Protein AF-A0A373DZ08-F1 (afdb_monomer_lite)

Sequence (388 aa):
MTLSVLDLFSIGIGPSSSHTVGPMRAARRFTAELERLGPLEAVGRVEAGLFGSLGATGIGHGSDVAVLVGLSGFDPETVDPDAAPGIIAAIRRDGELRLSGTRPVRFDFDTDIRLQGRKTLPGHPNGMTLTAYDRAGGRLHSRDYYSVGGGFVVTAEELGKPSRPDGAHDTLPFDDAEEQSRAGVDAGGLLAMDWVNLYALAVNEENASGGRVVTAPTNGAAGIIPAVLHYYTRFIDDGRATDARVVEFLLTAGAIGSLMKRNASISGAELGCQAEVGSACSMAAAGLCAVLGGTPDQVENAAEIGLEHNLGLTCDPVGGLVQVPCIERNAIASVKAINAARLALAGDGSHRVTLDQAIATMRQTGLDMKTKYKETSRGGLAVNVIEC

Secondary structure (DSSP, 8-state):
-PPPHHHHS-EEESS-IIIIIHHHHHHHHHHHHHHHTS-GGGEEEEEEEEEHHHHHSTTTTTHHHHHHHHHTT--TTT--TTHHHHHHHHHHHHTEEEETTTEEEE--HHHHEEEETT---SS-SSEEEEEEEETTS-EEEEEEEEE-STT-EEETTTTTSPPPPP--------------------SSTTHHHHHHHHHHHHHHHHHHHT-EEE-SSSGGGTTHHHHHHHHIIIII-SS---HHHHHHHHHHHHHHHHHHHHHS---HHHH-GGGTHHHHHHHHHHHHHHHTT--HHHHHHHHHHHHHTTTT-----GGG-SSTTHHHHHHHHHHHHHHHHHHHHHS-S--SS-HHHHHHHHHHHHHHS-HHHHSTTSSHHHHHSPP-

Structure (mmCIF, N/CA/C/O backbone):
data_AF-A0A373DZ08-F1
#
_entry.id   AF-A0A373DZ08-F1
#
loop_
_atom_site.group_PDB
_atom_site.id
_atom_site.type_symbol
_atom_site.label_atom_id
_atom_site.label_alt_id
_atom_site.label_comp_id
_atom_site.label_asym_id
_atom_site.label_entity_id
_atom_site.label_seq_id
_atom_site.pdbx_PDB_ins_code
_atom_site.Cartn_x
_atom_site.Cartn_y
_atom_site.Cartn_z
_atom_site.occupancy
_atom_site.B_iso_or_equiv
_atom_site.auth_seq_id
_atom_site.auth_comp_id
_atom_site.auth_asym_id
_atom_site.auth_atom_id
_atom_site.pdbx_PDB_model_num
ATOM 1 N N . MET A 1 1 ? 17.870 -5.790 9.479 1.00 54.03 1 MET A N 1
ATOM 2 C CA . MET A 1 1 ? 16.589 -6.502 9.286 1.00 54.03 1 MET A CA 1
ATOM 3 C C . MET A 1 1 ? 16.615 -7.164 7.913 1.00 54.03 1 MET A C 1
ATOM 5 O O . MET A 1 1 ? 16.985 -6.516 6.933 1.00 54.03 1 MET A O 1
ATOM 9 N N . THR A 1 2 ? 16.339 -8.461 7.846 1.00 59.28 2 THR A N 1
ATOM 10 C CA . THR A 1 2 ? 16.113 -9.191 6.591 1.00 59.28 2 THR A CA 1
ATOM 11 C C . THR A 1 2 ? 14.680 -8.916 6.150 1.00 59.28 2 THR A C 1
ATOM 13 O O . THR A 1 2 ? 13.765 -9.182 6.918 1.00 59.28 2 THR A O 1
ATOM 16 N N . LEU A 1 3 ? 14.514 -8.287 4.985 1.00 73.44 3 LEU A N 1
ATOM 17 C CA . LEU A 1 3 ? 13.210 -8.016 4.380 1.00 73.44 3 LEU A CA 1
ATOM 18 C C . LEU A 1 3 ? 12.985 -9.107 3.330 1.00 73.44 3 LEU A C 1
ATOM 20 O O . LEU A 1 3 ? 13.875 -9.324 2.506 1.00 73.44 3 LEU A O 1
ATOM 24 N N . SER A 1 4 ? 11.858 -9.805 3.391 1.00 85.25 4 SER A N 1
ATOM 25 C CA . SER A 1 4 ? 11.451 -10.764 2.365 1.00 85.25 4 SER A CA 1
ATOM 26 C C . SER A 1 4 ? 10.775 -10.044 1.198 1.00 85.25 4 SER A C 1
ATOM 28 O O . SER A 1 4 ? 10.176 -8.984 1.365 1.00 85.25 4 SER A O 1
ATOM 30 N N . VAL A 1 5 ? 10.800 -10.652 0.011 1.00 85.06 5 VAL A N 1
ATOM 31 C CA . VAL A 1 5 ? 9.978 -10.211 -1.128 1.00 85.06 5 VAL A CA 1
ATOM 32 C C . VAL A 1 5 ? 8.483 -10.202 -0.765 1.00 85.06 5 VAL A C 1
ATOM 34 O O . VAL A 1 5 ? 7.751 -9.306 -1.173 1.00 85.06 5 VAL A O 1
ATOM 37 N N . LEU A 1 6 ? 8.051 -11.124 0.101 1.00 87.00 6 LEU A N 1
ATOM 38 C CA . LEU A 1 6 ? 6.666 -11.228 0.577 1.00 87.00 6 LEU A CA 1
ATOM 39 C C . LEU A 1 6 ? 6.274 -10.114 1.564 1.00 87.00 6 LEU A C 1
ATOM 41 O O . LEU A 1 6 ? 5.091 -9.848 1.748 1.00 87.00 6 LEU A O 1
ATOM 45 N N . ASP A 1 7 ? 7.251 -9.426 2.165 1.00 83.38 7 ASP A N 1
ATOM 46 C CA . ASP A 1 7 ? 6.986 -8.236 2.985 1.00 83.38 7 ASP A CA 1
ATOM 47 C C . ASP A 1 7 ? 6.657 -7.011 2.117 1.00 83.38 7 ASP A C 1
ATOM 49 O O . ASP A 1 7 ? 6.027 -6.064 2.587 1.00 83.38 7 ASP A O 1
ATOM 53 N N . LEU A 1 8 ? 7.112 -7.011 0.859 1.00 87.94 8 LEU A N 1
ATOM 54 C CA . LEU A 1 8 ? 6.829 -5.963 -0.124 1.00 87.94 8 LEU A CA 1
ATOM 55 C C . LEU A 1 8 ? 5.555 -6.273 -0.912 1.00 87.94 8 LEU A C 1
ATOM 57 O O . LEU A 1 8 ? 4.770 -5.360 -1.171 1.00 87.94 8 LEU A O 1
ATOM 61 N N . PHE A 1 9 ? 5.346 -7.549 -1.249 1.00 92.69 9 PHE A N 1
ATOM 62 C CA . PHE A 1 9 ? 4.188 -8.060 -1.980 1.00 92.69 9 PHE A CA 1
ATOM 63 C C . PHE A 1 9 ? 3.275 -8.872 -1.064 1.00 92.69 9 PHE A C 1
ATOM 65 O O . PHE A 1 9 ? 3.347 -10.099 -1.010 1.00 92.69 9 PHE A O 1
ATOM 72 N N . SER A 1 10 ? 2.407 -8.172 -0.341 1.00 89.19 10 SER A N 1
ATOM 73 C CA . SER A 1 10 ? 1.464 -8.765 0.603 1.00 89.19 10 SER A CA 1
ATOM 74 C C . SER A 1 10 ? 0.031 -8.608 0.110 1.00 89.19 10 SER A C 1
ATOM 76 O O . SER A 1 10 ? -0.352 -7.551 -0.394 1.00 89.19 10 SER A O 1
ATOM 78 N N . ILE A 1 11 ? -0.760 -9.670 0.246 1.00 91.50 11 ILE A N 1
ATOM 79 C CA . ILE A 1 11 ? -2.188 -9.656 -0.075 1.00 91.50 11 ILE A CA 1
ATOM 80 C C . ILE A 1 11 ? -2.917 -8.864 1.019 1.00 91.50 11 ILE A C 1
ATOM 82 O O . ILE A 1 11 ? -2.591 -8.952 2.200 1.00 91.50 11 ILE A O 1
ATOM 86 N N . GLY A 1 12 ? -3.908 -8.071 0.640 1.00 90.31 12 GLY A N 1
ATOM 87 C CA . GLY A 1 12 ? -4.705 -7.293 1.576 1.00 90.31 12 GLY A CA 1
ATOM 88 C C . GLY A 1 12 ? -5.950 -6.722 0.918 1.00 90.31 12 GLY A C 1
ATOM 89 O O . GLY A 1 12 ? -6.371 -7.168 -0.149 1.00 90.31 12 GLY A O 1
ATOM 90 N N . ILE A 1 13 ? -6.525 -5.708 1.552 1.00 90.69 13 ILE A N 1
ATOM 91 C CA . ILE A 1 13 ? -7.671 -4.958 1.033 1.00 90.69 13 ILE A CA 1
ATOM 92 C C . ILE A 1 13 ? -7.307 -3.489 0.847 1.00 90.69 13 ILE A C 1
ATOM 94 O O . ILE A 1 13 ? -6.438 -2.957 1.549 1.00 90.69 13 ILE A O 1
ATOM 98 N N . GLY A 1 14 ? -7.960 -2.844 -0.113 1.00 89.31 14 GLY A N 1
ATOM 99 C CA . GLY A 1 14 ? -7.898 -1.405 -0.319 1.00 89.31 14 GLY A CA 1
ATOM 100 C C . GLY A 1 14 ? -8.637 -0.610 0.763 1.00 89.31 14 GLY A C 1
ATOM 101 O O . GLY A 1 14 ? -9.373 -1.195 1.556 1.00 89.31 14 GLY A O 1
ATOM 102 N N . PRO A 1 15 ? -8.483 0.725 0.796 1.00 88.06 15 PRO A N 1
ATOM 103 C CA . PRO A 1 15 ? -7.641 1.527 -0.098 1.00 88.06 15 PRO A CA 1
ATOM 104 C C . PRO A 1 15 ? -6.211 1.782 0.399 1.00 88.06 15 PRO A C 1
ATOM 106 O O . PRO A 1 15 ? -5.389 2.298 -0.361 1.00 88.06 15 PRO A O 1
ATOM 109 N N . SER A 1 16 ? -5.876 1.469 1.656 1.00 86.19 16 SER A N 1
ATOM 110 C CA . SER A 1 16 ? -4.585 1.860 2.237 1.00 86.19 16 SER A CA 1
ATOM 111 C C . SER A 1 16 ? -3.939 0.794 3.111 1.00 86.19 16 SER A C 1
ATOM 113 O O . SER A 1 16 ? -4.531 0.264 4.050 1.00 86.19 16 SER A O 1
ATOM 115 N N . SER A 1 17 ? -2.644 0.555 2.895 1.00 85.06 17 SER A N 1
ATOM 116 C CA . SER A 1 17 ? -1.881 -0.355 3.752 1.00 85.06 17 SER A CA 1
ATOM 117 C C . SER A 1 17 ? -1.737 0.205 5.173 1.00 85.06 17 SER A C 1
ATOM 119 O O . SER A 1 17 ? -1.782 -0.543 6.145 1.00 85.06 17 SER A O 1
ATOM 121 N N . SER A 1 18 ? -1.562 1.522 5.320 1.00 83.50 18 SER A N 1
ATOM 122 C CA . SER A 1 18 ? -1.330 2.169 6.621 1.00 83.50 18 SER A CA 1
ATOM 123 C C . SER A 1 18 ? -2.616 2.531 7.366 1.00 83.50 18 SER A C 1
ATOM 125 O O . SER A 1 18 ? -2.614 2.585 8.593 1.00 83.50 18 SER A O 1
ATOM 127 N N . HIS A 1 19 ? -3.708 2.770 6.639 1.00 86.81 19 HIS A N 1
ATOM 128 C CA . HIS A 1 19 ? -4.973 3.236 7.210 1.00 86.81 19 HIS A CA 1
ATOM 129 C C . HIS A 1 19 ? -6.092 2.184 7.136 1.00 86.81 19 HIS A C 1
ATOM 131 O O . HIS A 1 19 ? -7.048 2.279 7.888 1.00 86.81 19 HIS A O 1
ATOM 137 N N . THR A 1 20 ? -5.948 1.117 6.347 1.00 90.19 20 THR A N 1
ATOM 138 C CA . THR A 1 20 ? -6.939 0.027 6.280 1.00 90.19 20 THR A CA 1
ATOM 139 C C . THR A 1 20 ? -6.352 -1.283 6.805 1.00 90.19 20 THR A C 1
ATOM 141 O O . THR A 1 20 ? -6.759 -1.778 7.857 1.00 90.19 20 THR A O 1
ATOM 144 N N . VAL A 1 21 ? -5.318 -1.815 6.143 1.00 90.31 21 VAL A N 1
ATOM 145 C CA . VAL A 1 21 ? -4.718 -3.118 6.500 1.00 90.31 21 VAL A CA 1
ATOM 146 C C . VAL A 1 21 ? -4.071 -3.081 7.887 1.00 90.31 21 VAL A C 1
ATOM 148 O O . VAL A 1 21 ? -4.287 -3.979 8.701 1.00 90.31 21 VAL A O 1
ATOM 151 N N . GLY A 1 22 ? -3.301 -2.030 8.184 1.00 90.50 22 GLY A N 1
ATOM 152 C CA . GLY A 1 22 ? -2.664 -1.837 9.486 1.00 90.50 22 GLY A CA 1
ATOM 153 C C . GLY A 1 22 ? -3.675 -1.842 10.642 1.00 90.50 22 GLY A C 1
ATOM 154 O O . GLY A 1 22 ? -3.574 -2.693 11.528 1.00 90.50 22 GLY A O 1
ATOM 155 N N . PRO A 1 23 ? -4.679 -0.950 10.652 1.00 94.00 23 PRO A N 1
ATOM 156 C CA . PRO A 1 23 ? -5.672 -0.924 11.722 1.00 94.00 23 PRO A CA 1
ATOM 157 C C . PRO A 1 23 ? -6.453 -2.231 11.885 1.00 94.00 23 PRO A C 1
ATOM 159 O O . PRO A 1 23 ? -6.669 -2.670 13.015 1.00 94.00 23 PRO A O 1
ATOM 162 N N . MET A 1 24 ? -6.784 -2.909 10.783 1.00 95.31 24 MET A N 1
ATOM 163 C CA . MET A 1 24 ? -7.435 -4.220 10.823 1.00 95.31 24 MET A CA 1
ATOM 164 C C . MET A 1 24 ? -6.553 -5.290 11.489 1.00 95.31 24 MET A C 1
ATOM 166 O O . MET A 1 24 ? -7.010 -6.010 12.380 1.00 95.31 24 MET A O 1
ATOM 170 N N . ARG A 1 25 ? -5.259 -5.356 11.136 1.00 94.00 25 ARG A N 1
ATOM 171 C CA . ARG A 1 25 ? -4.288 -6.269 11.776 1.00 94.00 25 ARG A CA 1
ATOM 172 C C . ARG A 1 25 ? -4.117 -5.973 13.263 1.00 94.00 25 ARG A C 1
ATOM 174 O O . ARG A 1 25 ? -4.032 -6.898 14.067 1.00 94.00 25 ARG A O 1
ATOM 181 N N . ALA A 1 26 ? -4.065 -4.700 13.642 1.00 94.50 26 ALA A N 1
ATOM 182 C CA . ALA A 1 26 ? -3.948 -4.294 15.039 1.00 94.50 26 ALA A CA 1
ATOM 183 C C . ALA A 1 26 ? -5.178 -4.710 15.864 1.00 94.50 26 ALA A C 1
ATOM 185 O O . ALA A 1 26 ? -5.027 -5.252 16.956 1.00 94.50 26 ALA A O 1
ATOM 186 N N . ALA A 1 27 ? -6.382 -4.528 15.313 1.00 96.31 27 ALA A N 1
ATOM 187 C CA . ALA A 1 27 ? -7.626 -4.980 15.924 1.00 96.31 27 ALA A CA 1
ATOM 188 C C . ALA A 1 27 ? -7.655 -6.502 16.127 1.00 96.31 27 ALA A C 1
ATOM 190 O O . ALA A 1 27 ? -7.971 -6.971 17.221 1.00 96.31 27 ALA A O 1
ATOM 191 N N . ARG A 1 28 ? -7.218 -7.271 15.123 1.00 94.06 28 ARG A N 1
ATOM 192 C CA . ARG A 1 28 ? -7.097 -8.731 15.228 1.00 94.06 28 ARG A CA 1
ATOM 193 C C . ARG A 1 28 ? -6.075 -9.156 16.293 1.00 94.06 28 ARG A C 1
ATOM 195 O O . ARG A 1 28 ? -6.339 -10.056 17.094 1.00 94.06 28 ARG A O 1
ATOM 202 N N . ARG A 1 29 ? -4.917 -8.485 16.360 1.00 93.75 29 ARG A N 1
ATOM 203 C CA . ARG A 1 29 ? -3.918 -8.717 17.423 1.00 93.75 29 ARG A CA 1
ATOM 204 C C . ARG A 1 29 ? -4.490 -8.435 18.810 1.00 93.75 29 ARG A C 1
ATOM 206 O O . ARG A 1 29 ? -4.269 -9.227 19.719 1.00 93.75 29 ARG A O 1
ATOM 213 N N . PHE A 1 30 ? -5.267 -7.366 18.960 1.00 95.56 30 PHE A N 1
ATOM 214 C CA . PHE A 1 30 ? -5.930 -7.041 20.220 1.00 95.56 30 PHE A CA 1
ATOM 215 C C . PHE A 1 30 ? -6.920 -8.129 20.651 1.00 95.56 30 PHE A C 1
ATOM 217 O O . PHE A 1 30 ? -6.905 -8.543 21.809 1.00 95.56 30 PHE A O 1
ATOM 224 N N . THR A 1 31 ? -7.731 -8.657 19.729 1.00 93.56 31 THR A N 1
ATOM 225 C CA . THR A 1 31 ? -8.631 -9.780 20.043 1.00 93.56 31 THR A CA 1
ATOM 226 C C . THR A 1 31 ? -7.871 -11.044 20.446 1.00 93.56 31 THR A C 1
ATOM 228 O O . THR A 1 31 ? -8.234 -11.672 21.437 1.00 93.56 31 THR A O 1
ATOM 231 N N . ALA A 1 32 ? -6.757 -11.359 19.778 1.00 91.50 32 ALA A N 1
ATOM 232 C CA . ALA A 1 32 ? -5.904 -12.490 20.149 1.00 91.50 32 ALA A CA 1
ATOM 233 C C . ALA A 1 32 ? -5.223 -12.292 21.522 1.00 91.50 32 ALA A C 1
ATOM 235 O O . ALA A 1 32 ? -5.069 -13.240 22.296 1.00 91.50 32 ALA A O 1
ATOM 236 N N . GLU A 1 33 ? -4.837 -11.057 21.871 1.00 91.19 33 GLU A N 1
ATOM 237 C CA . GLU A 1 33 ? -4.351 -10.723 23.217 1.00 91.19 33 GLU A CA 1
ATOM 238 C C . GLU A 1 33 ? -5.427 -10.984 24.281 1.00 91.19 33 GLU A C 1
ATOM 240 O O . GLU A 1 33 ? -5.124 -11.585 25.315 1.00 91.19 33 GLU A O 1
ATOM 245 N N . LEU A 1 34 ? -6.676 -10.576 24.028 1.00 91.69 34 LEU A N 1
ATOM 246 C CA . LEU A 1 34 ? -7.808 -10.816 24.931 1.00 91.69 34 LEU A CA 1
ATOM 247 C C . LEU A 1 34 ? -8.142 -12.303 25.081 1.00 91.69 34 LEU A C 1
ATOM 249 O O . LEU A 1 34 ? -8.507 -12.736 26.168 1.00 91.69 34 LEU A O 1
ATOM 253 N N . GLU A 1 35 ? -8.010 -13.102 24.027 1.00 89.25 35 GLU A N 1
ATOM 254 C CA . GLU A 1 35 ? -8.183 -14.556 24.120 1.00 89.25 35 GLU A CA 1
ATOM 255 C C . GLU A 1 35 ? -7.110 -15.183 25.010 1.00 89.25 35 GLU A C 1
ATOM 257 O O . GLU A 1 35 ? -7.418 -15.932 25.938 1.00 89.25 35 GLU A O 1
ATOM 262 N N . ARG A 1 36 ? -5.843 -14.815 24.792 1.00 87.62 36 ARG A N 1
ATOM 263 C CA . ARG A 1 36 ? -4.706 -15.352 25.552 1.00 87.62 36 ARG A CA 1
ATOM 264 C C . ARG A 1 36 ? -4.756 -14.992 27.036 1.00 87.62 36 ARG A C 1
ATOM 266 O O . ARG A 1 36 ? -4.318 -15.778 27.871 1.00 87.62 36 ARG A O 1
ATOM 273 N N . LEU A 1 37 ? -5.239 -13.797 27.369 1.00 82.88 37 LEU A N 1
ATOM 274 C CA . LEU A 1 37 ? -5.325 -13.328 28.754 1.00 82.88 37 LEU A CA 1
ATOM 275 C C . LEU A 1 37 ? -6.532 -13.923 29.511 1.00 82.88 37 LEU A C 1
ATOM 277 O O . LEU A 1 37 ? -6.628 -13.737 30.723 1.00 82.88 37 LEU A O 1
ATOM 281 N N . GLY A 1 38 ? -7.466 -14.591 28.818 1.00 78.19 38 GLY A N 1
ATOM 282 C CA . GLY A 1 38 ? -8.717 -15.109 29.381 1.00 78.19 38 GLY A CA 1
ATOM 283 C C . GLY A 1 38 ? -9.926 -14.155 29.539 1.00 78.19 38 GLY A C 1
ATOM 284 O O . GLY A 1 38 ? -10.986 -14.666 29.902 1.00 78.19 38 GLY A O 1
ATOM 285 N N . PRO A 1 39 ? -9.886 -12.822 29.292 1.00 76.88 39 PRO A N 1
ATOM 286 C CA . PRO A 1 39 ? -11.047 -11.957 29.506 1.00 76.88 39 PRO A CA 1
ATOM 287 C C . PRO A 1 39 ? -12.113 -11.985 28.408 1.00 76.88 39 PRO A C 1
ATOM 289 O O . PRO A 1 39 ? -13.100 -11.280 28.594 1.00 76.88 39 PRO A O 1
ATOM 292 N N . LEU A 1 40 ? -11.977 -12.724 27.295 1.00 86.56 40 LEU A N 1
ATOM 293 C CA . LEU A 1 40 ? -12.915 -12.594 26.161 1.00 86.56 40 LEU A CA 1
ATOM 294 C C . LEU A 1 40 ? -14.393 -12.719 26.589 1.00 86.56 40 LEU A C 1
ATOM 296 O O . LEU A 1 40 ? -15.218 -11.884 26.222 1.00 86.56 40 LEU A O 1
ATOM 300 N N . GLU A 1 41 ? -14.714 -13.686 27.452 1.00 88.19 41 GLU A N 1
ATOM 301 C CA . GLU A 1 41 ? -16.074 -13.861 27.984 1.00 88.19 41 GLU A CA 1
ATOM 302 C C . GLU A 1 41 ? -16.526 -12.728 28.917 1.00 88.19 41 GLU A C 1
ATOM 304 O O . GLU A 1 41 ? -17.706 -12.348 28.932 1.00 88.19 41 GLU A O 1
ATOM 309 N N . ALA A 1 42 ? -15.579 -12.154 29.663 1.00 90.81 42 ALA A N 1
ATOM 310 C CA . ALA A 1 42 ? -15.801 -11.045 30.583 1.00 90.81 42 ALA A CA 1
ATOM 311 C C . ALA A 1 42 ? -16.012 -9.704 29.861 1.00 90.81 42 ALA A C 1
ATOM 313 O O . ALA A 1 42 ? -16.577 -8.786 30.462 1.00 90.81 42 ALA A O 1
ATOM 314 N N . VAL A 1 43 ? -15.618 -9.582 28.586 1.00 95.88 43 VAL A N 1
ATOM 315 C CA . VAL A 1 43 ? -15.808 -8.348 27.815 1.00 95.88 43 VAL A CA 1
ATOM 316 C C . VAL A 1 43 ? -17.303 -8.058 27.625 1.00 95.88 43 VAL A C 1
ATOM 318 O O . VAL A 1 43 ? -18.095 -8.894 27.173 1.00 95.88 43 VAL A O 1
ATOM 321 N N . GLY A 1 44 ? -17.699 -6.848 28.011 1.00 95.44 44 GLY A N 1
ATOM 322 C CA . GLY A 1 44 ? -19.038 -6.292 27.828 1.00 95.44 44 GLY A CA 1
ATOM 323 C C . GLY A 1 44 ? -19.104 -5.197 26.763 1.00 95.44 44 GLY A C 1
ATOM 324 O O . GLY A 1 44 ? -20.151 -5.046 26.138 1.00 95.44 44 GLY A O 1
ATOM 325 N N . ARG A 1 45 ? -18.008 -4.458 26.547 1.00 96.62 45 ARG A N 1
ATOM 326 C CA . ARG A 1 45 ? -17.894 -3.351 25.581 1.00 96.62 45 ARG A CA 1
ATOM 327 C C . ARG A 1 45 ? -16.447 -3.210 25.114 1.00 96.62 45 ARG A C 1
ATOM 329 O O . ARG A 1 45 ? -15.522 -3.438 25.896 1.00 96.62 45 ARG A O 1
ATOM 336 N N . VAL A 1 46 ? -16.254 -2.788 23.870 1.00 97.12 46 VAL A N 1
ATOM 337 C CA . VAL A 1 46 ? -14.942 -2.401 23.329 1.00 97.12 46 VAL A CA 1
ATOM 338 C C . VAL A 1 46 ? -14.994 -0.979 22.794 1.00 97.12 46 VAL A C 1
ATOM 340 O O . VAL A 1 46 ? -16.054 -0.503 22.409 1.00 97.12 46 VAL A O 1
ATOM 343 N N . GLU A 1 47 ? -13.855 -0.302 22.794 1.00 97.44 47 GLU A N 1
ATOM 344 C CA . GLU A 1 47 ? -13.715 1.066 22.307 1.00 97.44 47 GLU A CA 1
ATOM 345 C C . GLU A 1 47 ? -12.426 1.205 21.490 1.00 97.44 47 GLU A C 1
ATOM 347 O O . GLU A 1 47 ? -11.383 0.659 21.866 1.00 97.44 47 GLU A O 1
ATOM 352 N N . ALA A 1 48 ? -12.496 1.962 20.397 1.00 97.50 48 ALA A N 1
ATOM 353 C CA . ALA A 1 48 ? -11.381 2.267 19.516 1.00 97.50 48 ALA A CA 1
ATOM 354 C C . ALA A 1 48 ? -11.178 3.783 19.379 1.00 97.50 48 ALA A C 1
ATOM 356 O O . ALA A 1 48 ? -12.057 4.513 18.926 1.00 97.50 48 ALA A O 1
ATOM 357 N N . GLY A 1 49 ? -9.993 4.269 19.744 1.00 96.62 49 GLY A N 1
ATOM 358 C CA . GLY A 1 49 ? -9.551 5.640 19.489 1.00 96.62 49 GLY A CA 1
ATOM 359 C C . GLY A 1 49 ? -8.523 5.674 18.363 1.00 96.62 49 GLY A C 1
ATOM 360 O O . GLY A 1 49 ? -7.499 5.005 18.461 1.00 96.62 49 GLY A O 1
ATOM 361 N N . LEU A 1 50 ? -8.772 6.460 17.316 1.00 95.19 50 LEU A N 1
ATOM 362 C CA . LEU A 1 50 ? -7.866 6.654 16.183 1.00 95.19 50 LEU A CA 1
ATOM 363 C C . LEU A 1 50 ? -7.297 8.077 16.243 1.00 95.19 50 LEU A C 1
ATOM 365 O O . LEU A 1 50 ? -8.047 9.048 16.313 1.00 95.19 50 LEU A O 1
ATOM 369 N N . PHE A 1 51 ? -5.976 8.216 16.215 1.00 90.50 51 PHE A N 1
ATOM 370 C CA . PHE A 1 51 ? -5.259 9.459 16.509 1.00 90.50 51 PHE A CA 1
ATOM 371 C C . PHE A 1 51 ? -4.454 9.955 15.304 1.00 90.50 51 PHE A C 1
ATOM 373 O O . PHE A 1 51 ? -4.175 9.206 14.372 1.00 90.50 51 PHE A O 1
ATOM 380 N N . GLY A 1 52 ? -4.074 11.232 15.332 1.00 86.00 52 GLY A N 1
ATOM 381 C CA . GLY A 1 52 ? -3.208 11.866 14.339 1.00 86.00 52 GLY A CA 1
ATOM 382 C C . GLY A 1 52 ? -3.753 11.757 12.917 1.00 86.00 52 GLY A C 1
ATOM 383 O O . GLY A 1 52 ? -4.945 11.959 12.688 1.00 86.00 52 GLY A O 1
ATOM 384 N N . SER A 1 53 ? -2.889 11.439 11.958 1.00 79.56 53 SER A N 1
ATOM 385 C CA . SER A 1 53 ? -3.258 11.226 10.550 1.00 79.56 53 SER A CA 1
ATOM 386 C C . SER A 1 53 ? -4.294 10.113 10.379 1.00 79.56 53 SER A C 1
ATOM 388 O O . SER A 1 53 ? -5.240 10.280 9.604 1.00 79.56 53 SER A O 1
ATOM 390 N N . LEU A 1 54 ? -4.189 9.040 11.174 1.00 83.50 54 LEU A N 1
ATOM 391 C CA . LEU A 1 54 ? -5.129 7.918 11.143 1.00 83.50 54 LEU A CA 1
ATOM 392 C C . LEU A 1 54 ? -6.547 8.346 11.547 1.00 83.50 54 LEU A C 1
ATOM 394 O O . LEU A 1 54 ? -7.523 7.912 10.940 1.00 83.50 54 LEU A O 1
ATOM 398 N N . GLY A 1 55 ? -6.663 9.227 12.544 1.00 84.12 55 GLY A N 1
ATOM 399 C CA . GLY A 1 55 ? -7.939 9.824 12.937 1.00 84.12 55 GLY A CA 1
ATOM 400 C C . GLY A 1 55 ? -8.430 10.910 11.973 1.00 84.12 55 GLY A C 1
ATOM 401 O O . GLY A 1 55 ? -9.632 11.063 11.796 1.00 84.12 55 GLY A O 1
ATOM 402 N N . ALA A 1 56 ? -7.525 11.674 11.354 1.00 80.25 56 ALA A N 1
ATOM 403 C CA . ALA A 1 56 ? -7.880 12.773 10.452 1.00 80.25 56 ALA A CA 1
ATOM 404 C C . ALA A 1 56 ? -8.442 12.288 9.109 1.00 80.25 56 ALA A C 1
ATOM 406 O O . ALA A 1 56 ? -9.368 12.895 8.582 1.00 80.25 56 ALA A O 1
ATOM 407 N N . THR A 1 57 ? -7.902 11.187 8.584 1.00 80.12 57 THR A N 1
ATOM 408 C CA . THR A 1 57 ? -8.275 10.625 7.274 1.00 80.12 57 THR A CA 1
ATOM 409 C C . THR A 1 57 ? -9.033 9.306 7.383 1.00 80.12 57 THR A C 1
ATOM 411 O O . THR A 1 57 ? -9.223 8.613 6.384 1.00 80.12 57 THR A O 1
ATOM 414 N N . GLY A 1 58 ? -9.459 8.950 8.600 1.00 79.56 58 GLY A N 1
ATOM 415 C CA . GLY A 1 58 ? -9.993 7.630 8.912 1.00 79.56 58 GLY A CA 1
ATOM 416 C C . GLY A 1 58 ? -11.200 7.240 8.067 1.00 79.56 58 GLY A C 1
ATOM 417 O O . GLY A 1 58 ? -11.236 6.129 7.562 1.00 79.56 58 GLY A O 1
ATOM 418 N N . ILE A 1 59 ? -12.132 8.169 7.839 1.00 82.94 59 ILE A N 1
ATOM 419 C CA . ILE A 1 59 ? -13.331 7.915 7.024 1.00 82.94 59 ILE A CA 1
ATOM 420 C C . ILE A 1 59 ? -12.949 7.667 5.560 1.00 82.94 59 ILE A C 1
ATOM 422 O O . ILE A 1 59 ? -13.372 6.679 4.970 1.00 82.94 59 ILE A O 1
ATOM 426 N N . GLY A 1 60 ? -12.101 8.525 4.983 1.00 79.00 60 GLY A N 1
ATOM 427 C CA . GLY A 1 60 ? -11.700 8.425 3.576 1.00 79.00 60 GLY A CA 1
ATOM 428 C C . GLY A 1 60 ? -10.888 7.168 3.240 1.00 79.00 60 GLY A C 1
ATOM 429 O O . GLY A 1 60 ? -10.890 6.715 2.100 1.00 79.00 60 GLY A O 1
ATOM 430 N N . HIS A 1 61 ? -10.224 6.576 4.233 1.00 83.56 61 HIS A N 1
ATOM 431 C CA . HIS A 1 61 ? -9.482 5.322 4.085 1.00 83.56 61 HIS A CA 1
ATOM 432 C C . HIS A 1 61 ? -10.207 4.093 4.651 1.00 83.56 61 HIS A C 1
ATOM 434 O O . HIS A 1 61 ? -9.643 2.995 4.640 1.00 83.56 61 HIS A O 1
ATOM 440 N N . GLY A 1 62 ? -11.417 4.266 5.189 1.00 89.19 62 GLY A N 1
ATOM 441 C CA . GLY A 1 62 ? -12.166 3.202 5.855 1.00 89.19 62 GLY A CA 1
ATOM 442 C C . GLY A 1 62 ? -11.479 2.639 7.103 1.00 89.19 62 GLY A C 1
ATOM 443 O O . GLY A 1 62 ? -11.679 1.471 7.425 1.00 89.19 62 GLY A O 1
ATOM 444 N N . SER A 1 63 ? -10.647 3.417 7.805 1.00 92.25 63 SER A N 1
ATOM 445 C CA . SER A 1 63 ? -9.958 2.983 9.030 1.00 92.25 63 SER A CA 1
ATOM 446 C C . SER A 1 63 ? -10.935 2.594 10.133 1.00 92.25 63 SER A C 1
ATOM 448 O O . SER A 1 63 ? -10.692 1.652 10.883 1.00 92.25 63 SER A O 1
ATOM 450 N N . ASP A 1 64 ? -12.034 3.337 10.249 1.00 92.81 64 ASP A N 1
ATOM 451 C CA . ASP A 1 64 ? -13.108 3.063 11.194 1.00 92.81 64 ASP A CA 1
ATOM 452 C C . ASP A 1 64 ? -13.749 1.700 10.905 1.00 92.81 64 ASP A C 1
ATOM 454 O O . ASP A 1 64 ? -13.806 0.838 11.780 1.00 92.81 64 ASP A O 1
ATOM 458 N N . VAL A 1 65 ? -14.118 1.458 9.647 1.00 93.19 65 VAL A N 1
ATOM 459 C CA . VAL A 1 65 ? -14.642 0.174 9.170 1.00 93.19 65 VAL A CA 1
ATOM 460 C C . VAL A 1 65 ? -13.628 -0.952 9.385 1.00 93.19 65 VAL A C 1
ATOM 462 O O . VAL A 1 65 ? -13.970 -1.987 9.957 1.00 93.19 65 VAL A O 1
ATOM 465 N N . ALA A 1 66 ? -12.372 -0.747 8.994 1.00 94.38 66 ALA A N 1
ATOM 466 C CA . ALA A 1 66 ? -11.309 -1.744 9.074 1.00 94.38 66 ALA A CA 1
ATOM 467 C C . ALA A 1 66 ? -11.044 -2.216 10.510 1.00 94.38 66 ALA A C 1
ATOM 469 O O . ALA A 1 66 ? -10.857 -3.412 10.746 1.00 94.38 66 ALA A O 1
ATOM 470 N N . VAL A 1 67 ? -11.077 -1.302 11.488 1.00 96.62 67 VAL A N 1
ATOM 471 C CA . VAL A 1 67 ? -10.954 -1.658 12.909 1.00 96.62 67 VAL A CA 1
ATOM 472 C C . VAL A 1 67 ? -12.116 -2.542 13.352 1.00 96.62 67 VAL A C 1
ATOM 474 O O . VAL A 1 67 ? -11.886 -3.549 14.017 1.00 96.62 67 VAL A O 1
ATOM 477 N N . LEU A 1 68 ? -13.353 -2.221 12.969 1.00 96.44 68 LEU A N 1
ATOM 478 C CA . LEU A 1 68 ? -14.531 -2.999 13.371 1.00 96.44 68 LEU A CA 1
ATOM 479 C C . LEU A 1 68 ? -14.570 -4.382 12.720 1.00 96.44 68 LEU A C 1
ATOM 481 O O . LEU A 1 68 ? -14.891 -5.371 13.384 1.00 96.44 68 LEU A O 1
ATOM 485 N N . VAL A 1 69 ? -14.192 -4.470 11.446 1.00 95.75 69 VAL A N 1
ATOM 486 C CA . VAL A 1 69 ? -14.064 -5.742 10.727 1.00 95.75 69 VAL A CA 1
ATOM 487 C C . VAL A 1 69 ? -12.944 -6.589 11.352 1.00 95.75 69 VAL A C 1
ATOM 489 O O . VAL A 1 69 ? -13.153 -7.769 11.628 1.00 95.75 69 VAL A O 1
ATOM 492 N N . GLY A 1 70 ? -11.801 -5.988 11.699 1.00 96.19 70 GLY A N 1
ATOM 493 C CA . GLY A 1 70 ? -10.711 -6.677 12.401 1.00 96.19 70 GLY A CA 1
ATOM 494 C C . GLY A 1 70 ? -11.079 -7.137 13.818 1.00 96.19 70 GLY A C 1
ATOM 495 O O . GLY A 1 70 ? -10.793 -8.274 14.186 1.00 96.19 70 GLY A O 1
ATOM 496 N N . LEU A 1 71 ? -11.778 -6.306 14.603 1.00 96.69 71 LEU A N 1
ATOM 497 C CA . LEU A 1 71 ? -12.314 -6.683 15.924 1.00 96.69 71 LEU A CA 1
ATOM 498 C C . LEU A 1 71 ? -13.342 -7.815 15.813 1.00 96.69 71 LEU A C 1
ATOM 500 O O . LEU A 1 71 ? -13.497 -8.608 16.742 1.00 96.69 71 LEU A O 1
ATOM 504 N N . SER A 1 72 ? -14.018 -7.918 14.668 1.00 95.62 72 SER A N 1
ATOM 505 C CA . SER A 1 72 ? -14.938 -9.013 14.366 1.00 95.62 72 SER A CA 1
ATOM 506 C C . SER A 1 72 ? -14.229 -10.316 13.963 1.00 95.62 72 SER A C 1
ATOM 508 O O . SER A 1 72 ? -14.895 -11.298 13.653 1.00 95.62 72 SER A O 1
ATOM 510 N N . GLY A 1 73 ? -12.891 -10.352 14.001 1.00 93.31 73 GLY A N 1
ATOM 511 C CA . GLY A 1 73 ? -12.069 -11.548 13.791 1.00 93.31 73 GLY A CA 1
ATOM 512 C C . GLY A 1 73 ? -11.621 -11.786 12.347 1.00 93.31 73 GLY A C 1
ATOM 513 O O . GLY A 1 73 ? -10.914 -12.759 12.084 1.00 93.31 73 GLY A O 1
ATOM 514 N N . PHE A 1 74 ? -11.998 -10.915 11.410 1.00 93.94 74 PHE A N 1
ATOM 515 C CA . PHE A 1 74 ? -11.614 -11.052 10.008 1.00 93.94 74 PHE A CA 1
ATOM 516 C C . PHE A 1 74 ? -10.146 -10.665 9.784 1.00 93.94 74 PHE A C 1
ATOM 518 O O . PHE A 1 74 ? -9.605 -9.781 10.453 1.00 93.94 74 PHE A O 1
ATOM 525 N N . ASP A 1 75 ? -9.509 -11.313 8.809 1.00 91.44 75 ASP A N 1
ATOM 526 C CA . ASP A 1 75 ? -8.129 -11.037 8.408 1.00 91.44 75 ASP A CA 1
ATOM 527 C C . ASP A 1 75 ? -8.082 -10.330 7.040 1.00 91.44 75 ASP A C 1
ATOM 529 O O . ASP A 1 75 ? -8.776 -10.774 6.126 1.00 91.44 75 ASP A O 1
ATOM 533 N N . PRO A 1 76 ? -7.298 -9.249 6.861 1.00 90.62 76 PRO A N 1
ATOM 534 C CA . PRO A 1 76 ? -7.269 -8.502 5.601 1.00 90.62 76 PRO A CA 1
ATOM 535 C C . PRO A 1 76 ? -6.803 -9.327 4.392 1.00 90.62 76 PRO A C 1
ATOM 537 O O . PRO A 1 76 ? -7.143 -8.979 3.264 1.00 90.62 76 PRO A O 1
ATOM 540 N N . GLU A 1 77 ? -6.056 -10.414 4.588 1.00 90.12 77 GLU A N 1
ATOM 541 C CA . GLU A 1 77 ? -5.605 -11.292 3.500 1.00 90.12 77 GLU A CA 1
ATOM 542 C C . GLU A 1 77 ? -6.726 -12.194 2.976 1.00 90.12 77 GLU A C 1
ATOM 544 O O . GLU A 1 77 ? -6.712 -12.572 1.806 1.00 90.12 77 GLU A O 1
ATOM 549 N N . THR A 1 78 ? -7.715 -12.524 3.815 1.00 91.44 78 THR A N 1
ATOM 550 C CA . THR A 1 78 ? -8.738 -13.537 3.496 1.00 91.44 78 THR A CA 1
ATOM 551 C C . THR A 1 78 ? -10.172 -13.023 3.541 1.00 91.44 78 THR A C 1
ATOM 553 O O . THR A 1 78 ? -11.053 -13.653 2.963 1.00 91.44 78 THR A O 1
ATOM 556 N N . VAL A 1 79 ? -10.425 -11.868 4.166 1.00 91.56 79 VAL A N 1
ATOM 557 C CA . VAL A 1 79 ? -11.764 -11.272 4.284 1.00 91.56 79 VAL A CA 1
ATOM 558 C C . VAL A 1 79 ? -12.368 -11.018 2.915 1.00 91.56 79 VAL A C 1
ATOM 560 O O . VAL A 1 79 ? -11.697 -10.447 2.064 1.00 91.56 79 VAL A O 1
ATOM 563 N N . ASP A 1 80 ? -13.613 -11.421 2.698 1.00 90.44 80 ASP A N 1
ATOM 564 C CA . ASP A 1 80 ? -14.373 -10.997 1.524 1.00 90.44 80 ASP A CA 1
ATOM 565 C C . ASP A 1 80 ? -14.659 -9.484 1.626 1.00 90.44 80 ASP A C 1
ATOM 567 O O . ASP A 1 80 ? -15.358 -9.079 2.564 1.00 90.44 80 ASP A O 1
ATOM 571 N N . PRO A 1 81 ? -14.115 -8.635 0.729 1.00 88.44 81 PRO A N 1
ATOM 572 C CA . PRO A 1 81 ? -14.345 -7.191 0.781 1.00 88.44 81 PRO A CA 1
ATOM 573 C C . PRO A 1 81 ? -15.835 -6.822 0.744 1.00 88.44 81 PRO A C 1
ATOM 575 O O . PRO A 1 81 ? -16.255 -5.896 1.444 1.00 88.44 81 PRO A O 1
ATOM 578 N N . ASP A 1 82 ? -16.652 -7.605 0.035 1.00 89.56 82 ASP A N 1
ATOM 579 C CA . ASP A 1 82 ? -18.092 -7.363 -0.113 1.00 89.56 82 ASP A CA 1
ATOM 580 C C . ASP A 1 82 ? -18.877 -7.654 1.176 1.00 89.56 82 ASP A C 1
ATOM 582 O O . ASP A 1 82 ? -20.005 -7.185 1.360 1.00 89.56 82 ASP A O 1
ATOM 586 N N . ALA A 1 83 ? -18.279 -8.383 2.124 1.00 87.88 83 ALA A N 1
ATOM 587 C CA . ALA A 1 83 ? -18.892 -8.656 3.418 1.00 87.88 83 ALA A CA 1
ATOM 588 C C . ALA A 1 83 ? -18.805 -7.459 4.383 1.00 87.88 83 ALA A C 1
ATOM 590 O O . ALA A 1 83 ? -19.641 -7.338 5.287 1.00 87.88 83 ALA A O 1
ATOM 591 N N . ALA A 1 84 ? -17.824 -6.562 4.213 1.00 90.38 84 ALA A N 1
ATOM 592 C CA . ALA A 1 84 ? -17.570 -5.467 5.153 1.00 90.38 84 ALA A CA 1
ATOM 593 C C . ALA A 1 84 ? -18.780 -4.524 5.339 1.00 90.38 84 ALA A C 1
ATOM 595 O O . ALA A 1 84 ? -19.160 -4.292 6.493 1.00 90.38 84 ALA A O 1
ATOM 596 N N . PRO A 1 85 ? -19.469 -4.043 4.281 1.00 91.25 85 PRO A N 1
ATOM 597 C CA . PRO A 1 85 ? -20.666 -3.214 4.442 1.00 91.25 85 PRO A CA 1
ATOM 598 C C . PRO A 1 85 ? -21.773 -3.901 5.253 1.00 91.25 85 PRO A C 1
ATOM 600 O O . PRO A 1 85 ? -22.416 -3.265 6.093 1.00 91.25 85 PRO A O 1
ATOM 603 N N . GLY A 1 86 ? -21.966 -5.209 5.054 1.00 92.88 86 GLY A N 1
ATOM 604 C CA . GLY A 1 86 ? -22.956 -6.003 5.785 1.00 92.88 86 GLY A CA 1
ATOM 605 C C . GLY A 1 86 ? -22.644 -6.117 7.279 1.00 92.88 86 GLY A C 1
ATOM 606 O O . GLY A 1 86 ? -23.546 -5.980 8.109 1.00 92.88 86 GLY A O 1
ATOM 607 N N . ILE A 1 87 ? -21.367 -6.298 7.631 1.00 92.44 87 ILE A N 1
ATOM 608 C CA . ILE A 1 87 ? -20.899 -6.342 9.027 1.00 92.44 87 ILE A CA 1
ATOM 609 C C . ILE A 1 87 ? -21.179 -5.008 9.726 1.00 92.44 87 ILE A C 1
ATOM 611 O O . ILE A 1 87 ? -21.764 -4.983 10.809 1.00 92.44 87 ILE A O 1
ATOM 615 N N . ILE A 1 88 ? -20.820 -3.889 9.093 1.00 94.50 88 ILE A N 1
ATOM 616 C CA . ILE A 1 88 ? -21.027 -2.553 9.669 1.00 94.50 88 ILE A CA 1
ATOM 617 C C . ILE A 1 88 ? -22.515 -2.226 9.811 1.00 94.50 88 ILE A C 1
ATOM 619 O O . ILE A 1 88 ? -22.932 -1.685 10.837 1.00 94.50 88 ILE A O 1
ATOM 623 N N . ALA A 1 89 ? -23.333 -2.584 8.817 1.00 94.19 89 ALA A N 1
ATOM 624 C CA . ALA A 1 89 ? -24.779 -2.402 8.886 1.00 94.19 89 ALA A CA 1
ATOM 625 C C . ALA A 1 89 ? -25.403 -3.190 10.049 1.00 94.19 89 ALA A C 1
ATOM 627 O O . ALA A 1 89 ? -26.277 -2.665 10.741 1.00 94.19 89 ALA A O 1
ATOM 628 N N . ALA A 1 90 ? -24.935 -4.418 10.302 1.00 93.88 90 ALA A N 1
ATOM 629 C CA . ALA A 1 90 ? -25.374 -5.210 11.447 1.00 93.88 90 ALA A CA 1
ATOM 630 C C . ALA A 1 90 ? -24.979 -4.555 12.780 1.00 93.88 90 ALA A C 1
ATOM 632 O O . ALA A 1 90 ? -25.844 -4.372 13.631 1.00 93.88 90 ALA A O 1
ATOM 633 N N . ILE A 1 91 ? -23.725 -4.105 12.922 1.00 95.50 91 ILE A N 1
ATOM 634 C CA . ILE A 1 91 ? -23.250 -3.423 14.139 1.00 95.50 91 ILE A CA 1
ATOM 635 C C . ILE A 1 91 ? -24.101 -2.187 14.449 1.00 95.50 91 ILE A C 1
ATOM 637 O O . ILE A 1 91 ? -24.548 -2.006 15.579 1.00 95.50 91 ILE A O 1
ATOM 641 N N . ARG A 1 92 ? -24.371 -1.350 13.440 1.00 95.25 92 ARG A N 1
ATOM 642 C CA . ARG A 1 92 ? -25.189 -0.137 13.605 1.00 95.25 92 ARG A CA 1
ATOM 643 C C . ARG A 1 92 ? -26.637 -0.441 13.976 1.00 95.25 92 ARG A C 1
ATOM 645 O O . ARG A 1 92 ? -27.221 0.284 14.773 1.00 95.25 92 ARG A O 1
ATOM 652 N N . ARG A 1 93 ? -27.225 -1.476 13.372 1.00 95.56 93 ARG A N 1
ATOM 653 C CA . ARG A 1 93 ? -28.616 -1.873 13.620 1.00 95.56 93 ARG A CA 1
ATOM 654 C C . ARG A 1 93 ? -28.789 -2.475 15.012 1.00 95.56 93 ARG A C 1
ATOM 656 O O . ARG A 1 93 ? -29.759 -2.150 15.689 1.00 95.56 93 ARG A O 1
ATOM 663 N N . ASP A 1 94 ? -27.874 -3.355 15.402 1.00 95.56 94 ASP A N 1
ATOM 664 C CA . ASP A 1 94 ? -28.030 -4.189 16.594 1.00 95.56 94 ASP A CA 1
ATOM 665 C C . ASP A 1 94 ? -27.424 -3.527 17.845 1.00 95.56 94 ASP A C 1
ATOM 667 O O . ASP A 1 94 ? -27.791 -3.877 18.964 1.00 95.56 94 ASP A O 1
ATOM 671 N N . GLY A 1 95 ? -26.521 -2.551 17.678 1.00 96.12 95 GLY A N 1
ATOM 672 C CA . GLY A 1 95 ? -25.780 -1.946 18.791 1.00 96.12 95 GLY A CA 1
ATOM 673 C C . GLY A 1 95 ? -24.799 -2.925 19.446 1.00 96.12 95 GLY A C 1
ATOM 674 O O . GLY A 1 95 ? -24.452 -2.783 20.625 1.00 96.12 95 GLY A O 1
ATOM 675 N N . GLU A 1 96 ? -24.383 -3.947 18.695 1.00 95.94 96 GLU A N 1
ATOM 676 C CA . GLU A 1 96 ? -23.510 -5.025 19.143 1.00 95.94 96 GLU A CA 1
ATOM 677 C C . GLU A 1 96 ? -22.438 -5.344 18.095 1.00 95.94 96 GLU A C 1
ATOM 679 O O . GLU A 1 96 ? -22.696 -5.374 16.894 1.00 95.94 96 GLU A O 1
ATOM 684 N N . LEU A 1 97 ? -21.227 -5.642 18.564 1.00 96.69 97 LEU A N 1
ATOM 685 C CA . LEU A 1 97 ? -20.114 -6.143 17.761 1.00 96.69 97 LEU A CA 1
ATOM 686 C C . LEU A 1 97 ? -19.839 -7.603 18.135 1.00 96.69 97 LEU A C 1
ATOM 688 O O . LEU A 1 97 ? -19.787 -7.949 19.314 1.00 96.69 97 LEU A O 1
ATOM 692 N N . ARG A 1 98 ? -19.635 -8.480 17.144 1.00 95.81 98 ARG A N 1
ATOM 693 C CA . ARG A 1 98 ? -19.242 -9.880 17.388 1.00 95.81 98 ARG A CA 1
ATOM 694 C C . ARG A 1 98 ? -17.729 -9.989 17.546 1.00 95.81 98 ARG A C 1
ATOM 696 O O . ARG A 1 98 ? -17.026 -10.269 16.584 1.00 95.81 98 ARG A O 1
ATOM 703 N N . LEU A 1 99 ? -17.232 -9.772 18.758 1.00 95.19 99 LEU A N 1
ATOM 704 C CA . LEU A 1 99 ? -15.807 -9.758 19.075 1.00 95.19 99 LEU A CA 1
ATOM 705 C C . LEU A 1 99 ? -15.171 -11.128 18.803 1.00 95.19 99 LEU A C 1
ATOM 707 O O . LEU A 1 99 ? -15.687 -12.155 19.252 1.00 95.19 99 LEU A O 1
ATOM 711 N N . SER A 1 100 ? -14.065 -11.133 18.053 1.00 93.31 100 SER A N 1
ATOM 712 C CA . SER A 1 100 ? -13.409 -12.351 17.548 1.00 93.31 100 SER A CA 1
ATOM 713 C C . SER A 1 100 ? -14.379 -13.304 16.817 1.00 93.31 100 SER A C 1
ATOM 715 O O . SER A 1 100 ? -14.263 -14.526 16.875 1.00 93.31 100 SER A O 1
ATOM 717 N N . GLY A 1 101 ? -15.436 -12.755 16.207 1.00 91.94 101 GLY A N 1
ATOM 718 C CA . GLY A 1 101 ? -16.476 -13.489 15.479 1.00 91.94 101 GLY A CA 1
ATOM 719 C C . GLY A 1 101 ? -17.456 -14.277 16.356 1.00 91.94 101 GLY A C 1
ATOM 720 O O . GLY A 1 101 ? -18.497 -14.732 15.878 1.00 91.94 101 GLY A O 1
ATOM 721 N N . THR A 1 102 ? -17.182 -14.418 17.652 1.00 90.00 102 THR A N 1
ATOM 722 C CA . THR A 1 102 ? -17.912 -15.330 18.541 1.00 90.00 102 THR A CA 1
ATOM 723 C C . THR A 1 102 ? -18.766 -14.578 19.553 1.00 90.00 102 THR A C 1
ATOM 725 O O . THR A 1 102 ? -19.978 -14.820 19.620 1.00 90.00 102 THR A O 1
ATOM 728 N N . ARG A 1 103 ? -18.172 -13.630 20.287 1.00 92.25 103 ARG A N 1
ATOM 729 C CA . ARG A 1 103 ? -18.760 -13.003 21.477 1.00 92.25 103 ARG A CA 1
ATOM 730 C C . ARG A 1 103 ? -19.487 -11.694 21.137 1.00 92.25 103 ARG A C 1
ATOM 732 O O . ARG A 1 103 ? -18.819 -10.721 20.804 1.00 92.25 103 ARG A O 1
ATOM 739 N N . PRO A 1 104 ? -20.822 -11.601 21.276 1.00 94.94 104 PRO A N 1
ATOM 740 C CA . PRO A 1 104 ? -21.512 -10.321 21.137 1.00 94.94 104 PRO A CA 1
ATOM 741 C C . PRO A 1 104 ? -21.143 -9.399 22.305 1.00 94.94 104 PRO A C 1
ATOM 743 O O . PRO A 1 104 ? -21.272 -9.783 23.470 1.00 94.94 104 PRO A O 1
ATOM 746 N N . VAL A 1 105 ? -20.663 -8.199 22.003 1.00 96.38 105 VAL A N 1
ATOM 747 C CA . VAL A 1 105 ? -20.362 -7.145 22.977 1.00 96.38 105 VAL A CA 1
ATOM 748 C C . VAL A 1 105 ? -21.115 -5.886 22.585 1.00 96.38 105 VAL A C 1
ATOM 750 O O . VAL A 1 105 ? -21.287 -5.621 21.398 1.00 96.38 105 VAL A O 1
ATOM 753 N N . ARG A 1 106 ? -21.549 -5.094 23.568 1.00 96.69 106 ARG A N 1
ATOM 754 C CA . ARG A 1 106 ? -22.198 -3.813 23.287 1.00 96.69 106 ARG A CA 1
ATOM 755 C C . ARG A 1 106 ? -21.227 -2.926 22.511 1.00 96.69 106 ARG A C 1
ATOM 757 O O . ARG A 1 106 ? -20.070 -2.791 22.918 1.00 96.69 106 ARG A O 1
ATOM 764 N N . PHE A 1 107 ? -21.716 -2.321 21.437 1.00 97.56 107 PHE A N 1
ATOM 765 C CA . PHE A 1 107 ? -20.950 -1.390 20.629 1.00 97.56 107 PHE A CA 1
ATOM 766 C C . PHE A 1 107 ? -21.858 -0.302 20.062 1.00 97.56 107 PHE A C 1
ATOM 768 O O . PHE A 1 107 ? -22.733 -0.567 19.240 1.00 97.56 107 PHE A O 1
ATOM 775 N N . ASP A 1 108 ? -21.647 0.928 20.503 1.00 95.75 108 ASP A N 1
ATOM 776 C CA . ASP A 1 108 ? -22.303 2.106 19.952 1.00 95.75 108 ASP A CA 1
ATOM 777 C C . ASP A 1 108 ? -21.381 2.751 18.917 1.00 95.75 108 ASP A C 1
ATOM 779 O O . ASP A 1 108 ? -20.334 3.297 19.261 1.00 95.75 108 ASP A O 1
ATOM 783 N N . PHE A 1 109 ? -21.775 2.697 17.643 1.00 92.12 109 PHE A N 1
ATOM 784 C CA . PHE A 1 109 ? -20.950 3.211 16.555 1.00 92.12 109 PHE A CA 1
ATOM 785 C C . PHE A 1 109 ? -20.565 4.679 16.760 1.00 92.12 109 PHE A C 1
ATOM 787 O O . PHE A 1 109 ? -19.440 5.050 16.460 1.00 92.12 109 PHE A O 1
ATOM 794 N N . ASP A 1 110 ? -21.444 5.524 17.289 1.00 89.31 110 ASP A N 1
ATOM 795 C CA . ASP A 1 110 ? -21.175 6.963 17.326 1.00 89.31 110 ASP A CA 1
ATOM 796 C C . ASP A 1 110 ? -20.286 7.366 18.512 1.00 89.31 110 ASP A C 1
ATOM 798 O O . ASP A 1 110 ? -19.695 8.451 18.513 1.00 89.31 110 ASP A O 1
ATOM 802 N N . THR A 1 111 ? -20.166 6.504 19.527 1.00 93.75 111 THR A N 1
ATOM 803 C CA . THR A 1 111 ? -19.422 6.814 20.758 1.00 93.75 111 THR A CA 1
ATOM 804 C C . THR A 1 111 ? -18.218 5.907 21.011 1.00 93.75 111 THR A C 1
ATOM 806 O O . THR A 1 111 ? -17.244 6.359 21.626 1.00 93.75 111 THR A O 1
ATOM 809 N N . ASP A 1 112 ? -18.233 4.676 20.495 1.00 96.56 112 ASP A N 1
ATOM 810 C CA . ASP A 1 112 ? -17.216 3.655 20.755 1.00 96.56 112 ASP A CA 1
ATOM 811 C C . ASP A 1 112 ? -16.111 3.606 19.690 1.00 96.56 112 ASP A C 1
ATOM 813 O O . ASP A 1 112 ? -15.053 3.032 19.951 1.00 96.56 112 ASP A O 1
ATOM 817 N N . ILE A 1 113 ? -16.286 4.264 18.534 1.00 96.00 113 ILE A N 1
ATOM 818 C CA . ILE A 1 113 ? -15.192 4.556 17.595 1.00 96.00 113 ILE A CA 1
ATOM 819 C C . ILE A 1 113 ? -14.959 6.061 17.489 1.00 96.00 113 ILE A C 1
ATOM 821 O O . ILE A 1 113 ? -15.833 6.839 17.117 1.00 96.00 113 ILE A O 1
ATOM 825 N N . ARG A 1 114 ? -13.760 6.505 17.871 1.00 94.81 114 ARG A N 1
ATOM 826 C CA . ARG A 1 114 ? -13.456 7.929 18.052 1.00 94.81 114 ARG A CA 1
ATOM 827 C C . ARG A 1 114 ? -12.320 8.361 17.143 1.00 94.81 114 ARG A C 1
ATOM 829 O O . ARG A 1 114 ? -11.163 8.021 17.377 1.00 94.81 114 ARG A O 1
ATOM 836 N N . LEU A 1 115 ? -12.648 9.183 16.150 1.00 90.94 115 LEU A N 1
ATOM 837 C CA . LEU A 1 115 ? -11.691 9.793 15.228 1.00 90.94 115 LEU A CA 1
ATOM 838 C C . LEU A 1 115 ? -11.140 11.101 15.817 1.00 90.94 115 LEU A C 1
ATOM 840 O O . LEU A 1 115 ? -11.807 12.133 15.852 1.00 90.94 115 LEU A O 1
ATOM 844 N N . GLN A 1 116 ? -9.907 11.067 16.318 1.00 88.38 116 GLN A N 1
ATOM 845 C CA . GLN A 1 116 ? -9.262 12.163 17.045 1.00 88.38 116 GLN A CA 1
ATOM 846 C C . GLN A 1 116 ? -8.101 12.778 16.256 1.00 88.38 116 GLN A C 1
ATOM 848 O O . GLN A 1 116 ? -6.989 12.901 16.765 1.00 88.38 116 GLN A O 1
ATOM 853 N N . GLY A 1 117 ? -8.362 13.255 15.035 1.00 81.94 117 GLY A N 1
ATOM 854 C CA . GLY A 1 117 ? -7.314 13.758 14.131 1.00 81.94 117 GLY A CA 1
ATOM 855 C C . GLY A 1 117 ? -6.483 14.955 14.628 1.00 81.94 117 GLY A C 1
ATOM 856 O O . GLY A 1 117 ? -5.421 15.251 14.089 1.00 81.94 117 GLY A O 1
ATOM 857 N N . ARG A 1 118 ? -6.934 15.654 15.681 1.00 80.06 118 ARG A N 1
ATOM 858 C CA . ARG A 1 118 ? -6.194 16.766 16.316 1.00 80.06 118 ARG A CA 1
ATOM 859 C C . ARG A 1 118 ? -5.315 16.338 17.493 1.00 80.06 118 ARG A C 1
ATOM 861 O O . ARG A 1 118 ? -4.568 17.162 18.011 1.00 80.06 118 ARG A O 1
ATOM 868 N N . LYS A 1 119 ? -5.430 15.089 17.947 1.00 85.44 119 LYS A N 1
ATOM 869 C CA . LYS A 1 119 ? -4.637 14.526 19.044 1.00 85.44 119 LYS A CA 1
ATOM 870 C C . LYS A 1 119 ? -3.688 13.494 18.463 1.00 85.44 119 LYS A C 1
ATOM 872 O O . LYS A 1 119 ? -4.121 12.655 17.688 1.00 85.44 119 LYS A O 1
ATOM 877 N N . THR A 1 120 ? -2.423 13.528 18.848 1.00 83.25 120 THR A N 1
ATOM 878 C CA . THR A 1 120 ? -1.420 12.552 18.405 1.00 83.25 120 THR A CA 1
ATOM 879 C C . THR A 1 120 ? -0.961 11.712 19.583 1.00 83.25 120 THR A C 1
ATOM 881 O O . THR A 1 120 ? -0.812 12.229 20.692 1.00 83.25 120 THR A O 1
ATOM 884 N N . LEU A 1 121 ? -0.699 10.431 19.337 1.00 85.06 121 LEU A N 1
ATOM 885 C CA . LEU A 1 121 ? 0.055 9.611 20.279 1.00 85.06 121 LEU A CA 1
ATOM 886 C C . LEU A 1 121 ? 1.562 9.903 20.120 1.00 85.06 121 LEU A C 1
ATOM 888 O O . LEU A 1 121 ? 1.987 10.268 19.022 1.00 85.06 121 LEU A O 1
ATOM 892 N N . PRO A 1 122 ? 2.386 9.763 21.176 1.00 80.00 122 PRO A N 1
ATOM 893 C CA . PRO A 1 122 ? 3.798 10.157 21.128 1.00 80.00 122 PRO A CA 1
ATOM 894 C C . PRO A 1 122 ? 4.671 9.342 20.160 1.00 80.00 122 PRO A C 1
ATOM 896 O O . PRO A 1 122 ? 5.722 9.828 19.757 1.00 80.00 122 PRO A O 1
ATOM 899 N N . GLY A 1 123 ? 4.275 8.107 19.821 1.00 76.75 123 GLY A N 1
ATOM 900 C CA . GLY A 1 123 ? 5.127 7.175 19.074 1.00 76.75 123 GLY A CA 1
ATOM 901 C C . GLY A 1 123 ? 5.163 7.391 17.559 1.00 76.75 123 GLY A C 1
ATOM 902 O O . GLY A 1 123 ? 6.235 7.434 16.965 1.00 76.75 123 GLY A O 1
ATOM 903 N N . HIS A 1 124 ? 4.001 7.505 16.921 1.00 79.19 124 HIS A N 1
ATOM 904 C CA . HIS A 1 124 ? 3.873 7.638 15.469 1.00 79.19 124 HIS A CA 1
ATOM 905 C C . HIS A 1 124 ? 2.535 8.326 15.136 1.00 79.19 124 HIS A C 1
ATOM 907 O O . HIS A 1 124 ? 1.557 8.116 15.863 1.00 79.19 124 HIS A O 1
ATOM 913 N N . PRO A 1 125 ? 2.453 9.130 14.057 1.00 75.44 125 PRO A N 1
ATOM 914 C CA . PRO A 1 125 ? 1.241 9.875 13.701 1.00 75.44 125 PRO A CA 1
ATOM 915 C C . PRO A 1 125 ? 0.026 8.983 13.406 1.00 75.44 125 PRO A C 1
ATOM 917 O O . PRO A 1 125 ? -1.090 9.344 13.774 1.00 75.44 125 PRO A O 1
ATOM 920 N N . ASN A 1 126 ? 0.233 7.787 12.843 1.00 82.56 126 ASN A N 1
ATOM 921 C CA . ASN A 1 126 ? -0.817 6.768 12.686 1.00 82.56 126 ASN A CA 1
ATOM 922 C C . ASN A 1 126 ? -1.008 5.951 13.979 1.00 82.56 126 ASN A C 1
ATOM 924 O O . ASN A 1 126 ? -0.638 4.774 14.030 1.00 82.56 126 ASN A O 1
ATOM 928 N N . GLY A 1 127 ? -1.515 6.588 15.033 1.00 88.75 127 GLY A N 1
ATOM 929 C CA . GLY A 1 127 ? -1.717 5.966 16.344 1.00 88.75 127 GLY A CA 1
ATOM 930 C C . GLY A 1 127 ? -3.146 5.471 16.567 1.00 88.75 127 GLY A C 1
ATOM 931 O O . GLY A 1 127 ? -4.104 6.112 16.142 1.00 88.75 127 GLY A O 1
ATOM 932 N N . MET A 1 128 ? -3.294 4.362 17.285 1.00 95.06 128 MET A N 1
ATOM 933 C CA . MET A 1 128 ? -4.580 3.799 17.695 1.00 95.06 128 MET A CA 1
ATOM 934 C C . MET A 1 128 ? -4.510 3.269 19.127 1.00 95.06 128 MET A C 1
ATOM 936 O O . MET A 1 128 ? -3.537 2.618 19.486 1.00 95.06 128 MET A O 1
ATOM 940 N N . THR A 1 129 ? -5.579 3.457 19.898 1.00 96.94 129 THR A N 1
ATOM 941 C CA . THR A 1 129 ? -5.777 2.814 21.203 1.00 96.94 129 THR A CA 1
ATOM 942 C C . THR A 1 129 ? -7.027 1.944 21.158 1.00 96.94 129 THR A C 1
ATOM 944 O O . THR A 1 129 ? -8.105 2.433 20.821 1.00 96.94 129 THR A O 1
ATOM 947 N N . LEU A 1 130 ? -6.899 0.674 21.538 1.00 97.56 130 LEU A N 1
ATOM 948 C CA . LEU A 1 130 ? -8.016 -0.258 21.703 1.00 97.56 130 LEU A CA 1
ATOM 949 C C . LEU A 1 130 ? -8.199 -0.580 23.183 1.00 97.56 130 LEU A C 1
ATOM 951 O O . LEU A 1 130 ? -7.229 -0.890 23.878 1.00 97.56 130 LEU A O 1
ATOM 955 N N . THR A 1 131 ? -9.437 -0.494 23.669 1.00 97.31 131 THR A N 1
ATOM 956 C CA . THR A 1 131 ? -9.770 -0.721 25.081 1.00 97.31 131 THR A CA 1
ATOM 957 C C . THR A 1 131 ? -10.945 -1.680 25.212 1.00 97.31 131 THR A C 1
ATOM 959 O O . THR A 1 131 ? -11.956 -1.528 24.532 1.00 97.31 131 THR A O 1
ATOM 962 N N . ALA A 1 132 ? -10.829 -2.652 26.113 1.00 97.12 132 ALA A N 1
ATOM 963 C CA . ALA A 1 132 ? -11.896 -3.579 26.466 1.00 97.12 132 ALA A CA 1
ATOM 964 C C . ALA A 1 132 ? -12.372 -3.314 27.896 1.00 97.12 132 ALA A C 1
ATOM 966 O O . ALA A 1 132 ? -11.564 -3.119 28.811 1.00 97.12 132 ALA A O 1
ATOM 967 N N . TYR A 1 133 ? -13.686 -3.347 28.084 1.00 96.81 133 TYR A N 1
ATOM 968 C CA . TYR A 1 133 ? -14.359 -3.138 29.360 1.00 96.81 133 TYR A CA 1
ATOM 969 C C . TYR A 1 133 ? -15.229 -4.341 29.712 1.00 96.81 133 TYR A C 1
ATOM 971 O O . TYR A 1 133 ? -15.760 -5.012 28.824 1.00 96.81 133 TYR A O 1
ATOM 979 N N . ASP A 1 134 ? -15.414 -4.592 31.003 1.00 94.94 134 ASP A N 1
ATOM 980 C CA . ASP A 1 134 ? -16.414 -5.532 31.499 1.00 94.94 134 ASP A CA 1
ATOM 981 C C . ASP A 1 134 ? -17.839 -4.949 31.404 1.00 94.94 134 ASP A C 1
ATOM 983 O O . ASP A 1 134 ? -18.057 -3.807 30.989 1.00 94.94 134 ASP A O 1
ATOM 987 N N . ARG A 1 135 ? -18.843 -5.742 31.793 1.00 91.75 135 ARG A N 1
ATOM 988 C CA . ARG A 1 135 ? -20.257 -5.320 31.781 1.00 91.75 135 ARG A CA 1
ATOM 989 C C . ARG A 1 135 ? -20.594 -4.235 32.812 1.00 91.75 135 ARG A C 1
ATOM 991 O O . ARG A 1 135 ? -21.616 -3.572 32.660 1.00 91.75 135 ARG A O 1
ATOM 998 N N . ALA A 1 136 ? -19.775 -4.067 33.848 1.00 93.19 136 ALA A N 1
ATOM 999 C CA . ALA A 1 136 ? -19.924 -3.025 34.860 1.00 93.19 136 ALA A CA 1
ATOM 1000 C C . ALA A 1 136 ? -19.212 -1.713 34.465 1.00 93.19 136 ALA A C 1
ATOM 1002 O O . ALA A 1 136 ? -19.349 -0.711 35.164 1.00 93.19 136 ALA A O 1
ATOM 1003 N N . GLY A 1 137 ? -18.476 -1.703 33.347 1.00 91.62 137 GLY A N 1
ATOM 1004 C CA . GLY A 1 137 ? -17.694 -0.561 32.871 1.00 91.62 137 GLY A CA 1
ATOM 1005 C C . GLY A 1 137 ? -16.259 -0.514 33.410 1.00 91.62 137 GLY A C 1
ATOM 1006 O O . GLY A 1 137 ? -15.549 0.461 33.159 1.00 91.62 137 GLY A O 1
ATOM 1007 N N . GLY A 1 138 ? -15.805 -1.546 34.125 1.00 94.44 138 GLY A N 1
ATOM 1008 C CA . GLY A 1 138 ? -14.418 -1.699 34.555 1.00 94.44 138 GLY A CA 1
ATOM 1009 C C . GLY A 1 138 ? -13.501 -1.990 33.368 1.00 94.44 138 GLY A C 1
ATOM 1010 O O . GLY A 1 138 ? -13.818 -2.805 32.505 1.00 94.44 138 GLY A O 1
ATOM 1011 N N . ARG A 1 139 ? -12.352 -1.311 33.286 1.00 96.00 139 ARG A N 1
ATOM 1012 C CA . ARG A 1 139 ? -11.386 -1.522 32.196 1.00 96.00 139 ARG A CA 1
ATOM 1013 C C . ARG A 1 139 ? -10.624 -2.830 32.410 1.00 96.00 139 ARG A C 1
ATOM 1015 O O . ARG A 1 139 ? -9.908 -2.957 33.399 1.00 96.00 139 ARG A O 1
ATOM 1022 N N . LEU A 1 140 ? -10.734 -3.748 31.453 1.00 94.62 140 LEU A N 1
ATOM 1023 C CA . LEU A 1 140 ? -10.071 -5.053 31.472 1.00 94.62 140 LEU A CA 1
ATOM 1024 C C . LEU A 1 140 ? -8.687 -5.000 30.824 1.00 94.62 140 LEU A C 1
ATOM 1026 O O . LEU A 1 140 ? -7.721 -5.514 31.378 1.00 94.62 140 LEU A O 1
ATOM 1030 N N . HIS A 1 141 ? -8.591 -4.370 29.652 1.00 95.19 141 HIS A N 1
ATOM 1031 C CA . HIS A 1 141 ? -7.350 -4.282 28.882 1.00 95.19 141 HIS A CA 1
ATOM 1032 C C . HIS A 1 141 ? -7.337 -3.019 28.028 1.00 95.19 141 HIS A C 1
ATOM 1034 O O . HIS A 1 141 ? -8.390 -2.524 27.630 1.00 95.19 141 HIS A O 1
ATOM 1040 N N . SER A 1 142 ? -6.148 -2.495 27.751 1.00 95.31 142 SER A N 1
ATOM 1041 C CA . SER A 1 142 ? -5.941 -1.310 26.916 1.00 95.31 142 SER A CA 1
ATOM 1042 C C . SER A 1 142 ? -4.595 -1.426 26.227 1.00 95.31 142 SER A C 1
ATOM 1044 O O . SER A 1 142 ? -3.597 -1.715 26.890 1.00 95.31 142 SER A O 1
ATOM 1046 N N . ARG A 1 143 ? -4.547 -1.172 24.920 1.00 95.00 143 ARG A N 1
ATOM 1047 C CA . ARG A 1 143 ? -3.303 -1.254 24.156 1.00 95.00 143 ARG A CA 1
ATOM 1048 C C . ARG A 1 143 ? -3.219 -0.177 23.084 1.00 95.00 143 ARG A C 1
ATOM 1050 O O . ARG A 1 143 ? -4.190 0.060 22.368 1.00 95.00 143 ARG A O 1
ATOM 1057 N N . ASP A 1 144 ? -2.029 0.405 22.965 1.00 95.06 144 ASP A N 1
ATOM 1058 C CA . ASP A 1 144 ? -1.674 1.339 21.901 1.00 95.06 144 ASP A CA 1
ATOM 1059 C C . ASP A 1 144 ? -0.923 0.617 20.776 1.00 95.06 144 ASP A C 1
ATOM 1061 O O . ASP A 1 144 ? 0.053 -0.103 21.023 1.00 95.06 144 ASP A O 1
ATOM 1065 N N . TYR A 1 145 ? -1.357 0.863 19.544 1.00 93.62 145 TYR A N 1
ATOM 1066 C CA . TYR A 1 145 ? -0.784 0.356 18.303 1.00 93.62 145 TYR A CA 1
ATOM 1067 C C . TYR A 1 145 ? -0.441 1.507 17.356 1.00 93.62 145 TYR A C 1
ATOM 1069 O O . TYR A 1 145 ? -1.088 2.555 17.352 1.00 93.62 145 TYR A O 1
ATOM 1077 N N . TYR A 1 146 ? 0.550 1.277 16.503 1.00 87.06 146 TYR A N 1
ATOM 1078 C CA . TYR A 1 146 ? 1.007 2.217 15.491 1.00 87.06 146 TYR A CA 1
ATOM 1079 C C . TYR A 1 146 ? 1.126 1.520 14.140 1.00 87.06 146 TYR A C 1
ATOM 1081 O O . TYR A 1 146 ? 1.785 0.481 14.040 1.00 87.06 146 TYR A O 1
ATOM 1089 N N . SER A 1 147 ? 0.520 2.095 13.096 1.00 84.75 147 SER A N 1
ATOM 1090 C CA . SER A 1 147 ? 0.711 1.610 11.724 1.00 84.75 147 SER A CA 1
ATOM 1091 C C . SER A 1 147 ? 1.838 2.367 11.022 1.00 84.75 147 SER A C 1
ATOM 1093 O O . SER A 1 147 ? 1.706 3.548 10.698 1.00 84.75 147 SER A O 1
ATOM 1095 N N . VAL A 1 148 ? 2.944 1.672 10.764 1.00 79.12 148 VAL A N 1
ATOM 1096 C CA . VAL A 1 148 ? 4.230 2.259 10.330 1.00 79.12 148 VAL A CA 1
ATOM 1097 C C . VAL A 1 148 ? 4.495 2.117 8.819 1.00 79.12 148 VAL A C 1
ATOM 1099 O O . VAL A 1 148 ? 5.631 2.210 8.361 1.00 79.12 148 VAL A O 1
ATOM 1102 N N . GLY A 1 149 ? 3.442 1.888 8.026 1.00 67.62 149 GLY A N 1
ATOM 1103 C CA . GLY A 1 149 ? 3.518 1.734 6.564 1.00 67.62 149 GLY A CA 1
ATOM 1104 C C . GLY A 1 149 ? 3.626 0.277 6.099 1.00 67.62 149 GLY A C 1
ATOM 1105 O O . GLY A 1 149 ? 4.018 -0.600 6.863 1.00 67.62 149 GLY A O 1
ATOM 1106 N N . GLY A 1 150 ? 3.215 0.000 4.854 1.00 63.25 150 GLY A N 1
ATOM 1107 C CA . GLY A 1 150 ? 3.236 -1.351 4.261 1.00 63.25 150 GLY A CA 1
ATOM 1108 C C . GLY A 1 150 ? 2.331 -2.387 4.949 1.00 63.25 150 GLY A C 1
ATOM 1109 O O . GLY A 1 150 ? 2.554 -3.580 4.814 1.00 63.25 150 GLY A O 1
ATOM 1110 N N . GLY A 1 151 ? 1.342 -1.962 5.747 1.00 64.62 151 GLY A N 1
ATOM 1111 C CA . GLY A 1 151 ? 0.478 -2.886 6.499 1.00 64.62 151 GLY A CA 1
ATOM 1112 C C . GLY A 1 151 ? 1.095 -3.422 7.793 1.00 64.62 151 GLY A C 1
ATOM 1113 O O . GLY A 1 151 ? 0.482 -4.260 8.457 1.00 64.62 151 GLY A O 1
ATOM 1114 N N . PHE A 1 152 ? 2.281 -2.945 8.182 1.00 76.81 152 PHE A N 1
ATOM 1115 C CA . PHE A 1 152 ? 2.926 -3.324 9.436 1.00 76.81 152 PHE A CA 1
ATOM 1116 C C . PHE A 1 152 ? 2.346 -2.554 10.626 1.00 76.81 152 PHE A C 1
ATOM 1118 O O . PHE A 1 152 ? 2.038 -1.359 10.545 1.00 76.81 152 PHE A O 1
ATOM 1125 N N . VAL A 1 153 ? 2.229 -3.259 11.752 1.00 82.88 153 VAL A N 1
ATOM 1126 C CA . VAL A 1 153 ? 1.732 -2.731 13.026 1.00 82.88 153 VAL A CA 1
ATOM 1127 C C . VAL A 1 153 ? 2.712 -3.085 14.128 1.00 82.88 153 VAL A C 1
ATOM 1129 O O . VAL A 1 153 ? 3.158 -4.233 14.219 1.00 82.88 153 VAL A O 1
ATOM 1132 N N . VAL A 1 154 ? 2.987 -2.115 14.990 1.00 83.69 154 VAL A N 1
ATOM 1133 C CA . VAL A 1 154 ? 3.795 -2.282 16.202 1.00 83.69 154 VAL A CA 1
ATOM 1134 C C . VAL A 1 154 ? 3.059 -1.710 17.410 1.00 83.69 154 VAL A C 1
ATOM 1136 O O . VAL A 1 154 ? 2.275 -0.771 17.282 1.00 83.69 154 VAL A O 1
ATOM 1139 N N . THR A 1 155 ? 3.295 -2.269 18.589 1.00 86.94 155 THR A N 1
ATOM 1140 C CA . THR A 1 155 ? 2.842 -1.697 19.865 1.00 86.94 155 THR A CA 1
ATOM 1141 C C . THR A 1 155 ? 3.781 -0.583 20.336 1.00 86.94 155 THR A C 1
ATOM 1143 O O . THR A 1 155 ? 4.914 -0.461 19.867 1.00 86.94 155 THR A O 1
ATOM 1146 N N . ALA A 1 156 ? 3.350 0.215 21.318 1.00 78.88 156 ALA A N 1
ATOM 1147 C CA . ALA A 1 156 ? 4.220 1.207 21.966 1.00 78.88 156 ALA A CA 1
ATOM 1148 C C . ALA A 1 156 ? 5.505 0.608 22.564 1.00 78.88 156 ALA A C 1
ATOM 1150 O O . ALA A 1 156 ? 6.542 1.262 22.575 1.00 78.88 156 ALA A O 1
ATOM 1151 N N . GLU A 1 157 ? 5.449 -0.639 23.037 1.00 74.62 157 GLU A N 1
ATOM 1152 C CA . GLU A 1 157 ? 6.590 -1.335 23.643 1.00 74.62 157 GLU A CA 1
ATOM 1153 C C . GLU A 1 157 ? 7.576 -1.899 22.607 1.00 74.62 157 GLU A C 1
ATOM 1155 O O . GLU A 1 157 ? 8.747 -2.130 22.933 1.00 74.62 157 GLU A O 1
ATOM 1160 N N . GLU A 1 158 ? 7.098 -2.137 21.382 1.00 77.12 158 GLU A N 1
ATOM 1161 C CA . GLU A 1 158 ? 7.875 -2.592 20.223 1.00 77.12 158 GLU A CA 1
ATOM 1162 C C . GLU A 1 158 ? 8.449 -1.422 19.418 1.00 77.12 158 GLU A C 1
ATOM 1164 O O . GLU A 1 158 ? 9.370 -1.609 18.625 1.00 77.12 158 GLU A O 1
ATOM 1169 N N . LEU A 1 159 ? 7.947 -0.204 19.634 1.00 67.25 159 LEU A N 1
ATOM 1170 C CA . LEU A 1 159 ? 8.450 0.997 18.985 1.00 67.25 159 LEU A CA 1
ATOM 1171 C C . LEU A 1 159 ? 9.944 1.186 19.319 1.00 67.25 159 LEU A C 1
ATOM 1173 O O . LEU A 1 159 ? 10.332 1.281 20.482 1.00 67.25 159 LEU A O 1
ATOM 1177 N N . GLY A 1 160 ? 10.800 1.202 18.294 1.00 56.41 160 GLY A N 1
ATOM 1178 C CA . GLY A 1 160 ? 12.258 1.289 18.464 1.00 56.41 160 GLY A CA 1
ATOM 1179 C C . GLY A 1 160 ? 12.957 -0.032 18.819 1.00 56.41 160 GLY A C 1
ATOM 1180 O O . GLY A 1 160 ? 14.179 -0.041 18.964 1.00 56.41 160 GLY A O 1
ATOM 1181 N N . LYS A 1 161 ? 12.227 -1.153 18.915 1.00 45.44 161 LYS A N 1
ATOM 1182 C CA . LYS A 1 161 ? 12.798 -2.505 18.990 1.00 45.44 161 LYS A CA 1
ATOM 1183 C C . LYS A 1 161 ? 12.635 -3.207 17.637 1.00 45.44 161 LYS A C 1
ATOM 1185 O O . LYS A 1 161 ? 11.589 -3.080 17.006 1.00 45.44 161 LYS A O 1
ATOM 1190 N N . PRO A 1 162 ? 13.644 -3.952 17.159 1.00 38.09 162 PRO A N 1
ATOM 1191 C CA . PRO A 1 162 ? 13.506 -4.700 15.917 1.00 38.09 162 PRO A CA 1
ATOM 1192 C C . PRO A 1 162 ? 12.414 -5.770 16.068 1.00 38.09 162 PRO A C 1
ATOM 1194 O O . PRO A 1 162 ? 12.478 -6.600 16.976 1.00 38.09 162 PRO A O 1
ATOM 1197 N N . SER A 1 163 ? 11.422 -5.759 15.176 1.00 40.03 163 SER A N 1
ATOM 1198 C CA . SER A 1 163 ? 10.457 -6.849 15.037 1.00 40.03 163 SER A CA 1
ATOM 1199 C C . SER A 1 163 ? 11.159 -8.107 14.514 1.00 40.03 163 SER A C 1
ATOM 1201 O O . SER A 1 163 ? 12.053 -8.038 13.666 1.00 40.03 163 SER A O 1
ATOM 1203 N N . ARG A 1 164 ? 10.780 -9.266 15.060 1.00 29.20 164 ARG A N 1
ATOM 1204 C CA . ARG A 1 164 ? 11.320 -10.585 14.705 1.00 29.20 164 ARG A CA 1
ATOM 1205 C C . ARG A 1 164 ? 10.424 -11.228 13.639 1.00 29.20 164 ARG A C 1
ATOM 1207 O O . ARG A 1 164 ? 9.231 -11.354 13.904 1.00 29.20 164 ARG A O 1
ATOM 1214 N N . PRO A 1 165 ? 10.959 -11.672 12.495 1.00 34.25 165 PRO A N 1
ATOM 1215 C CA . PRO A 1 165 ? 10.316 -12.698 11.688 1.00 34.25 165 PRO A CA 1
ATOM 1216 C C . PRO A 1 165 ? 10.748 -14.092 12.171 1.00 34.25 165 PRO A C 1
ATOM 1218 O O . PRO A 1 165 ? 11.914 -14.299 12.523 1.00 34.25 165 PRO A O 1
ATOM 1221 N N . ASP A 1 166 ? 9.798 -15.025 12.179 1.00 32.06 166 ASP A N 1
ATOM 1222 C CA . ASP A 1 166 ? 10.023 -16.470 12.263 1.00 32.06 166 ASP A CA 1
ATOM 1223 C C . ASP A 1 166 ? 10.366 -17.034 10.871 1.00 32.06 166 ASP A C 1
ATOM 1225 O O . ASP A 1 166 ? 9.786 -16.609 9.874 1.00 32.06 166 ASP A O 1
ATOM 1229 N N . GLY A 1 167 ? 11.246 -18.043 10.825 1.00 28.89 167 GLY A N 1
ATOM 1230 C CA . GLY A 1 167 ? 11.349 -18.994 9.705 1.00 28.89 167 GLY A CA 1
ATOM 1231 C C . GLY A 1 167 ? 12.573 -18.859 8.788 1.00 28.89 167 GLY A C 1
ATOM 1232 O O . GLY A 1 167 ? 12.838 -17.803 8.227 1.00 28.89 167 GLY A O 1
ATOM 1233 N N . ALA A 1 168 ? 13.309 -19.967 8.645 1.00 31.67 168 ALA A N 1
ATOM 1234 C CA . ALA A 1 168 ? 14.519 -20.155 7.838 1.00 31.67 168 ALA A CA 1
ATOM 1235 C C . ALA A 1 168 ? 14.229 -20.675 6.409 1.00 31.67 168 ALA A C 1
ATOM 1237 O O . ALA A 1 168 ? 13.120 -21.143 6.171 1.00 31.67 168 ALA A O 1
ATOM 1238 N N . HIS A 1 169 ? 15.251 -20.613 5.529 1.00 31.16 169 HIS A N 1
ATOM 1239 C CA . HIS A 1 169 ? 15.662 -21.535 4.427 1.00 31.16 169 HIS A CA 1
ATOM 1240 C C . HIS A 1 169 ? 16.269 -20.745 3.240 1.00 31.16 169 HIS A C 1
ATOM 1242 O O . HIS A 1 169 ? 15.713 -19.735 2.824 1.00 31.16 169 HIS A O 1
ATOM 1248 N N . ASP A 1 170 ? 17.563 -20.930 2.941 1.00 28.12 170 ASP A N 1
ATOM 1249 C CA . ASP A 1 170 ? 18.256 -21.883 2.031 1.00 28.12 170 ASP A CA 1
ATOM 1250 C C . ASP A 1 170 ? 18.407 -21.391 0.577 1.00 28.12 170 ASP A C 1
ATOM 1252 O O . ASP A 1 170 ? 17.463 -20.959 -0.075 1.00 28.12 170 ASP A O 1
ATOM 1256 N N . THR A 1 171 ? 19.652 -21.444 0.099 1.00 26.36 171 THR A N 1
ATOM 1257 C CA . THR A 1 171 ? 20.151 -20.962 -1.199 1.00 26.36 171 THR A CA 1
ATOM 1258 C C . THR A 1 171 ? 20.045 -22.023 -2.294 1.00 26.36 171 THR A C 1
ATOM 1260 O O . THR A 1 171 ? 20.396 -23.177 -2.049 1.00 26.36 171 THR A O 1
ATOM 1263 N N . LEU A 1 172 ? 19.684 -21.625 -3.520 1.00 26.34 172 LEU A N 1
ATOM 1264 C CA . LEU A 1 172 ? 19.776 -22.459 -4.727 1.00 26.34 172 LEU A CA 1
ATOM 1265 C C . LEU A 1 172 ? 20.578 -21.746 -5.839 1.00 26.34 172 LEU A C 1
ATOM 1267 O O . LEU A 1 172 ? 20.578 -20.514 -5.871 1.00 26.34 172 LEU A O 1
ATOM 1271 N N . PRO A 1 173 ? 21.276 -22.496 -6.718 1.00 27.67 173 PRO A N 1
ATOM 1272 C CA . PRO A 1 173 ? 22.143 -21.955 -7.766 1.00 27.67 173 PRO A CA 1
ATOM 1273 C C . PRO A 1 173 ? 21.415 -21.728 -9.107 1.00 27.67 173 PRO A C 1
ATOM 1275 O O . PRO A 1 173 ? 20.389 -22.349 -9.381 1.00 27.67 173 PRO A O 1
ATOM 1278 N N . PHE A 1 174 ? 21.986 -20.841 -9.927 1.00 26.91 174 PHE A N 1
ATOM 1279 C CA . PHE A 1 174 ? 21.535 -20.431 -11.265 1.00 26.91 174 PHE A CA 1
ATOM 1280 C C . PHE A 1 174 ? 22.268 -21.205 -12.378 1.00 26.91 174 PHE A C 1
ATOM 1282 O O . PHE A 1 174 ? 23.418 -21.585 -12.172 1.00 26.91 174 PHE A O 1
ATOM 1289 N N . ASP A 1 175 ? 21.633 -21.351 -13.548 1.00 25.33 175 ASP A N 1
ATOM 1290 C CA . ASP A 1 175 ? 22.270 -21.694 -14.834 1.00 25.33 175 ASP A CA 1
ATOM 1291 C C . ASP A 1 175 ? 21.648 -20.840 -15.964 1.00 25.33 175 ASP A C 1
ATOM 1293 O O . ASP A 1 175 ? 20.426 -20.671 -16.021 1.00 25.33 175 ASP A O 1
ATOM 1297 N N . ASP A 1 176 ? 22.506 -20.309 -16.845 1.00 29.58 176 ASP A N 1
ATOM 1298 C CA . ASP A 1 176 ? 22.200 -19.380 -17.946 1.00 29.58 176 ASP A CA 1
ATOM 1299 C C . ASP A 1 176 ? 21.926 -20.087 -19.288 1.00 29.58 176 ASP A C 1
ATOM 1301 O O . ASP A 1 176 ? 22.551 -21.100 -19.606 1.00 29.58 176 ASP A O 1
ATOM 1305 N N . ALA A 1 177 ? 21.090 -19.475 -20.142 1.00 26.02 177 ALA A N 1
ATOM 1306 C CA . ALA A 1 177 ? 21.189 -19.597 -21.604 1.00 26.02 177 ALA A CA 1
ATOM 1307 C C . ALA A 1 177 ? 20.498 -18.426 -22.343 1.00 26.02 177 ALA A C 1
ATOM 1309 O O . ALA A 1 177 ? 19.330 -18.113 -22.098 1.00 26.02 177 ALA A O 1
ATOM 1310 N N . GLU A 1 178 ? 21.239 -17.805 -23.268 1.00 30.67 178 GLU A N 1
ATOM 1311 C CA . GLU A 1 178 ? 20.797 -16.807 -24.257 1.00 30.67 178 GLU A CA 1
ATOM 1312 C C . GLU A 1 178 ? 19.983 -17.434 -25.410 1.00 30.67 178 GLU A C 1
ATOM 1314 O O . GLU A 1 178 ? 20.198 -18.591 -25.751 1.00 30.67 178 GLU A O 1
ATOM 1319 N N . GLU A 1 179 ? 19.114 -16.647 -26.069 1.00 27.83 179 GLU A N 1
ATOM 1320 C CA . GLU A 1 179 ? 19.321 -16.201 -27.470 1.00 27.83 179 GLU A CA 1
ATOM 1321 C C . GLU A 1 179 ? 18.208 -15.232 -27.938 1.00 27.83 179 GLU A C 1
ATOM 1323 O O . GLU A 1 179 ? 17.034 -15.333 -27.579 1.00 27.83 179 GLU A O 1
ATOM 1328 N N . GLN A 1 180 ? 18.607 -14.235 -28.727 1.00 34.66 180 GLN A N 1
ATOM 1329 C CA . GLN A 1 180 ? 17.844 -13.093 -29.245 1.00 34.66 180 GLN A CA 1
ATOM 1330 C C . GLN A 1 180 ? 16.839 -13.470 -30.349 1.00 34.66 180 GLN A C 1
ATOM 1332 O O . GLN A 1 180 ? 17.149 -14.306 -31.187 1.00 34.66 180 GLN A O 1
ATOM 1337 N N . SER A 1 181 ? 15.721 -12.738 -30.486 1.00 29.58 181 SER A N 1
ATOM 1338 C CA . SER A 1 181 ? 15.262 -12.303 -31.821 1.00 29.58 181 SER A CA 1
ATOM 1339 C C . SER A 1 181 ? 14.266 -11.130 -31.758 1.00 29.58 181 SER A C 1
ATOM 1341 O O . SER A 1 181 ? 13.531 -10.968 -30.791 1.00 29.58 181 SER A O 1
ATOM 1343 N N . ARG A 1 182 ? 14.299 -10.279 -32.793 1.00 46.41 182 ARG A N 1
ATOM 1344 C CA . ARG A 1 182 ? 13.521 -9.037 -32.973 1.00 46.41 182 ARG A CA 1
ATOM 1345 C C . ARG A 1 182 ? 12.302 -9.280 -33.872 1.00 46.41 182 ARG A C 1
ATOM 1347 O O . ARG A 1 182 ? 12.487 -9.812 -34.960 1.00 46.41 182 ARG A O 1
ATOM 1354 N N . ALA A 1 183 ? 11.144 -8.720 -33.517 1.00 35.56 183 ALA A N 1
ATOM 1355 C CA . ALA A 1 183 ? 10.100 -8.149 -34.399 1.00 35.56 183 ALA A CA 1
ATOM 1356 C C . ALA A 1 183 ? 8.990 -7.594 -33.475 1.00 35.56 183 ALA A C 1
ATOM 1358 O O . ALA A 1 183 ? 8.676 -8.234 -32.488 1.00 35.56 183 ALA A O 1
ATOM 1359 N N . GLY A 1 184 ? 8.393 -6.408 -33.607 1.00 39.69 184 GLY A N 1
ATOM 1360 C CA . GLY A 1 184 ? 8.051 -5.621 -34.785 1.00 39.69 184 GLY A CA 1
ATOM 1361 C C . GLY A 1 184 ? 6.567 -5.835 -35.112 1.00 39.69 184 GLY A C 1
ATOM 1362 O O . GLY A 1 184 ? 6.240 -6.914 -35.578 1.00 39.69 184 GLY A O 1
ATOM 1363 N N . VAL A 1 185 ? 5.700 -4.838 -34.866 1.00 43.41 185 VAL A N 1
ATOM 1364 C CA . VAL A 1 185 ? 4.734 -4.233 -35.822 1.00 43.41 185 VAL A CA 1
ATOM 1365 C C . VAL A 1 185 ? 3.793 -3.252 -35.095 1.00 43.41 185 VAL A C 1
ATOM 1367 O O . VAL A 1 185 ? 3.190 -3.558 -34.071 1.00 43.41 185 VAL A O 1
ATOM 1370 N N . ASP A 1 186 ? 3.698 -2.062 -35.688 1.00 54.97 186 ASP A N 1
ATOM 1371 C CA . ASP A 1 186 ? 2.823 -0.931 -35.382 1.00 54.97 186 ASP A CA 1
ATOM 1372 C C . ASP A 1 186 ? 1.467 -1.066 -36.097 1.00 54.97 186 ASP A C 1
ATOM 1374 O O . ASP A 1 186 ? 1.416 -1.329 -37.299 1.00 54.97 186 ASP A O 1
ATOM 1378 N N . ALA A 1 187 ? 0.390 -0.825 -35.347 1.00 39.50 187 ALA A N 1
ATOM 1379 C CA . ALA A 1 187 ? -0.859 -0.253 -35.844 1.00 39.50 187 ALA A CA 1
ATOM 1380 C C . ALA A 1 187 ? -1.542 0.509 -34.690 1.00 39.50 187 ALA A C 1
ATOM 1382 O O . ALA A 1 187 ? -2.537 0.065 -34.119 1.00 39.50 187 ALA A O 1
ATOM 1383 N N . GLY A 1 188 ? -0.934 1.634 -34.306 1.00 47.25 188 GLY A N 1
ATOM 1384 C CA . GLY A 1 188 ? -1.339 2.495 -33.196 1.00 47.25 188 GLY A CA 1
ATOM 1385 C C . GLY A 1 188 ? -0.172 2.651 -32.232 1.00 47.25 188 GLY A C 1
ATOM 1386 O O . GLY A 1 188 ? -0.132 1.970 -31.215 1.00 47.25 188 GLY A O 1
ATOM 1387 N N . GLY A 1 189 ? 0.800 3.509 -32.559 1.00 62.47 189 GLY A N 1
ATOM 1388 C CA . GLY A 1 189 ? 2.123 3.545 -31.911 1.00 62.47 189 GLY A CA 1
ATOM 1389 C C . GLY A 1 189 ? 2.157 3.696 -30.379 1.00 62.47 189 GLY A C 1
ATOM 1390 O O . GLY A 1 189 ? 3.215 3.508 -29.784 1.00 62.47 189 GLY A O 1
ATOM 1391 N N . LEU A 1 190 ? 1.025 3.998 -29.732 1.00 79.19 190 LEU A N 1
ATOM 1392 C CA . LEU A 1 190 ? 0.877 4.088 -28.275 1.00 79.19 190 LEU A CA 1
ATOM 1393 C C . LEU A 1 190 ? -0.074 3.043 -27.666 1.00 79.19 190 LEU A C 1
ATOM 1395 O O . LEU A 1 190 ? -0.265 3.059 -26.456 1.00 79.19 190 LEU A O 1
ATOM 1399 N N . LEU A 1 191 ? -0.608 2.090 -28.437 1.00 81.94 191 LEU A N 1
ATOM 1400 C CA . LEU A 1 191 ? -1.583 1.104 -27.952 1.00 81.94 191 LEU A CA 1
ATOM 1401 C C . LEU A 1 191 ? -1.067 0.325 -26.732 1.00 81.94 191 LEU A C 1
ATOM 1403 O O . LEU A 1 191 ? -1.799 0.118 -25.770 1.00 81.94 191 LEU A O 1
ATOM 1407 N N . ALA A 1 192 ? 0.208 -0.071 -26.735 1.00 85.12 192 ALA A N 1
ATOM 1408 C CA . ALA A 1 192 ? 0.814 -0.733 -25.580 1.00 85.12 192 ALA A CA 1
ATOM 1409 C C . ALA A 1 192 ? 0.827 0.169 -24.329 1.00 85.12 192 ALA A C 1
ATOM 1411 O O . ALA A 1 192 ? 0.638 -0.327 -23.222 1.00 85.12 192 ALA A O 1
ATOM 1412 N N . MET A 1 193 ? 1.007 1.485 -24.495 1.00 90.00 193 MET A N 1
ATOM 1413 C CA . MET A 1 193 ? 0.948 2.451 -23.391 1.00 90.00 193 MET A CA 1
ATOM 1414 C C . MET A 1 193 ? -0.486 2.645 -22.891 1.00 90.00 193 MET A C 1
ATOM 1416 O O . MET A 1 193 ? -0.691 2.738 -21.685 1.00 90.00 193 MET A O 1
ATOM 1420 N N . ASP A 1 194 ? -1.482 2.637 -23.779 1.00 88.06 194 ASP A N 1
ATOM 1421 C CA . ASP A 1 194 ? -2.894 2.703 -23.383 1.00 88.06 194 ASP A CA 1
ATOM 1422 C C . ASP A 1 194 ? -3.299 1.486 -22.543 1.00 88.06 194 ASP A C 1
ATOM 1424 O O . ASP A 1 194 ? -3.992 1.628 -21.537 1.00 88.06 194 ASP A O 1
ATOM 1428 N N . TRP A 1 195 ? -2.803 0.295 -22.893 1.00 92.75 195 TRP A N 1
ATOM 1429 C CA . TRP A 1 195 ? -2.999 -0.907 -22.080 1.00 92.75 195 TRP A CA 1
ATOM 1430 C C . TRP A 1 195 ? -2.285 -0.830 -20.731 1.00 92.75 195 TRP A C 1
ATOM 1432 O O . TRP A 1 195 ? -2.876 -1.191 -19.719 1.00 92.75 195 TRP A O 1
ATOM 1442 N N . VAL A 1 196 ? -1.049 -0.326 -20.691 1.00 94.31 196 VAL A N 1
ATOM 1443 C CA . VAL A 1 196 ? -0.327 -0.086 -19.429 1.00 94.31 196 VAL A CA 1
ATOM 1444 C C . VAL A 1 196 ? -1.111 0.862 -18.525 1.00 94.31 196 VAL A C 1
ATOM 1446 O O . VAL A 1 196 ? -1.276 0.577 -17.339 1.00 94.31 196 VAL A O 1
ATOM 1449 N N . ASN A 1 197 ? -1.643 1.950 -19.089 1.00 93.69 197 ASN A N 1
ATOM 1450 C CA . ASN A 1 197 ? -2.508 2.872 -18.364 1.00 93.69 197 ASN A CA 1
ATOM 1451 C C . ASN A 1 197 ? -3.749 2.139 -17.850 1.00 93.69 197 ASN A C 1
ATOM 1453 O O . ASN A 1 197 ? -4.024 2.204 -16.659 1.00 93.69 197 ASN A O 1
ATOM 1457 N N . LEU A 1 198 ? -4.450 1.386 -18.702 1.00 94.31 198 LEU A N 1
ATOM 1458 C CA . LEU A 1 198 ? -5.639 0.629 -18.308 1.00 94.31 198 LEU A CA 1
ATOM 1459 C C . LEU A 1 198 ? -5.365 -0.331 -17.142 1.00 94.31 198 LEU A C 1
ATOM 1461 O O . LEU A 1 198 ? -6.137 -0.347 -16.190 1.00 94.31 198 LEU A O 1
ATOM 1465 N N . TYR A 1 199 ? -4.277 -1.105 -17.183 1.00 96.50 199 TYR A N 1
ATOM 1466 C CA . TYR A 1 199 ? -3.938 -2.033 -16.099 1.00 96.50 199 TYR A CA 1
ATOM 1467 C C . TYR A 1 199 ? -3.658 -1.301 -14.784 1.00 96.50 199 TYR A C 1
ATOM 1469 O O . TYR A 1 199 ? -4.164 -1.702 -13.738 1.00 96.50 199 TYR A O 1
ATOM 1477 N N . ALA A 1 200 ? -2.882 -0.216 -14.837 1.00 97.00 200 ALA A N 1
ATOM 1478 C CA . ALA A 1 200 ? -2.558 0.572 -13.654 1.00 97.00 200 ALA A CA 1
ATOM 1479 C C . ALA A 1 200 ? -3.804 1.252 -13.061 1.00 97.00 200 ALA A C 1
ATOM 1481 O O . ALA A 1 200 ? -3.985 1.238 -11.845 1.00 97.00 200 ALA A O 1
ATOM 1482 N N . LEU A 1 201 ? -4.671 1.808 -13.916 1.00 94.88 201 LEU A N 1
ATOM 1483 C CA . LEU A 1 201 ? -5.943 2.412 -13.519 1.00 94.88 201 LEU A CA 1
ATOM 1484 C C . LEU A 1 201 ? -6.857 1.370 -12.873 1.00 94.88 201 LEU A C 1
ATOM 1486 O O . LEU A 1 201 ? -7.289 1.585 -11.749 1.00 94.88 201 LEU A O 1
ATOM 1490 N N . ALA A 1 202 ? -7.064 0.220 -13.522 1.00 95.69 202 ALA A N 1
ATOM 1491 C CA . ALA A 1 202 ? -7.940 -0.836 -13.021 1.00 95.69 202 ALA A CA 1
ATOM 1492 C C . ALA A 1 202 ? -7.533 -1.298 -11.614 1.00 95.69 202 ALA A C 1
ATOM 1494 O O . ALA A 1 202 ? -8.363 -1.350 -10.714 1.00 95.69 202 ALA A O 1
ATOM 1495 N N . VAL A 1 203 ? -6.241 -1.562 -11.385 1.00 97.62 203 VAL A N 1
ATOM 1496 C CA . VAL A 1 203 ? -5.755 -1.978 -10.058 1.00 97.62 203 VAL A CA 1
ATOM 1497 C C . VAL A 1 203 ? -5.946 -0.875 -9.013 1.00 97.62 203 VAL A C 1
ATOM 1499 O O . VAL A 1 203 ? -6.320 -1.156 -7.873 1.00 97.62 203 VAL A O 1
ATOM 1502 N N . ASN A 1 204 ? -5.696 0.385 -9.368 1.00 96.31 204 ASN A N 1
ATOM 1503 C CA . ASN A 1 204 ? -5.827 1.488 -8.422 1.00 96.31 204 ASN A CA 1
ATOM 1504 C C . ASN A 1 204 ? -7.282 1.914 -8.169 1.00 96.31 204 ASN A C 1
ATOM 1506 O O . ASN A 1 204 ? -7.566 2.399 -7.074 1.00 96.31 204 ASN A O 1
ATOM 1510 N N . GLU A 1 205 ? -8.191 1.703 -9.119 1.00 94.31 205 GLU A N 1
ATOM 1511 C CA . GLU A 1 205 ? -9.639 1.859 -8.947 1.00 94.31 205 GLU A CA 1
ATOM 1512 C C . GLU A 1 205 ? -10.208 0.742 -8.061 1.00 94.31 205 GLU A C 1
ATOM 1514 O O . GLU A 1 205 ? -10.925 1.037 -7.102 1.00 94.31 205 GLU A O 1
ATOM 1519 N N . GLU A 1 206 ? -9.797 -0.513 -8.278 1.00 95.12 206 GLU A N 1
ATOM 1520 C CA . GLU A 1 206 ? -10.097 -1.632 -7.371 1.00 95.12 206 GLU A CA 1
ATOM 1521 C C . GLU A 1 206 ? -9.611 -1.327 -5.948 1.00 95.12 206 GLU A C 1
ATOM 1523 O O . GLU A 1 206 ? -10.372 -1.436 -4.985 1.00 95.12 206 GLU A O 1
ATOM 1528 N N . ASN A 1 207 ? -8.381 -0.823 -5.800 1.00 93.44 207 ASN A N 1
ATOM 1529 C CA . ASN A 1 207 ? -7.879 -0.375 -4.505 1.00 93.44 207 ASN A CA 1
ATOM 1530 C C . ASN A 1 207 ? -8.742 0.739 -3.899 1.00 93.44 207 ASN A C 1
ATOM 1532 O O . ASN A 1 207 ? -9.137 0.641 -2.739 1.00 93.44 207 ASN A O 1
ATOM 1536 N N . ALA A 1 208 ? -9.045 1.790 -4.660 1.00 89.88 208 ALA A N 1
ATOM 1537 C CA . ALA A 1 208 ? -9.835 2.920 -4.178 1.00 89.88 208 ALA A CA 1
ATOM 1538 C C . ALA A 1 208 ? -11.252 2.514 -3.737 1.00 89.88 208 ALA A C 1
ATOM 1540 O O . ALA A 1 208 ? -11.802 3.138 -2.831 1.00 89.88 208 ALA A O 1
ATOM 1541 N N . SER A 1 209 ? -11.817 1.467 -4.344 1.00 89.81 209 SER A N 1
ATOM 1542 C CA . SER A 1 209 ? -13.132 0.917 -3.993 1.00 89.81 209 SER A CA 1
ATOM 1543 C C . SER A 1 209 ? -13.130 -0.001 -2.760 1.00 89.81 209 SER A C 1
ATOM 1545 O O . SER A 1 209 ? -14.197 -0.367 -2.273 1.00 89.81 209 SER A O 1
ATOM 1547 N N . GLY A 1 210 ? -11.953 -0.339 -2.217 1.00 87.81 210 GLY A N 1
ATOM 1548 C CA . GLY A 1 210 ? -11.816 -1.245 -1.071 1.00 87.81 210 GLY A CA 1
ATOM 1549 C C . GLY A 1 210 ? -11.677 -2.725 -1.441 1.00 87.81 210 GLY A C 1
ATOM 1550 O O . GLY A 1 210 ? -11.741 -3.574 -0.554 1.00 87.81 210 GLY A O 1
ATOM 1551 N N . GLY A 1 211 ? -11.465 -3.037 -2.723 1.00 91.44 211 GLY A N 1
ATOM 1552 C CA . GLY A 1 211 ? -11.312 -4.398 -3.233 1.00 91.44 211 GLY A CA 1
ATOM 1553 C C . GLY A 1 211 ? -10.045 -5.114 -2.749 1.00 91.44 211 GLY A C 1
ATOM 1554 O O . GLY A 1 211 ? -9.263 -4.608 -1.937 1.00 91.44 211 GLY A O 1
ATOM 1555 N N . ARG A 1 212 ? -9.822 -6.331 -3.258 1.00 94.81 212 ARG A N 1
ATOM 1556 C CA . ARG A 1 212 ? -8.611 -7.112 -2.964 1.00 94.81 212 ARG A CA 1
ATOM 1557 C C . ARG A 1 212 ? -7.409 -6.521 -3.701 1.00 94.81 212 ARG A C 1
ATOM 1559 O O . ARG A 1 212 ? -7.462 -6.320 -4.908 1.00 94.81 212 ARG A O 1
ATOM 1566 N N . VAL A 1 213 ? -6.303 -6.308 -2.991 1.00 92.62 213 VAL A N 1
ATOM 1567 C CA . VAL A 1 213 ? -5.096 -5.672 -3.543 1.00 92.62 213 VAL A CA 1
ATOM 1568 C C . VAL A 1 213 ? -3.844 -6.387 -3.048 1.00 92.62 213 VAL A C 1
ATOM 1570 O O . VAL A 1 213 ? -3.819 -6.903 -1.932 1.00 92.62 213 VAL A O 1
ATOM 1573 N N . VAL A 1 214 ? -2.789 -6.397 -3.864 1.00 95.25 214 VAL A N 1
ATOM 1574 C CA . VAL A 1 214 ? -1.437 -6.786 -3.443 1.00 95.25 214 VAL A CA 1
ATOM 1575 C C . VAL A 1 214 ? -0.588 -5.525 -3.310 1.00 95.25 214 VAL A C 1
ATOM 1577 O O . VAL A 1 214 ? -0.564 -4.695 -4.217 1.00 95.25 214 VAL A O 1
ATOM 1580 N N . THR A 1 215 ? 0.102 -5.352 -2.184 1.00 93.12 215 THR A N 1
ATOM 1581 C CA . THR A 1 215 ? 1.015 -4.216 -1.998 1.00 93.12 215 THR A CA 1
ATOM 1582 C C . THR A 1 215 ? 2.170 -4.280 -2.995 1.00 93.12 215 THR A C 1
ATOM 1584 O O . THR A 1 215 ? 2.678 -5.361 -3.269 1.00 93.12 215 THR A O 1
ATOM 1587 N N . ALA A 1 216 ? 2.612 -3.139 -3.535 1.00 94.12 216 ALA A N 1
ATOM 1588 C CA . ALA A 1 216 ? 3.746 -3.122 -4.464 1.00 94.12 216 ALA A CA 1
ATOM 1589 C C . ALA A 1 216 ? 4.514 -1.780 -4.499 1.00 94.12 216 ALA A C 1
ATOM 1591 O O . ALA A 1 216 ? 4.556 -1.137 -5.541 1.00 94.12 216 ALA A O 1
ATOM 1592 N N . PRO A 1 217 ? 5.135 -1.311 -3.398 1.00 92.50 217 PRO A N 1
ATOM 1593 C CA . PRO A 1 217 ? 5.225 -1.932 -2.074 1.00 92.50 217 PRO A CA 1
ATOM 1594 C C . PRO A 1 217 ? 4.143 -1.434 -1.094 1.00 92.50 217 PRO A C 1
ATOM 1596 O O . PRO A 1 217 ? 4.126 -1.814 0.075 1.00 92.50 217 PRO A O 1
ATOM 1599 N N . THR A 1 218 ? 3.237 -0.563 -1.550 1.00 92.94 218 THR A N 1
ATOM 1600 C CA . THR A 1 218 ? 2.053 -0.115 -0.803 1.00 92.94 218 THR A CA 1
ATOM 1601 C C . THR A 1 218 ? 0.809 -0.215 -1.681 1.00 92.94 218 THR A C 1
ATOM 1603 O O . THR A 1 218 ? 0.910 -0.338 -2.900 1.00 92.94 218 THR A O 1
ATOM 1606 N N . ASN A 1 219 ? -0.371 -0.150 -1.068 1.00 92.62 219 ASN A N 1
ATOM 1607 C CA . ASN A 1 219 ? -1.658 -0.142 -1.768 1.00 92.62 219 ASN A CA 1
ATOM 1608 C C . ASN A 1 219 ? -1.772 1.026 -2.761 1.00 92.62 219 ASN A C 1
ATOM 1610 O O . ASN A 1 219 ? -2.239 0.855 -3.881 1.00 92.62 219 ASN A O 1
ATOM 1614 N N . GLY A 1 220 ? -1.302 2.216 -2.370 1.00 92.00 220 GLY A N 1
ATOM 1615 C CA . GLY A 1 220 ? -1.367 3.409 -3.217 1.00 92.00 220 GLY A CA 1
ATOM 1616 C C . GLY A 1 220 ? -0.500 3.324 -4.476 1.00 92.00 220 GLY A C 1
ATOM 1617 O O . GLY A 1 220 ? -0.748 4.068 -5.421 1.00 92.00 220 GLY A O 1
ATOM 1618 N N . ALA A 1 221 ? 0.476 2.413 -4.512 1.00 96.44 221 ALA A N 1
ATOM 1619 C CA . ALA A 1 221 ? 1.367 2.157 -5.645 1.00 96.44 221 ALA A CA 1
ATOM 1620 C C . ALA A 1 221 ? 1.131 0.775 -6.302 1.00 96.44 221 ALA A C 1
ATOM 1622 O O . ALA A 1 221 ? 1.969 0.297 -7.067 1.00 96.44 221 ALA A O 1
ATOM 1623 N N . ALA A 1 222 ? 0.011 0.115 -5.981 1.00 96.88 222 ALA A N 1
ATOM 1624 C CA . ALA A 1 222 ? -0.237 -1.281 -6.334 1.00 96.88 222 ALA A CA 1
ATOM 1625 C C . ALA A 1 222 ? -0.351 -1.548 -7.842 1.00 96.88 222 ALA A C 1
ATOM 1627 O O . ALA A 1 222 ? -0.095 -2.670 -8.270 1.00 96.88 222 ALA A O 1
ATOM 1628 N N . GLY A 1 223 ? -0.715 -0.552 -8.654 1.00 97.88 223 GLY A N 1
ATOM 1629 C CA . GLY A 1 223 ? -0.939 -0.738 -10.088 1.00 97.88 223 GLY A CA 1
ATOM 1630 C C . GLY A 1 223 ? 0.333 -0.869 -10.923 1.00 97.88 223 GLY A C 1
ATOM 1631 O O . GLY A 1 223 ? 0.281 -1.437 -12.009 1.00 97.88 223 GLY A O 1
ATOM 1632 N N . ILE A 1 224 ? 1.482 -0.390 -10.435 1.00 98.75 224 ILE A N 1
ATOM 1633 C CA . ILE A 1 224 ? 2.690 -0.241 -11.267 1.00 98.75 224 ILE A CA 1
ATOM 1634 C C . ILE A 1 224 ? 3.315 -1.583 -11.645 1.00 98.75 224 ILE A C 1
ATOM 1636 O O . ILE A 1 224 ? 3.538 -1.868 -12.820 1.00 98.75 224 ILE A O 1
ATOM 1640 N N . ILE A 1 225 ? 3.581 -2.426 -10.649 1.00 98.44 225 ILE A N 1
ATOM 1641 C CA . ILE A 1 225 ? 4.175 -3.751 -10.853 1.00 98.44 225 ILE A CA 1
ATOM 1642 C C . ILE A 1 225 ? 3.321 -4.637 -11.781 1.00 98.44 225 ILE A C 1
ATOM 1644 O O . ILE A 1 225 ? 3.865 -5.106 -12.784 1.00 98.44 225 ILE A O 1
ATOM 1648 N N . PRO A 1 226 ? 2.009 -4.844 -11.538 1.00 97.50 226 PRO A N 1
ATOM 1649 C CA . PRO A 1 226 ? 1.186 -5.658 -12.429 1.00 97.50 226 PRO A CA 1
ATOM 1650 C C . PRO A 1 226 ? 1.022 -5.037 -13.821 1.00 97.50 226 PRO A C 1
ATOM 1652 O O . PRO A 1 226 ? 1.019 -5.780 -14.798 1.00 97.50 226 PRO A O 1
ATOM 1655 N N . ALA A 1 227 ? 0.950 -3.707 -13.959 1.00 97.94 227 ALA A N 1
ATOM 1656 C CA . ALA A 1 227 ? 0.856 -3.072 -15.275 1.00 97.94 227 ALA A CA 1
ATOM 1657 C C . ALA A 1 227 ? 2.107 -3.318 -16.134 1.00 97.94 227 ALA A C 1
ATOM 1659 O O . ALA A 1 227 ? 1.993 -3.666 -17.312 1.00 97.94 227 ALA A O 1
ATOM 1660 N N . VAL A 1 228 ? 3.300 -3.188 -15.546 1.00 97.94 228 VAL A N 1
ATOM 1661 C CA . VAL A 1 228 ? 4.570 -3.445 -16.244 1.00 97.94 228 VAL A CA 1
ATOM 1662 C C . VAL A 1 228 ? 4.755 -4.937 -16.536 1.00 97.94 228 VAL A C 1
ATOM 1664 O O . VAL A 1 228 ? 5.214 -5.300 -17.620 1.00 97.94 228 VAL A O 1
ATOM 1667 N N . LEU A 1 229 ? 4.334 -5.816 -15.627 1.00 94.62 229 LEU A N 1
ATOM 1668 C CA . LEU A 1 229 ? 4.370 -7.259 -15.859 1.00 94.62 229 LEU A CA 1
ATOM 1669 C C . LEU A 1 229 ? 3.389 -7.684 -16.969 1.00 94.62 229 LEU A C 1
ATOM 1671 O O . LEU A 1 229 ? 3.747 -8.470 -17.845 1.00 94.62 229 LEU A O 1
ATOM 1675 N N . HIS A 1 230 ? 2.179 -7.120 -17.014 1.00 92.31 230 HIS A N 1
ATOM 1676 C CA . HIS A 1 230 ? 1.248 -7.336 -18.126 1.00 92.31 230 HIS A CA 1
ATOM 1677 C C . HIS A 1 230 ? 1.779 -6.786 -19.451 1.00 92.31 230 HIS A C 1
ATOM 1679 O O . HIS A 1 230 ? 1.537 -7.376 -20.502 1.00 92.31 230 HIS A O 1
ATOM 1685 N N . TYR A 1 231 ? 2.530 -5.683 -19.423 1.00 92.25 231 TYR A N 1
ATOM 1686 C CA . TYR A 1 231 ? 3.221 -5.194 -20.610 1.00 92.25 231 TYR A CA 1
ATOM 1687 C C . TYR A 1 231 ? 4.242 -6.207 -21.136 1.00 92.25 231 TYR A C 1
ATOM 1689 O O . TYR A 1 231 ? 4.200 -6.554 -22.318 1.00 92.25 231 TYR A O 1
ATOM 1697 N N . TYR A 1 232 ? 5.106 -6.717 -20.254 1.00 90.50 232 TYR A N 1
ATOM 1698 C CA . TYR A 1 232 ? 6.097 -7.737 -20.594 1.00 90.50 232 TYR A CA 1
ATOM 1699 C C . TYR A 1 232 ? 5.436 -8.979 -21.204 1.00 90.50 232 TYR A C 1
ATOM 1701 O O . TYR A 1 232 ? 5.743 -9.356 -22.333 1.00 90.50 232 TYR A O 1
ATOM 1709 N N . THR A 1 233 ? 4.457 -9.545 -20.499 1.00 87.44 233 THR A N 1
ATOM 1710 C CA . THR A 1 233 ? 3.787 -10.796 -20.891 1.00 87.44 233 THR A CA 1
ATOM 1711 C C . THR A 1 233 ? 2.894 -10.679 -22.129 1.00 87.44 233 THR A C 1
ATOM 1713 O O . THR A 1 233 ? 2.601 -11.692 -22.749 1.00 87.44 233 THR A O 1
ATOM 1716 N N . ARG A 1 234 ? 2.432 -9.478 -22.507 1.00 85.06 234 ARG A N 1
ATOM 1717 C CA . ARG A 1 234 ? 1.473 -9.309 -23.617 1.00 85.06 234 ARG A CA 1
ATOM 1718 C C . ARG A 1 234 ? 2.045 -8.650 -24.867 1.00 85.06 234 ARG A C 1
ATOM 1720 O O . ARG A 1 234 ? 1.549 -8.916 -25.958 1.00 85.06 234 ARG A O 1
ATOM 1727 N N . PHE A 1 235 ? 3.011 -7.746 -24.719 1.00 84.69 235 PHE A N 1
ATOM 1728 C CA . PHE A 1 235 ? 3.509 -6.925 -25.834 1.00 84.69 235 PHE A CA 1
ATOM 1729 C C . PHE A 1 235 ? 4.965 -7.187 -26.191 1.00 84.69 235 PHE A C 1
ATOM 1731 O O . PHE A 1 235 ? 5.377 -6.828 -27.292 1.00 84.69 235 PHE A O 1
ATOM 1738 N N . ILE A 1 236 ? 5.738 -7.765 -25.273 1.00 80.94 236 ILE A N 1
ATOM 1739 C CA . ILE A 1 236 ? 7.123 -8.159 -25.540 1.00 80.94 236 ILE A CA 1
ATOM 1740 C C . ILE A 1 236 ? 7.242 -9.665 -25.762 1.00 80.94 236 ILE A C 1
ATOM 1742 O O . ILE A 1 236 ? 8.136 -10.091 -26.485 1.00 80.94 236 ILE A O 1
ATOM 1746 N N . ASP A 1 237 ? 6.342 -10.446 -25.164 1.00 65.88 237 ASP A N 1
ATOM 1747 C CA . ASP A 1 237 ? 6.399 -11.901 -25.170 1.00 65.88 237 ASP A CA 1
ATOM 1748 C C . ASP A 1 237 ? 6.435 -12.505 -26.586 1.00 65.88 237 ASP A C 1
ATOM 1750 O O . ASP A 1 237 ? 5.450 -12.503 -27.323 1.00 65.88 237 ASP A O 1
ATOM 1754 N N . ASP A 1 238 ? 7.592 -13.059 -26.940 1.00 65.69 238 ASP A N 1
ATOM 1755 C CA . ASP A 1 238 ? 7.850 -13.902 -28.106 1.00 65.69 238 ASP A CA 1
ATOM 1756 C C . ASP A 1 238 ? 7.828 -15.404 -27.739 1.00 65.69 238 ASP A C 1
ATOM 1758 O O . ASP A 1 238 ? 8.368 -16.236 -28.470 1.00 65.69 238 ASP A O 1
ATOM 1762 N N . GLY A 1 239 ? 7.198 -15.761 -26.609 1.00 63.72 239 GLY A N 1
ATOM 1763 C CA . GLY A 1 239 ? 7.146 -17.111 -26.034 1.00 63.72 239 GLY A CA 1
ATOM 1764 C C . GLY A 1 239 ? 8.061 -17.316 -24.816 1.00 63.72 239 GLY A C 1
ATOM 1765 O O . GLY A 1 239 ? 8.341 -18.457 -24.447 1.00 63.72 239 GLY A O 1
ATOM 1766 N N . ARG A 1 240 ? 8.547 -16.232 -24.196 1.00 64.06 240 ARG A N 1
ATOM 1767 C CA . ARG A 1 240 ? 9.503 -16.211 -23.073 1.00 64.06 240 ARG A CA 1
ATOM 1768 C C . ARG A 1 240 ? 8.887 -15.866 -21.718 1.00 64.06 240 ARG A C 1
ATOM 1770 O O . ARG A 1 240 ? 9.574 -16.039 -20.709 1.00 64.06 240 ARG A O 1
ATOM 1777 N N . ALA A 1 241 ? 7.634 -15.416 -21.657 1.00 75.88 241 ALA A N 1
ATOM 1778 C CA . ALA A 1 241 ? 6.926 -15.081 -20.419 1.00 75.88 241 ALA A CA 1
ATOM 1779 C C . ALA A 1 241 ? 6.547 -16.323 -19.584 1.00 75.88 241 ALA A C 1
ATOM 1781 O O . ALA A 1 241 ? 5.381 -16.609 -19.324 1.00 75.88 241 ALA A O 1
ATOM 1782 N N . THR A 1 242 ? 7.552 -17.087 -19.167 1.00 87.56 242 THR A N 1
ATOM 1783 C CA . THR A 1 242 ? 7.403 -18.255 -18.295 1.00 87.56 242 THR A CA 1
ATOM 1784 C C . THR A 1 242 ? 7.228 -17.835 -16.836 1.00 87.56 242 THR A C 1
ATOM 1786 O O . THR A 1 242 ? 7.683 -16.762 -16.432 1.00 87.56 242 THR A O 1
ATOM 1789 N N . ASP A 1 243 ? 6.666 -18.720 -16.010 1.00 89.88 243 ASP A N 1
ATOM 1790 C CA . ASP A 1 243 ? 6.576 -18.515 -14.557 1.00 89.88 243 ASP A CA 1
ATOM 1791 C C . ASP A 1 243 ? 7.944 -18.198 -13.932 1.00 89.88 243 ASP A C 1
ATOM 1793 O O . ASP A 1 243 ? 8.039 -17.364 -13.034 1.00 89.88 243 ASP A O 1
ATOM 1797 N N . ALA A 1 244 ? 9.026 -18.794 -14.447 1.00 91.06 244 ALA A N 1
ATOM 1798 C CA . ALA A 1 244 ? 10.386 -18.511 -13.993 1.00 91.06 244 ALA A CA 1
ATOM 1799 C C . ALA A 1 244 ? 10.792 -17.047 -14.238 1.00 91.06 244 ALA A C 1
ATOM 1801 O O . ALA A 1 244 ? 11.364 -16.417 -13.349 1.00 91.06 244 ALA A O 1
ATOM 1802 N N . ARG A 1 245 ? 10.443 -16.474 -15.399 1.00 92.12 245 ARG A N 1
ATOM 1803 C CA . ARG A 1 245 ? 10.691 -15.052 -15.699 1.00 92.12 245 ARG A CA 1
ATOM 1804 C C . ARG A 1 245 ? 9.807 -14.129 -14.866 1.00 92.12 245 ARG A C 1
ATOM 1806 O O . ARG A 1 245 ? 10.263 -13.078 -14.431 1.00 92.12 245 ARG A O 1
ATOM 1813 N N . VAL A 1 246 ? 8.567 -14.524 -14.578 1.00 93.19 246 VAL A N 1
ATOM 1814 C CA . VAL A 1 246 ? 7.706 -13.775 -13.647 1.00 93.19 246 VAL A CA 1
ATOM 1815 C C . VAL A 1 246 ? 8.319 -13.753 -12.242 1.00 93.19 246 VAL A C 1
ATOM 1817 O O . VAL A 1 246 ? 8.371 -12.701 -11.605 1.00 93.19 246 VAL A O 1
ATOM 1820 N N . VAL A 1 247 ? 8.835 -14.889 -11.768 1.00 95.38 247 VAL A N 1
ATOM 1821 C CA . VAL A 1 247 ? 9.540 -14.972 -10.483 1.00 95.38 247 VAL A CA 1
ATOM 1822 C C . VAL A 1 247 ? 10.804 -14.110 -10.493 1.00 95.38 247 VAL A C 1
ATOM 1824 O O . VAL A 1 247 ? 11.015 -13.352 -9.551 1.00 95.38 247 VAL A O 1
ATOM 1827 N N . GLU A 1 248 ? 11.609 -14.155 -11.554 1.00 95.56 248 GLU A N 1
ATOM 1828 C CA . GLU A 1 248 ? 12.798 -13.306 -11.711 1.00 95.56 248 GLU A CA 1
ATOM 1829 C C . GLU A 1 248 ? 12.459 -11.809 -11.668 1.00 95.56 248 GLU A C 1
ATOM 1831 O O . GLU A 1 248 ? 13.122 -11.048 -10.955 1.00 95.56 248 GLU A O 1
ATOM 1836 N N . PHE A 1 249 ? 11.392 -11.391 -12.359 1.00 97.25 249 PHE A N 1
ATOM 1837 C CA . PHE A 1 249 ? 10.885 -10.020 -12.308 1.00 97.25 249 PHE A CA 1
ATOM 1838 C C . PHE A 1 249 ? 10.572 -9.610 -10.864 1.00 97.25 249 PHE A C 1
ATOM 1840 O O . PHE A 1 249 ? 11.034 -8.569 -10.394 1.00 97.25 249 PHE A O 1
ATOM 1847 N N . LEU A 1 250 ? 9.802 -10.435 -10.144 1.00 97.44 250 LEU A N 1
ATOM 1848 C CA . LEU A 1 250 ? 9.355 -10.141 -8.780 1.00 97.44 250 LEU A CA 1
ATOM 1849 C C . LEU A 1 250 ? 10.506 -10.169 -7.768 1.00 97.44 250 LEU A C 1
ATOM 1851 O O . LEU A 1 250 ? 10.536 -9.336 -6.862 1.00 97.44 250 LEU A O 1
ATOM 1855 N N . LEU A 1 251 ? 11.470 -11.081 -7.920 1.00 97.62 251 LEU A N 1
ATOM 1856 C CA . LEU A 1 251 ? 12.657 -11.152 -7.066 1.00 97.62 251 LEU A CA 1
ATOM 1857 C C . LEU A 1 251 ? 13.579 -9.952 -7.287 1.00 97.62 251 LEU A C 1
ATOM 1859 O O . LEU A 1 251 ? 14.022 -9.345 -6.313 1.00 97.62 251 LEU A O 1
ATOM 1863 N N . THR A 1 252 ? 13.810 -9.561 -8.542 1.00 98.25 252 THR A N 1
ATOM 1864 C CA . THR A 1 252 ? 14.598 -8.367 -8.880 1.00 98.25 252 THR A CA 1
ATOM 1865 C C . THR A 1 252 ? 13.922 -7.101 -8.354 1.00 98.25 252 THR A C 1
ATOM 1867 O O . THR A 1 252 ? 14.547 -6.298 -7.657 1.00 98.25 252 THR A O 1
ATOM 1870 N N . ALA A 1 253 ? 12.617 -6.953 -8.593 1.00 98.25 253 ALA A N 1
ATOM 1871 C CA . ALA A 1 253 ? 11.819 -5.866 -8.037 1.00 98.25 253 ALA A CA 1
ATOM 1872 C C . ALA A 1 253 ? 11.889 -5.847 -6.498 1.00 98.25 253 ALA A C 1
ATOM 1874 O O . ALA A 1 253 ? 12.106 -4.799 -5.890 1.00 98.25 253 ALA A O 1
ATOM 1875 N N . GLY A 1 254 ? 11.766 -7.011 -5.856 1.00 96.56 254 GLY A N 1
ATOM 1876 C CA . GLY A 1 254 ? 11.884 -7.166 -4.409 1.00 96.56 254 GLY A CA 1
ATOM 1877 C C . GLY A 1 254 ? 13.259 -6.766 -3.869 1.00 96.56 254 GLY A C 1
ATOM 1878 O O . GLY A 1 254 ? 13.340 -6.102 -2.833 1.00 96.56 254 GLY A O 1
ATOM 1879 N N . ALA A 1 255 ? 14.338 -7.100 -4.580 1.00 96.19 255 ALA A N 1
ATOM 1880 C CA . ALA A 1 255 ? 15.696 -6.712 -4.213 1.00 96.19 255 ALA A CA 1
ATOM 1881 C C . ALA A 1 255 ? 15.845 -5.183 -4.184 1.00 96.19 255 ALA A C 1
ATOM 1883 O O . ALA A 1 255 ? 16.264 -4.638 -3.159 1.00 96.19 255 ALA A O 1
ATOM 1884 N N . ILE A 1 256 ? 15.397 -4.484 -5.232 1.00 97.44 256 ILE A N 1
ATOM 1885 C CA . ILE A 1 256 ? 15.404 -3.012 -5.283 1.00 97.44 256 ILE A CA 1
ATOM 1886 C C . ILE A 1 256 ? 14.534 -2.404 -4.178 1.00 97.44 256 ILE A C 1
ATOM 1888 O O . ILE A 1 256 ? 14.988 -1.522 -3.443 1.00 97.44 256 ILE A O 1
ATOM 1892 N N . GLY A 1 257 ? 13.319 -2.921 -3.978 1.00 94.81 257 GLY A N 1
ATOM 1893 C CA . GLY A 1 257 ? 12.439 -2.465 -2.899 1.00 94.81 257 GLY A CA 1
ATOM 1894 C C . GLY A 1 257 ? 13.070 -2.640 -1.512 1.00 94.81 257 GLY A C 1
ATOM 1895 O O . GLY A 1 257 ? 12.912 -1.789 -0.631 1.00 94.81 257 GLY A O 1
ATOM 1896 N N . SER A 1 258 ? 13.861 -3.700 -1.318 1.00 92.88 258 SER A N 1
ATOM 1897 C CA . SER A 1 258 ? 14.581 -3.943 -0.066 1.00 92.88 258 SER A CA 1
ATOM 1898 C C . SER A 1 258 ? 15.694 -2.919 0.187 1.00 92.88 258 SER A C 1
ATOM 1900 O O . SER A 1 258 ? 15.863 -2.483 1.331 1.00 92.88 258 SER A O 1
ATOM 1902 N N . LEU A 1 259 ? 16.409 -2.486 -0.860 1.00 92.50 259 LEU A N 1
ATOM 1903 C CA . LEU A 1 259 ? 17.425 -1.432 -0.773 1.00 92.50 259 LEU A CA 1
ATOM 1904 C C . LEU A 1 259 ? 16.780 -0.106 -0.368 1.00 92.50 259 LEU A C 1
ATOM 1906 O O . LEU A 1 259 ? 17.236 0.547 0.572 1.00 92.50 259 LEU A O 1
ATOM 1910 N N . MET A 1 260 ? 15.658 0.241 -0.999 1.00 90.44 260 MET A N 1
ATOM 1911 C CA . MET A 1 260 ? 14.900 1.454 -0.687 1.00 90.44 260 MET A CA 1
ATOM 1912 C C . MET A 1 260 ? 14.390 1.458 0.753 1.00 90.44 260 MET A C 1
ATOM 1914 O O . MET A 1 260 ? 14.595 2.430 1.484 1.00 90.44 260 MET A O 1
ATOM 1918 N N . LYS A 1 261 ? 13.795 0.347 1.206 1.00 87.19 261 LYS A N 1
ATOM 1919 C CA . LYS A 1 261 ? 13.313 0.214 2.585 1.00 87.19 261 LYS A CA 1
ATOM 1920 C C . LYS A 1 261 ? 14.443 0.290 3.611 1.00 87.19 261 LYS A C 1
ATOM 1922 O O . LYS A 1 261 ? 14.241 0.866 4.676 1.00 87.19 261 LYS A O 1
ATOM 1927 N N . ARG A 1 262 ? 15.607 -0.306 3.327 1.00 87.19 262 ARG A N 1
ATOM 1928 C CA . ARG A 1 262 ? 16.756 -0.323 4.249 1.00 87.19 262 ARG A CA 1
ATOM 1929 C C . ARG A 1 262 ? 17.450 1.028 4.357 1.00 87.19 262 ARG A C 1
ATOM 1931 O O . ARG A 1 262 ? 17.826 1.420 5.458 1.00 87.19 262 ARG A O 1
ATOM 1938 N N . ASN A 1 263 ? 17.635 1.707 3.232 1.00 85.12 263 ASN A N 1
ATOM 1939 C CA . ASN A 1 263 ? 18.478 2.899 3.160 1.00 85.12 263 ASN A CA 1
ATOM 1940 C C . ASN A 1 263 ? 17.679 4.208 3.285 1.00 85.12 263 ASN A C 1
ATOM 1942 O O . ASN A 1 263 ? 18.256 5.251 3.608 1.00 85.12 263 ASN A O 1
ATOM 1946 N N . ALA A 1 264 ? 16.357 4.154 3.095 1.00 86.19 264 ALA A N 1
ATOM 1947 C CA . ALA A 1 264 ? 15.437 5.278 3.219 1.00 86.19 264 ALA A CA 1
ATOM 1948 C C . ALA A 1 264 ? 14.120 4.843 3.900 1.00 86.19 264 ALA A C 1
ATOM 1950 O O . ALA A 1 264 ? 14.119 4.491 5.077 1.00 86.19 264 ALA A O 1
ATOM 1951 N N . SER A 1 265 ? 12.996 4.904 3.187 1.00 83.31 265 SER A N 1
ATOM 1952 C CA . SER A 1 265 ? 11.692 4.377 3.590 1.00 83.31 265 SER A CA 1
ATOM 1953 C C . SER A 1 265 ? 10.836 4.155 2.344 1.00 83.31 265 SER A C 1
ATOM 1955 O O . SER A 1 265 ? 11.093 4.759 1.308 1.00 83.31 265 SER A O 1
ATOM 1957 N N . ILE A 1 266 ? 9.807 3.317 2.477 1.00 83.94 266 ILE A N 1
ATOM 1958 C CA . ILE A 1 266 ? 8.742 3.106 1.479 1.00 83.94 266 ILE A CA 1
ATOM 1959 C C . ILE A 1 266 ? 7.408 3.739 1.914 1.00 83.94 266 ILE A C 1
ATOM 1961 O O . ILE A 1 266 ? 6.363 3.489 1.323 1.00 83.94 266 ILE A O 1
ATOM 1965 N N . SER A 1 267 ? 7.409 4.483 3.025 1.00 80.06 267 SER A N 1
ATOM 1966 C CA . SER A 1 267 ? 6.204 5.075 3.603 1.00 80.06 267 SER A CA 1
ATOM 1967 C C . SER A 1 267 ? 5.956 6.462 3.025 1.00 80.06 267 SER A C 1
ATOM 1969 O O . SER A 1 267 ? 6.774 7.372 3.210 1.00 80.06 267 SER A O 1
ATOM 1971 N N . GLY A 1 268 ? 4.782 6.647 2.415 1.00 67.31 268 GLY A N 1
ATOM 1972 C CA . GLY A 1 268 ? 4.325 7.956 1.953 1.00 67.31 268 GLY A CA 1
ATOM 1973 C C . GLY A 1 268 ? 4.319 8.993 3.071 1.00 67.31 268 GLY A C 1
ATOM 1974 O O . GLY A 1 268 ? 4.789 10.106 2.873 1.00 67.31 268 GLY A O 1
ATOM 1975 N N . ALA A 1 269 ? 3.904 8.589 4.275 1.00 63.72 269 ALA A N 1
ATOM 1976 C CA . ALA A 1 269 ? 3.842 9.460 5.449 1.00 63.72 269 ALA A CA 1
ATOM 1977 C C . ALA A 1 269 ? 5.221 9.952 5.930 1.00 63.72 269 ALA A C 1
ATOM 1979 O O . ALA A 1 269 ? 5.314 10.993 6.578 1.00 63.72 269 ALA A O 1
ATOM 1980 N N . GLU A 1 270 ? 6.300 9.225 5.624 1.00 75.50 270 GLU A N 1
ATOM 1981 C CA . GLU A 1 270 ? 7.649 9.582 6.077 1.00 75.50 270 GLU A CA 1
ATOM 1982 C C . GLU A 1 270 ? 8.408 10.409 5.040 1.00 75.50 270 GLU A C 1
ATOM 1984 O O . GLU A 1 270 ? 9.058 11.393 5.402 1.00 75.50 270 GLU A O 1
ATOM 1989 N N . LEU A 1 271 ? 8.333 10.021 3.762 1.00 86.38 271 LEU A N 1
ATOM 1990 C CA . LEU A 1 271 ? 9.171 10.591 2.701 1.00 86.38 271 LEU A CA 1
ATOM 1991 C C . LEU A 1 271 ? 8.385 11.074 1.472 1.00 86.38 271 LEU A C 1
ATOM 1993 O O . LEU A 1 271 ? 9.005 11.458 0.483 1.00 86.38 271 LEU A O 1
ATOM 1997 N N . GLY A 1 272 ? 7.053 11.102 1.526 1.00 87.62 272 GLY A N 1
ATOM 1998 C CA . GLY A 1 272 ? 6.189 11.489 0.412 1.00 87.62 272 GLY A CA 1
ATOM 1999 C C . GLY A 1 272 ? 5.968 10.366 -0.605 1.00 87.62 272 GLY A C 1
ATOM 2000 O O . GLY A 1 272 ? 6.480 9.256 -0.481 1.00 87.62 272 GLY A O 1
ATOM 2001 N N . CYS A 1 273 ? 5.205 10.665 -1.657 1.00 91.69 273 CYS A N 1
ATOM 2002 C CA . CYS A 1 273 ? 4.807 9.684 -2.669 1.00 91.69 273 CYS A CA 1
ATOM 2003 C C . CYS A 1 273 ? 5.994 9.144 -3.490 1.00 91.69 273 CYS A C 1
ATOM 2005 O O . CYS A 1 273 ? 5.908 8.056 -4.055 1.00 91.69 273 CYS A O 1
ATOM 2007 N N . GLN A 1 274 ? 7.133 9.842 -3.498 1.00 93.44 274 GLN A N 1
ATOM 2008 C CA . GLN A 1 274 ? 8.392 9.313 -4.037 1.00 93.44 274 GLN A CA 1
ATOM 2009 C C . GLN A 1 274 ? 8.813 7.981 -3.387 1.00 93.44 274 GLN A C 1
ATOM 2011 O O . GLN A 1 274 ? 9.351 7.112 -4.065 1.00 93.44 274 GLN A O 1
ATOM 2016 N N . ALA A 1 275 ? 8.503 7.774 -2.104 1.00 91.12 275 ALA A N 1
ATOM 2017 C CA . ALA A 1 275 ? 8.803 6.530 -1.401 1.00 91.12 275 ALA A CA 1
ATOM 2018 C C . ALA A 1 275 ? 7.809 5.402 -1.712 1.00 91.12 275 ALA A C 1
ATOM 2020 O O . ALA A 1 275 ? 8.115 4.242 -1.479 1.00 91.12 275 ALA A O 1
ATOM 2021 N N . GLU A 1 276 ? 6.639 5.709 -2.270 1.00 93.25 276 GLU A N 1
ATOM 2022 C CA . GLU A 1 276 ? 5.634 4.704 -2.632 1.00 93.25 276 GLU A CA 1
ATOM 2023 C C . GLU A 1 276 ? 5.672 4.448 -4.139 1.00 93.25 276 GLU A C 1
ATOM 2025 O O . GLU A 1 276 ? 6.185 3.430 -4.596 1.00 93.25 276 GLU A O 1
ATOM 2030 N N . VAL A 1 277 ? 5.202 5.424 -4.918 1.00 96.94 277 VAL A N 1
ATOM 2031 C CA . VAL A 1 277 ? 5.132 5.370 -6.383 1.00 96.94 277 VAL A CA 1
ATOM 2032 C C . VAL A 1 277 ? 6.524 5.390 -7.005 1.00 96.94 277 VAL A C 1
ATOM 2034 O O . VAL A 1 277 ? 6.777 4.647 -7.949 1.00 96.94 277 VAL A O 1
ATOM 2037 N N . GLY A 1 278 ? 7.446 6.204 -6.481 1.00 97.44 278 GLY A N 1
ATOM 2038 C CA . GLY A 1 278 ? 8.824 6.229 -6.984 1.00 97.44 278 GLY A CA 1
ATOM 2039 C C . GLY A 1 278 ? 9.563 4.920 -6.715 1.00 97.44 278 GLY A C 1
ATOM 2040 O O . GLY A 1 278 ? 10.258 4.420 -7.598 1.00 97.44 278 GLY A O 1
ATOM 2041 N N . SER A 1 279 ? 9.324 4.310 -5.550 1.00 97.19 279 SER A N 1
ATOM 2042 C CA . SER A 1 279 ? 9.867 2.987 -5.244 1.00 97.19 279 SER A CA 1
ATOM 2043 C C . SER A 1 279 ? 9.289 1.909 -6.155 1.00 97.19 279 SER A C 1
ATOM 2045 O O . SER A 1 279 ? 10.046 1.174 -6.777 1.00 97.19 279 SER A O 1
ATOM 2047 N N . ALA A 1 280 ? 7.968 1.868 -6.334 1.00 98.31 280 ALA A N 1
ATOM 204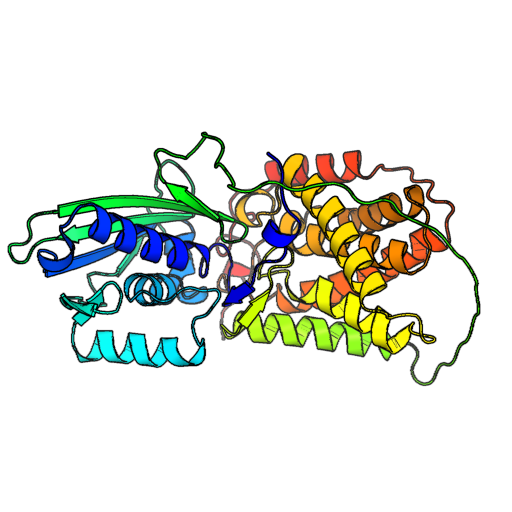8 C CA . ALA A 1 280 ? 7.316 0.934 -7.251 1.00 98.31 280 ALA A CA 1
ATOM 2049 C C . ALA A 1 280 ? 7.792 1.091 -8.709 1.00 98.31 280 ALA A C 1
ATOM 2051 O O . ALA A 1 280 ? 8.028 0.098 -9.395 1.00 98.31 280 ALA A O 1
ATOM 2052 N N . CYS A 1 281 ? 7.989 2.332 -9.171 1.00 98.69 281 CYS A N 1
ATOM 2053 C CA . CYS A 1 281 ? 8.538 2.642 -10.493 1.00 98.69 281 CYS A CA 1
ATOM 2054 C C . CYS A 1 281 ? 9.955 2.077 -10.665 1.00 98.69 281 CYS A C 1
ATOM 2056 O O . CYS A 1 281 ? 10.246 1.436 -11.670 1.00 98.69 281 CYS A O 1
ATOM 2058 N N . SER A 1 282 ? 10.822 2.295 -9.675 1.00 98.50 282 SER A N 1
ATOM 2059 C CA . SER A 1 282 ? 12.193 1.776 -9.644 1.00 98.50 282 SER A CA 1
ATOM 2060 C C . SER A 1 282 ? 12.226 0.243 -9.617 1.00 98.50 282 SER A C 1
ATOM 2062 O O . SER A 1 282 ? 12.915 -0.381 -10.423 1.00 98.50 282 SER A O 1
ATOM 2064 N N . MET A 1 283 ? 11.402 -0.369 -8.760 1.00 98.69 283 MET A N 1
ATOM 2065 C CA . MET A 1 283 ? 11.233 -1.821 -8.658 1.00 98.69 283 MET A CA 1
ATOM 2066 C C . MET A 1 283 ? 10.793 -2.438 -9.994 1.00 98.69 283 MET A C 1
ATOM 2068 O O . MET A 1 283 ? 11.381 -3.419 -10.446 1.00 98.69 283 MET A O 1
ATOM 2072 N N . ALA A 1 284 ? 9.784 -1.853 -10.646 1.00 98.75 284 ALA A N 1
ATOM 2073 C CA . ALA A 1 284 ? 9.266 -2.347 -11.918 1.00 98.75 284 ALA A CA 1
ATOM 2074 C C . ALA A 1 284 ? 10.255 -2.147 -13.077 1.00 98.75 284 ALA A C 1
ATOM 2076 O O . ALA A 1 284 ? 10.361 -3.017 -13.939 1.00 98.75 284 ALA A O 1
ATOM 2077 N N . ALA A 1 285 ? 10.995 -1.032 -13.092 1.00 98.69 285 ALA A N 1
ATOM 2078 C CA . ALA A 1 285 ? 12.019 -0.762 -14.100 1.00 98.69 285 ALA A CA 1
ATOM 2079 C C . ALA A 1 285 ? 13.148 -1.799 -14.045 1.00 98.69 285 ALA A C 1
ATOM 2081 O O . ALA A 1 285 ? 13.527 -2.356 -15.073 1.00 98.69 285 ALA A O 1
ATOM 2082 N N . ALA A 1 286 ? 13.639 -2.100 -12.842 1.00 98.62 286 ALA A N 1
ATOM 2083 C CA . ALA A 1 286 ? 14.654 -3.123 -12.619 1.00 98.62 286 ALA A CA 1
ATOM 2084 C C . ALA A 1 286 ? 14.165 -4.523 -12.988 1.00 98.62 286 ALA A C 1
ATOM 2086 O O . ALA A 1 286 ? 14.844 -5.231 -13.729 1.00 98.62 286 ALA A O 1
ATOM 2087 N N . GLY A 1 287 ? 12.967 -4.898 -12.520 1.00 98.12 287 GLY A N 1
AT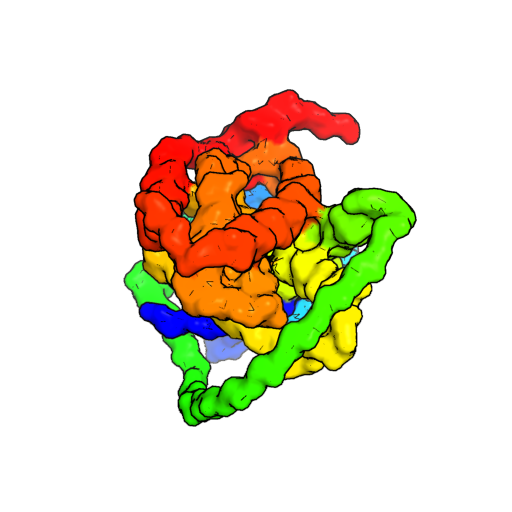OM 2088 C CA . GLY A 1 287 ? 12.354 -6.182 -12.853 1.00 98.12 287 GLY A CA 1
ATOM 2089 C C . GLY A 1 287 ? 12.219 -6.370 -14.361 1.00 98.12 287 GLY A C 1
ATOM 2090 O O . GLY A 1 287 ? 12.602 -7.414 -14.882 1.00 98.12 287 GLY A O 1
ATOM 2091 N N . LEU A 1 288 ? 11.741 -5.342 -15.074 1.00 97.56 288 LEU A N 1
ATOM 2092 C CA . LEU A 1 288 ? 11.611 -5.381 -16.529 1.00 97.56 288 LEU A CA 1
ATOM 2093 C C . LEU A 1 288 ? 12.978 -5.458 -17.217 1.00 97.56 288 LEU A C 1
ATOM 2095 O O . LEU A 1 288 ? 13.139 -6.230 -18.153 1.00 97.56 288 LEU A O 1
ATOM 2099 N N . CYS A 1 289 ? 13.962 -4.676 -16.770 1.00 96.94 289 CYS A N 1
ATOM 2100 C CA . CYS A 1 289 ? 15.306 -4.692 -17.343 1.00 96.94 289 CYS A CA 1
ATOM 2101 C C . CYS A 1 289 ? 15.948 -6.087 -17.245 1.00 96.94 289 CYS A C 1
ATOM 2103 O O . CYS A 1 289 ? 16.463 -6.583 -18.247 1.00 96.94 289 CYS A O 1
ATOM 2105 N N . ALA A 1 290 ? 15.831 -6.748 -16.088 1.00 96.94 290 ALA A N 1
ATOM 2106 C CA . ALA A 1 290 ? 16.368 -8.091 -15.870 1.00 96.94 290 ALA A CA 1
ATOM 2107 C C . ALA A 1 290 ? 15.745 -9.127 -16.819 1.00 96.94 290 ALA A C 1
ATOM 2109 O O . ALA A 1 290 ? 16.460 -9.794 -17.564 1.00 96.94 290 ALA A O 1
ATOM 2110 N N . VAL A 1 291 ? 14.410 -9.197 -16.896 1.00 94.88 291 VAL A N 1
ATOM 2111 C CA . VAL A 1 291 ? 13.731 -10.194 -17.752 1.00 94.88 291 VAL A CA 1
ATOM 2112 C C . VAL A 1 291 ? 13.874 -9.932 -19.255 1.00 94.88 291 VAL A C 1
ATOM 2114 O O . VAL A 1 291 ? 13.550 -10.801 -20.068 1.00 94.88 291 VAL A O 1
ATOM 2117 N N . LEU A 1 292 ? 14.362 -8.748 -19.635 1.00 92.44 292 LEU A N 1
ATOM 2118 C CA . LEU A 1 292 ? 14.753 -8.403 -21.004 1.00 92.44 292 LEU A CA 1
ATOM 2119 C C . LEU A 1 292 ? 16.235 -8.694 -21.302 1.00 92.44 292 LEU A C 1
ATOM 2121 O O . LEU A 1 292 ? 16.689 -8.419 -22.412 1.00 92.44 292 LEU A O 1
ATOM 2125 N N . GLY A 1 293 ? 16.973 -9.268 -20.348 1.00 92.31 293 GLY A N 1
ATOM 2126 C CA . GLY A 1 293 ? 18.375 -9.660 -20.504 1.00 92.31 293 GLY A CA 1
ATOM 2127 C C . GLY A 1 293 ? 19.384 -8.562 -20.164 1.00 92.31 293 GLY A C 1
ATOM 2128 O O . GLY A 1 293 ? 20.516 -8.623 -20.635 1.00 92.31 293 GLY A O 1
ATOM 2129 N N . GLY A 1 294 ? 18.986 -7.549 -19.391 1.00 95.25 294 GLY A N 1
ATOM 2130 C CA . GLY A 1 294 ? 19.904 -6.517 -18.916 1.00 95.25 294 GLY A CA 1
ATOM 2131 C C . GLY A 1 294 ? 20.938 -7.062 -17.929 1.00 95.25 294 GLY A C 1
ATOM 2132 O O . GLY A 1 294 ? 20.654 -7.963 -17.140 1.00 95.25 294 GLY A O 1
ATOM 2133 N N . THR A 1 295 ? 22.142 -6.493 -17.950 1.00 96.81 295 THR A N 1
ATOM 2134 C CA . THR A 1 295 ? 23.187 -6.795 -16.959 1.00 96.81 295 THR A CA 1
ATOM 2135 C C . THR A 1 295 ? 22.828 -6.215 -15.583 1.00 96.81 295 THR A C 1
ATOM 2137 O O . THR A 1 295 ? 21.999 -5.306 -15.506 1.00 96.81 295 THR A O 1
ATOM 2140 N N . PRO A 1 296 ? 23.467 -6.658 -14.482 1.00 95.81 296 PRO A N 1
ATOM 2141 C CA . PRO A 1 296 ? 23.262 -6.048 -13.165 1.00 95.81 296 PRO A CA 1
ATOM 2142 C C . PRO A 1 296 ? 23.441 -4.520 -13.153 1.00 95.81 296 PRO A C 1
ATOM 2144 O O . PRO A 1 296 ? 22.617 -3.818 -12.571 1.00 95.81 296 PRO A O 1
ATOM 2147 N N . ASP A 1 297 ? 24.436 -3.996 -13.875 1.00 95.69 297 ASP A N 1
ATOM 2148 C CA . ASP A 1 297 ? 24.673 -2.550 -13.988 1.00 95.69 297 ASP A CA 1
ATOM 2149 C C . ASP A 1 297 ? 23.509 -1.837 -14.701 1.00 95.69 297 ASP A C 1
ATOM 2151 O O . ASP A 1 297 ? 23.065 -0.766 -14.281 1.00 95.69 297 ASP A O 1
ATOM 2155 N N . GLN A 1 298 ? 22.946 -2.449 -15.749 1.00 97.38 298 GLN A N 1
ATOM 2156 C CA . GLN A 1 298 ? 21.757 -1.926 -16.430 1.00 97.38 298 GLN A CA 1
ATOM 2157 C C . GLN A 1 298 ? 20.502 -2.025 -15.553 1.00 97.38 298 GLN A C 1
ATOM 2159 O O . GLN A 1 298 ? 19.672 -1.119 -15.578 1.00 97.38 298 GLN A O 1
ATOM 2164 N N . VAL A 1 299 ? 20.365 -3.078 -14.745 1.00 98.19 299 VAL A N 1
ATOM 2165 C CA . VAL A 1 299 ? 19.259 -3.227 -13.787 1.00 98.19 299 VAL A CA 1
ATOM 2166 C C . VAL A 1 299 ? 19.317 -2.127 -12.726 1.00 98.19 299 VAL A C 1
ATOM 2168 O O . VAL A 1 299 ? 18.297 -1.485 -12.457 1.00 98.19 299 VAL A O 1
ATOM 2171 N N . GLU A 1 300 ? 20.498 -1.850 -12.168 1.00 97.25 300 GLU A N 1
ATOM 2172 C CA . GLU A 1 300 ? 20.691 -0.732 -11.239 1.00 97.25 300 GLU A CA 1
ATOM 2173 C C . GLU A 1 300 ? 20.453 0.621 -11.915 1.00 97.25 300 GLU A C 1
ATOM 2175 O O . GLU A 1 300 ? 19.818 1.496 -11.327 1.00 97.25 300 GLU A O 1
ATOM 2180 N N . ASN A 1 301 ? 20.888 0.797 -13.165 1.00 97.50 301 ASN A N 1
ATOM 2181 C CA . ASN A 1 301 ? 20.604 2.011 -13.923 1.00 97.50 301 ASN A CA 1
ATOM 2182 C C . ASN A 1 301 ? 19.103 2.197 -14.201 1.00 97.50 301 ASN A C 1
ATOM 2184 O O . ASN A 1 301 ? 18.586 3.299 -14.034 1.00 97.50 301 ASN A O 1
ATOM 2188 N N . ALA A 1 302 ? 18.373 1.138 -14.553 1.00 98.12 302 ALA A N 1
ATOM 2189 C CA . ALA A 1 302 ? 16.925 1.199 -14.739 1.00 98.12 302 ALA A CA 1
ATOM 2190 C C . ALA A 1 302 ? 16.203 1.558 -13.430 1.00 98.12 302 ALA A C 1
ATOM 2192 O O . ALA A 1 302 ? 15.304 2.404 -13.430 1.00 98.12 302 ALA A O 1
ATOM 2193 N N . ALA A 1 303 ? 16.614 0.947 -12.311 1.00 98.25 303 ALA A N 1
ATOM 2194 C CA . ALA A 1 303 ? 16.117 1.294 -10.981 1.00 98.25 303 ALA A CA 1
ATOM 2195 C C . ALA A 1 303 ? 16.360 2.773 -10.660 1.00 98.25 303 ALA A C 1
ATOM 2197 O O . ALA A 1 303 ? 15.458 3.456 -10.167 1.00 98.25 303 ALA A O 1
ATOM 2198 N N . GLU A 1 304 ? 17.568 3.258 -10.932 1.00 97.62 304 GLU A N 1
ATOM 2199 C CA . GLU A 1 304 ? 17.991 4.626 -10.662 1.00 97.62 304 GLU A CA 1
ATOM 2200 C C . GLU A 1 304 ? 17.155 5.636 -11.454 1.00 97.62 304 GLU A C 1
ATOM 2202 O O . GLU A 1 304 ? 16.480 6.452 -10.828 1.00 97.62 304 GLU A O 1
ATOM 2207 N N . ILE A 1 305 ? 17.058 5.496 -12.781 1.00 97.44 305 ILE A N 1
ATOM 2208 C CA . ILE A 1 305 ? 16.223 6.359 -13.638 1.00 97.44 305 ILE A CA 1
ATOM 2209 C C . ILE A 1 305 ? 14.758 6.325 -13.171 1.00 97.44 305 ILE A C 1
ATOM 2211 O O . ILE A 1 305 ? 14.077 7.355 -13.094 1.00 97.44 305 ILE A O 1
ATOM 2215 N N . GLY A 1 306 ? 14.253 5.134 -12.830 1.00 97.50 306 GLY A N 1
ATOM 2216 C CA . GLY A 1 306 ? 12.897 4.957 -12.314 1.00 97.50 306 GLY A CA 1
ATOM 2217 C C . GLY A 1 306 ? 12.647 5.737 -11.018 1.00 97.50 306 GLY A C 1
ATOM 2218 O O . GLY A 1 306 ? 11.572 6.317 -10.848 1.00 97.50 306 GLY A O 1
ATOM 2219 N N . LEU A 1 307 ? 13.632 5.799 -10.120 1.00 97.44 307 LEU A N 1
ATOM 2220 C CA . LEU A 1 307 ? 13.548 6.582 -8.889 1.00 97.44 307 LEU A CA 1
ATOM 2221 C C . LEU A 1 307 ? 13.731 8.084 -9.149 1.00 97.44 307 LEU A C 1
ATOM 2223 O O . LEU A 1 307 ? 12.939 8.885 -8.648 1.00 97.44 307 LEU A O 1
ATOM 2227 N N . GLU A 1 308 ? 14.740 8.464 -9.935 1.00 95.88 308 GLU A N 1
ATOM 2228 C CA . GLU A 1 308 ? 15.120 9.851 -10.229 1.00 95.88 308 GLU A CA 1
ATOM 2229 C C . GLU A 1 308 ? 13.914 10.663 -10.719 1.00 95.88 308 GLU A C 1
ATOM 2231 O O . GLU A 1 308 ? 13.592 11.724 -10.179 1.00 95.88 308 GLU A O 1
ATOM 2236 N N . HIS A 1 309 ? 13.151 10.101 -11.658 1.00 95.81 309 HIS A N 1
ATOM 2237 C CA . HIS A 1 309 ? 11.962 10.729 -12.236 1.00 95.81 309 HIS A CA 1
ATOM 2238 C C . HIS A 1 309 ? 10.752 10.833 -11.290 1.00 95.81 309 HIS A C 1
ATOM 2240 O O . HIS A 1 309 ? 9.662 11.243 -11.714 1.00 95.81 309 HIS A O 1
ATOM 2246 N N . ASN A 1 310 ? 10.912 10.460 -10.023 1.00 96.94 310 ASN A 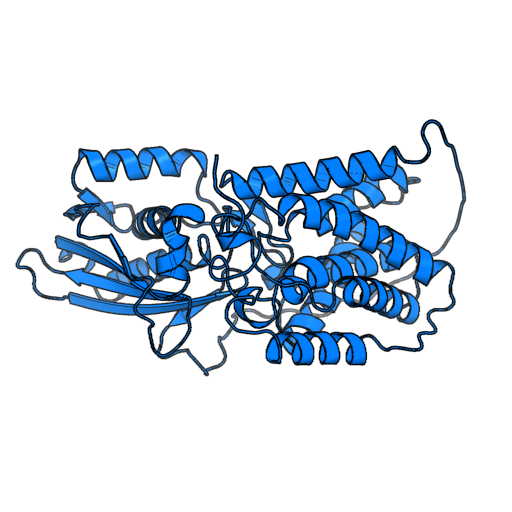N 1
ATOM 2247 C CA . ASN A 1 310 ? 9.900 10.569 -8.980 1.00 96.94 310 ASN A CA 1
ATOM 2248 C C . ASN A 1 310 ? 10.408 11.308 -7.728 1.00 96.94 310 ASN A C 1
ATOM 2250 O O . ASN A 1 310 ? 9.625 11.494 -6.794 1.00 96.94 310 ASN A O 1
ATOM 2254 N N . LEU A 1 311 ? 11.663 11.773 -7.703 1.00 95.00 311 LEU A N 1
ATOM 2255 C CA . LEU A 1 311 ? 12.209 12.542 -6.583 1.00 95.00 311 LEU A CA 1
ATOM 2256 C C . LEU A 1 311 ? 11.436 13.855 -6.366 1.00 95.00 311 LEU A C 1
ATOM 2258 O O . LEU A 1 311 ? 11.091 14.575 -7.301 1.00 95.00 311 LEU A O 1
ATOM 2262 N N . GLY A 1 312 ? 11.154 14.167 -5.103 1.00 90.06 312 GLY A N 1
ATOM 2263 C CA . GLY A 1 312 ? 10.381 15.331 -4.672 1.00 90.06 312 GLY A CA 1
ATOM 2264 C C . GLY A 1 312 ? 8.858 15.161 -4.718 1.00 90.06 312 GLY A C 1
ATOM 2265 O O . GLY A 1 312 ? 8.147 16.076 -4.296 1.00 90.06 312 GLY A O 1
ATOM 2266 N N . LEU A 1 313 ? 8.324 14.020 -5.179 1.00 91.69 313 LEU A N 1
ATOM 2267 C CA . LEU A 1 313 ? 6.875 13.792 -5.189 1.00 91.69 313 LEU A CA 1
ATOM 2268 C C . LEU A 1 313 ? 6.296 13.748 -3.767 1.00 91.69 313 LEU A C 1
ATOM 2270 O O . LEU A 1 313 ? 6.607 12.867 -2.965 1.00 91.69 313 LEU A O 1
ATOM 2274 N N . THR A 1 314 ? 5.387 14.678 -3.482 1.00 88.88 314 THR A N 1
ATOM 2275 C CA . THR A 1 314 ? 4.662 14.797 -2.209 1.00 88.88 314 THR A CA 1
ATOM 2276 C C . THR A 1 314 ? 3.482 13.824 -2.130 1.00 88.88 314 THR A C 1
ATOM 2278 O O . THR A 1 314 ? 2.921 13.417 -3.156 1.00 88.88 314 THR A O 1
ATOM 2281 N N . CYS A 1 315 ? 3.077 13.446 -0.915 1.00 83.50 315 CYS A N 1
ATOM 2282 C CA . CYS A 1 315 ? 1.856 12.669 -0.679 1.00 83.50 315 CYS A CA 1
ATOM 2283 C C . CYS A 1 315 ? 0.763 13.613 -0.164 1.00 83.50 315 CYS A C 1
ATOM 2285 O O . CYS A 1 315 ? 0.689 13.905 1.024 1.00 83.50 315 CYS A O 1
ATOM 2287 N N . ASP A 1 316 ? -0.025 14.157 -1.093 1.00 81.38 316 ASP A N 1
ATOM 2288 C CA . ASP A 1 316 ? -1.024 15.197 -0.817 1.00 81.38 316 ASP A CA 1
ATOM 2289 C C . ASP A 1 316 ? -2.287 15.010 -1.682 1.00 81.38 316 ASP A C 1
ATOM 2291 O O . ASP A 1 316 ? -2.564 15.828 -2.565 1.00 81.38 316 ASP A O 1
ATOM 2295 N N . PRO A 1 317 ? -3.004 13.883 -1.525 1.00 80.62 317 PRO A N 1
ATOM 2296 C CA . PRO A 1 317 ? -4.148 13.580 -2.366 1.00 80.62 317 PRO A CA 1
ATOM 2297 C C . PRO A 1 317 ? -5.409 14.352 -1.965 1.00 80.62 317 PRO A C 1
ATOM 2299 O O . PRO A 1 317 ? -5.619 14.678 -0.793 1.00 80.62 317 PRO A O 1
ATOM 2302 N N . VAL A 1 318 ? -6.270 14.601 -2.953 1.00 78.94 318 VAL A N 1
ATOM 2303 C CA . VAL A 1 318 ? -7.568 15.276 -2.804 1.00 78.94 318 VAL A CA 1
ATOM 2304 C C . VAL A 1 318 ? -8.444 14.510 -1.813 1.00 78.94 318 VAL A C 1
ATOM 2306 O O . VAL A 1 318 ? -8.504 13.282 -1.857 1.00 78.94 318 VAL A O 1
ATOM 2309 N N . GLY A 1 319 ? -9.049 15.224 -0.858 1.00 72.88 319 GLY A N 1
ATOM 2310 C CA . GLY A 1 319 ? -9.880 14.621 0.194 1.00 72.88 319 GLY A CA 1
ATOM 2311 C C . GLY A 1 319 ? -9.120 13.714 1.171 1.00 72.88 319 GLY A C 1
ATOM 2312 O O . GLY A 1 319 ? -9.716 13.093 2.048 1.00 72.88 319 GLY A O 1
ATOM 2313 N N . GLY A 1 320 ? -7.793 13.598 1.033 1.00 76.38 320 GLY A N 1
ATOM 2314 C CA . GLY A 1 320 ? -7.032 12.543 1.691 1.00 76.38 320 GLY A CA 1
ATOM 2315 C C . GLY A 1 320 ? -7.310 11.145 1.130 1.00 76.38 320 GLY A C 1
ATOM 2316 O O . GLY A 1 320 ? -6.910 10.186 1.771 1.00 76.38 320 GLY A O 1
ATOM 2317 N N . LEU A 1 321 ? -7.982 11.009 -0.016 1.00 82.44 321 LEU A N 1
ATOM 2318 C CA . LEU A 1 321 ? -8.391 9.727 -0.596 1.00 82.44 321 LEU A CA 1
ATOM 2319 C C . LEU A 1 321 ? -7.287 9.126 -1.470 1.00 82.44 321 LEU A C 1
ATOM 2321 O O . LEU A 1 321 ? -6.565 9.845 -2.153 1.00 82.44 321 LEU A O 1
ATOM 2325 N N . VAL A 1 322 ? -7.195 7.796 -1.552 1.00 87.75 322 VAL A N 1
ATOM 2326 C CA . VAL A 1 322 ? -6.264 7.113 -2.477 1.00 87.75 322 VAL A CA 1
ATOM 2327 C C . VAL A 1 322 ? -6.856 7.070 -3.892 1.00 87.75 322 VAL A C 1
ATOM 2329 O O . VAL A 1 322 ? -7.076 6.009 -4.464 1.00 87.75 322 VAL A O 1
ATOM 2332 N N . GLN A 1 323 ? -7.161 8.250 -4.434 1.00 88.00 323 GLN A N 1
ATOM 2333 C CA . GLN A 1 323 ? -7.800 8.446 -5.735 1.00 88.00 323 GLN A CA 1
ATOM 2334 C C . GLN A 1 323 ? -6.993 9.439 -6.565 1.00 88.00 323 GLN A C 1
ATOM 2336 O O . GLN A 1 323 ? -6.187 9.028 -7.390 1.00 88.00 323 GLN A O 1
ATOM 2341 N N . VAL A 1 324 ? -7.120 10.738 -6.289 1.00 87.38 324 VAL A N 1
ATOM 2342 C CA . VAL A 1 324 ? -6.423 11.797 -7.030 1.00 87.38 324 VAL A CA 1
ATOM 2343 C C . VAL A 1 324 ? -5.298 12.376 -6.168 1.00 87.38 324 VAL A C 1
ATOM 2345 O O . VAL A 1 324 ? -5.579 12.841 -5.065 1.00 87.38 324 VAL A O 1
ATOM 2348 N N . PRO A 1 325 ? -4.033 12.425 -6.623 1.00 90.12 325 PRO A N 1
ATOM 2349 C CA . PRO A 1 325 ? -3.526 12.000 -7.930 1.00 90.12 325 PRO A CA 1
ATOM 2350 C C . PRO A 1 325 ? -2.984 10.555 -7.962 1.00 90.12 325 PRO A C 1
ATOM 2352 O O . PRO A 1 325 ? -2.094 10.230 -8.747 1.00 90.12 325 PRO A O 1
ATOM 2355 N N . CYS A 1 326 ? -3.393 9.700 -7.023 1.00 92.50 326 CYS A N 1
ATOM 2356 C CA . CYS A 1 326 ? -2.832 8.359 -6.832 1.00 92.50 326 CYS A CA 1
ATOM 2357 C C . CYS A 1 326 ? -3.023 7.453 -8.058 1.00 92.50 326 CYS A C 1
ATOM 2359 O O . CYS A 1 326 ? -2.085 6.765 -8.463 1.00 92.50 326 CYS A O 1
ATOM 2361 N N . ILE A 1 327 ? -4.214 7.473 -8.653 1.00 93.62 327 ILE A N 1
ATOM 2362 C CA . ILE A 1 327 ? -4.609 6.634 -9.784 1.00 93.62 327 ILE A CA 1
ATOM 2363 C C . ILE A 1 327 ? -3.760 6.983 -11.014 1.00 93.62 327 ILE A C 1
ATOM 2365 O O . ILE A 1 327 ? -3.033 6.132 -11.533 1.00 93.62 327 ILE A O 1
ATOM 2369 N N . GLU A 1 328 ? -3.732 8.253 -11.427 1.00 93.50 328 GLU A N 1
ATOM 2370 C CA . GLU A 1 328 ? -2.942 8.675 -12.585 1.00 93.50 328 GLU A CA 1
ATOM 2371 C C . GLU A 1 328 ? -1.429 8.578 -12.342 1.00 93.50 328 GLU A C 1
ATOM 2373 O O . GLU A 1 328 ? -0.666 8.324 -13.277 1.00 93.50 328 GLU A O 1
ATOM 2378 N N . ARG A 1 329 ? -0.966 8.701 -11.088 1.00 97.44 329 ARG A N 1
ATOM 2379 C CA . ARG A 1 329 ? 0.445 8.472 -10.740 1.00 97.44 329 ARG A CA 1
ATOM 2380 C C . ARG A 1 329 ? 0.883 7.040 -11.025 1.00 97.44 329 ARG A C 1
ATOM 2382 O O . ARG A 1 329 ? 2.015 6.869 -11.466 1.00 97.44 329 ARG A O 1
ATOM 2389 N N . ASN A 1 330 ? 0.023 6.039 -10.823 1.00 98.31 330 ASN A N 1
ATOM 2390 C CA . ASN A 1 330 ?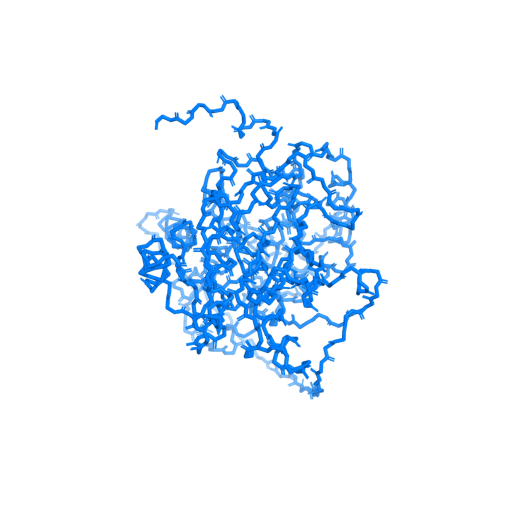 0.360 4.648 -11.141 1.00 98.31 330 ASN A CA 1
ATOM 2391 C C . ASN A 1 330 ? 0.479 4.436 -12.653 1.00 98.31 330 ASN A C 1
ATOM 2393 O O . ASN A 1 330 ? 1.453 3.835 -13.106 1.00 98.31 330 ASN A O 1
ATOM 2397 N N . ALA A 1 331 ? -0.440 4.998 -13.442 1.00 96.44 331 ALA A N 1
ATOM 2398 C CA . ALA A 1 331 ? -0.364 4.953 -14.903 1.00 96.44 331 ALA A CA 1
ATOM 2399 C C . ALA A 1 331 ? 0.929 5.613 -15.422 1.00 96.44 331 ALA A C 1
ATOM 2401 O O . ALA A 1 331 ? 1.734 4.983 -16.112 1.00 96.44 331 ALA A O 1
ATOM 2402 N N . ILE A 1 332 ? 1.201 6.850 -14.990 1.00 97.94 332 ILE A N 1
ATOM 2403 C CA . ILE A 1 332 ? 2.401 7.602 -15.385 1.00 97.94 332 ILE A CA 1
ATOM 2404 C C . ILE A 1 332 ? 3.685 6.880 -14.950 1.00 97.94 332 ILE A C 1
ATOM 2406 O O . ILE A 1 332 ? 4.634 6.787 -15.730 1.00 97.94 332 ILE A O 1
ATOM 2410 N N . ALA A 1 333 ? 3.744 6.372 -13.717 1.00 98.50 333 ALA A N 1
ATOM 2411 C CA . ALA A 1 333 ? 4.917 5.671 -13.201 1.00 98.50 333 ALA A CA 1
ATOM 2412 C C . ALA A 1 333 ? 5.176 4.340 -13.917 1.00 98.50 333 ALA A C 1
ATOM 2414 O O . ALA A 1 333 ? 6.330 4.005 -14.160 1.00 98.50 333 ALA A O 1
ATOM 2415 N N . SER A 1 334 ? 4.133 3.624 -14.336 1.00 98.56 334 SER A N 1
ATOM 2416 C CA . SER A 1 334 ? 4.284 2.398 -15.131 1.00 98.56 334 SER A CA 1
ATOM 2417 C C . SER A 1 334 ? 4.956 2.679 -16.478 1.00 98.56 334 SER A C 1
ATOM 2419 O O . SER A 1 334 ? 5.894 1.987 -16.871 1.00 98.56 334 SER A O 1
ATOM 2421 N N . VAL A 1 335 ? 4.547 3.757 -17.157 1.00 97.56 335 VAL A N 1
ATOM 2422 C CA . VAL A 1 335 ? 5.176 4.199 -18.413 1.00 97.56 335 VAL A CA 1
ATOM 2423 C C . VAL A 1 335 ? 6.622 4.655 -18.186 1.00 97.56 335 VAL A C 1
ATOM 2425 O O . VAL A 1 335 ? 7.509 4.320 -18.975 1.00 97.56 335 VAL A O 1
ATOM 2428 N N . LYS A 1 336 ? 6.894 5.380 -17.091 1.00 98.38 336 LYS A N 1
ATOM 2429 C CA . LYS A 1 336 ? 8.264 5.753 -16.701 1.00 98.38 336 LYS A CA 1
ATOM 2430 C C . LYS A 1 336 ? 9.139 4.524 -16.470 1.00 98.38 336 LYS A C 1
ATOM 2432 O O . LYS A 1 336 ? 10.258 4.508 -16.966 1.00 98.38 336 LYS A O 1
ATOM 2437 N N . ALA A 1 337 ? 8.635 3.503 -15.778 1.00 98.69 337 ALA A N 1
ATOM 2438 C CA . ALA A 1 337 ? 9.375 2.276 -15.503 1.00 98.69 337 ALA A CA 1
ATOM 2439 C C . ALA A 1 337 ? 9.762 1.535 -16.793 1.00 98.69 337 ALA A C 1
ATOM 2441 O O . ALA A 1 337 ? 10.912 1.125 -16.951 1.00 98.69 337 ALA A O 1
ATOM 2442 N N . ILE A 1 338 ? 8.835 1.441 -17.754 1.00 97.50 338 ILE A N 1
ATOM 2443 C CA . ILE A 1 338 ? 9.113 0.859 -19.075 1.00 97.50 338 ILE A CA 1
ATOM 2444 C C . ILE A 1 338 ? 10.191 1.661 -19.807 1.00 97.50 338 ILE A C 1
ATOM 2446 O O . ILE A 1 338 ? 11.145 1.089 -20.333 1.00 97.50 338 ILE A O 1
ATOM 2450 N N . ASN A 1 339 ? 10.074 2.990 -19.827 1.00 96.62 339 ASN A N 1
ATOM 2451 C CA . ASN A 1 339 ? 11.071 3.839 -20.475 1.00 96.62 339 ASN A CA 1
ATOM 2452 C C . ASN A 1 339 ? 12.439 3.768 -19.784 1.00 96.62 339 ASN A C 1
ATOM 2454 O O . ASN A 1 339 ? 13.447 3.718 -20.481 1.00 96.62 339 ASN A O 1
ATOM 2458 N N . ALA A 1 340 ? 12.484 3.704 -18.454 1.00 97.56 340 ALA A N 1
ATOM 2459 C CA . ALA A 1 340 ? 13.715 3.554 -17.684 1.00 97.56 340 ALA A CA 1
ATOM 2460 C C . ALA A 1 340 ? 14.449 2.253 -18.043 1.00 97.56 340 ALA A C 1
ATOM 2462 O O . ALA A 1 340 ? 15.633 2.293 -18.373 1.00 97.56 340 ALA A O 1
ATOM 2463 N N . ALA A 1 341 ? 13.734 1.124 -18.095 1.00 96.88 341 ALA A N 1
ATOM 2464 C CA . ALA A 1 341 ? 14.302 -0.150 -18.534 1.00 96.88 341 ALA A CA 1
ATOM 2465 C C . ALA A 1 341 ? 14.835 -0.076 -19.975 1.00 96.88 341 ALA A C 1
ATOM 2467 O O . ALA A 1 341 ? 15.939 -0.534 -20.259 1.00 96.88 341 ALA A O 1
ATOM 2468 N N . ARG A 1 342 ? 14.083 0.546 -20.893 1.00 93.81 342 ARG A N 1
ATOM 2469 C CA . ARG A 1 342 ? 14.506 0.707 -22.294 1.00 93.81 342 ARG A CA 1
ATOM 2470 C C . ARG A 1 342 ? 15.737 1.599 -22.447 1.00 93.81 342 ARG A C 1
ATOM 2472 O O . ARG A 1 342 ? 16.581 1.299 -23.285 1.00 93.81 342 ARG A O 1
ATOM 2479 N N . LEU A 1 343 ? 15.829 2.684 -21.678 1.00 94.31 343 LEU A N 1
ATOM 2480 C CA . LEU A 1 343 ? 16.991 3.575 -21.679 1.00 94.31 343 LEU A CA 1
ATOM 2481 C C . LEU A 1 343 ? 18.233 2.850 -21.159 1.00 94.31 343 LEU A C 1
ATOM 2483 O O . LEU A 1 343 ? 19.272 2.915 -21.809 1.00 94.31 343 LEU A O 1
ATOM 2487 N N . ALA A 1 344 ? 18.104 2.108 -20.057 1.00 95.44 344 ALA A N 1
ATOM 2488 C CA . ALA A 1 344 ? 19.205 1.334 -19.493 1.00 95.44 344 ALA A CA 1
ATOM 2489 C C . ALA A 1 344 ? 19.708 0.244 -20.456 1.00 95.44 344 ALA A C 1
ATOM 2491 O O . ALA A 1 344 ? 20.911 0.119 -20.666 1.00 95.44 344 ALA A O 1
ATOM 2492 N N . LEU A 1 345 ? 18.795 -0.486 -21.113 1.00 92.75 345 LEU A N 1
ATOM 2493 C CA . LEU A 1 345 ? 19.134 -1.513 -22.110 1.00 92.75 345 LEU A CA 1
ATOM 2494 C C . LEU A 1 345 ? 19.761 -0.942 -23.389 1.00 92.75 345 LEU A C 1
ATOM 2496 O O . LEU A 1 345 ? 20.537 -1.624 -24.054 1.00 92.75 345 LEU A O 1
ATOM 2500 N N . ALA A 1 346 ? 19.396 0.285 -23.767 1.00 93.06 346 ALA A N 1
ATOM 2501 C CA . ALA A 1 346 ? 20.008 0.979 -24.899 1.00 93.06 346 ALA A CA 1
ATOM 2502 C C . ALA A 1 346 ? 21.397 1.548 -24.559 1.00 93.06 346 ALA A C 1
ATOM 2504 O O . ALA A 1 346 ? 22.184 1.814 -25.470 1.00 93.06 346 ALA A O 1
ATOM 2505 N N . GLY A 1 347 ? 21.674 1.763 -23.272 1.00 88.62 347 GLY A N 1
ATOM 2506 C CA . GLY A 1 347 ? 22.986 2.119 -22.745 1.00 88.62 347 GLY A CA 1
ATOM 2507 C C . GLY A 1 347 ? 23.828 0.895 -22.381 1.00 88.62 347 GLY A C 1
ATOM 2508 O O . GLY A 1 347 ? 23.455 -0.248 -22.625 1.00 88.62 347 GLY A O 1
ATOM 2509 N N . ASP A 1 348 ? 24.978 1.148 -21.765 1.00 85.06 348 ASP A N 1
ATOM 2510 C CA . ASP A 1 348 ? 25.924 0.134 -21.279 1.00 85.06 348 ASP A CA 1
ATOM 2511 C C . ASP A 1 348 ? 25.855 -0.073 -19.753 1.00 85.06 348 ASP A C 1
ATOM 2513 O O . ASP A 1 348 ? 26.705 -0.748 -19.182 1.00 85.06 348 ASP A O 1
ATOM 2517 N N . GLY A 1 349 ? 24.855 0.520 -19.090 1.00 78.69 349 GLY A N 1
ATOM 2518 C CA . GLY A 1 349 ? 24.726 0.531 -17.631 1.00 78.69 349 GLY A CA 1
ATOM 2519 C C . GLY A 1 349 ? 25.555 1.619 -16.941 1.00 78.69 349 GLY A C 1
ATOM 2520 O O . GLY A 1 349 ? 25.437 1.787 -15.731 1.00 78.69 349 GLY A O 1
A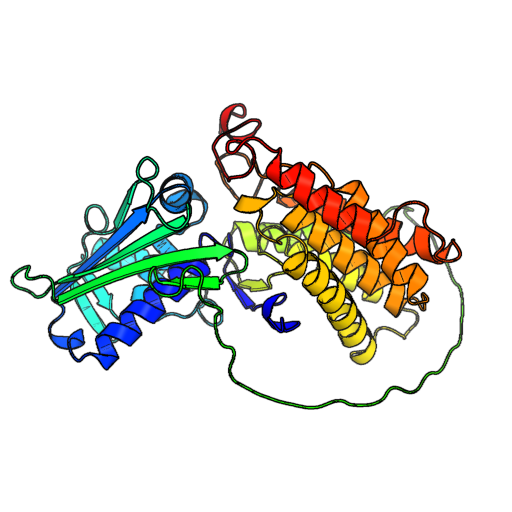TOM 2521 N N . SER A 1 350 ? 26.351 2.407 -17.678 1.00 80.31 350 SER A N 1
ATOM 2522 C CA . SER A 1 350 ? 27.068 3.534 -17.085 1.00 80.31 350 SER A CA 1
ATOM 2523 C C . SER A 1 350 ? 26.109 4.665 -16.707 1.00 80.31 350 SER A C 1
ATOM 2525 O O . SER A 1 350 ? 25.350 5.201 -17.516 1.00 80.31 350 SER A O 1
ATOM 2527 N N . HIS A 1 351 ? 26.173 5.067 -15.444 1.00 75.12 351 HIS A N 1
ATOM 2528 C CA . HIS A 1 351 ? 25.334 6.115 -14.877 1.00 75.12 351 HIS A CA 1
ATOM 2529 C C . HIS A 1 351 ? 26.176 7.159 -14.138 1.00 75.12 351 HIS A C 1
ATOM 2531 O O . HIS A 1 351 ? 27.127 6.848 -13.422 1.00 75.12 351 HIS A O 1
ATOM 2537 N N . ARG A 1 352 ? 25.847 8.441 -14.350 1.00 81.56 352 ARG A N 1
ATOM 2538 C CA . ARG A 1 352 ? 26.505 9.567 -13.655 1.00 81.56 352 ARG A CA 1
ATOM 2539 C C . ARG A 1 352 ? 26.036 9.702 -12.211 1.00 81.56 352 ARG A C 1
ATOM 2541 O O . ARG A 1 352 ? 26.779 10.226 -11.386 1.00 81.56 352 ARG A O 1
ATOM 2548 N N . VAL A 1 353 ? 24.804 9.276 -11.957 1.00 89.38 353 VAL A N 1
ATOM 2549 C CA . VAL A 1 353 ? 24.170 9.223 -10.645 1.00 89.38 353 VAL A CA 1
ATOM 2550 C C . VAL A 1 353 ? 23.986 7.751 -10.315 1.00 89.38 353 VAL A C 1
ATOM 2552 O O . VAL A 1 353 ? 23.435 7.010 -11.120 1.00 89.38 353 VAL A O 1
ATOM 2555 N N . THR A 1 354 ? 24.489 7.304 -9.169 1.00 93.75 354 THR A N 1
ATOM 2556 C CA . THR A 1 354 ? 24.300 5.912 -8.743 1.00 93.75 354 THR A CA 1
ATOM 2557 C C . THR A 1 354 ? 22.942 5.735 -8.067 1.00 93.75 354 THR A C 1
ATOM 2559 O O . THR A 1 354 ? 22.386 6.682 -7.499 1.00 93.75 354 THR A O 1
ATOM 2562 N N . LEU A 1 355 ? 22.429 4.501 -8.041 1.00 95.25 355 LEU A N 1
ATOM 2563 C CA . LEU A 1 355 ? 21.199 4.180 -7.313 1.00 95.25 355 LEU A CA 1
ATOM 2564 C C . LEU A 1 355 ? 21.286 4.591 -5.830 1.00 95.25 355 LEU A C 1
ATOM 2566 O O . LEU A 1 355 ? 20.336 5.152 -5.284 1.00 95.25 355 LEU A O 1
ATOM 2570 N N . ASP A 1 356 ? 22.443 4.399 -5.191 1.00 94.69 356 ASP A N 1
ATOM 2571 C CA . ASP A 1 356 ? 22.682 4.842 -3.812 1.00 94.69 356 ASP A CA 1
ATOM 2572 C C . ASP A 1 356 ? 22.532 6.358 -3.643 1.00 94.69 356 ASP A C 1
ATOM 2574 O O . ASP A 1 356 ? 21.925 6.820 -2.673 1.00 94.69 356 ASP A O 1
ATOM 2578 N N . GLN A 1 357 ? 23.053 7.147 -4.587 1.00 94.94 357 GLN A N 1
ATOM 2579 C CA . GLN A 1 357 ? 22.901 8.602 -4.568 1.00 94.94 357 GLN A CA 1
ATOM 2580 C C . GLN A 1 357 ? 21.435 9.005 -4.740 1.00 94.94 357 GLN A C 1
ATOM 2582 O O . GLN A 1 357 ? 20.957 9.888 -4.021 1.00 94.94 357 GLN A O 1
ATOM 2587 N N . ALA A 1 358 ? 20.699 8.342 -5.633 1.00 96.00 358 ALA A N 1
ATOM 2588 C CA . ALA A 1 358 ? 19.271 8.578 -5.821 1.00 96.00 358 ALA A CA 1
ATOM 2589 C C . ALA A 1 358 ? 18.455 8.222 -4.559 1.00 96.00 358 ALA A C 1
ATOM 2591 O O . ALA A 1 358 ? 17.626 9.022 -4.118 1.00 96.00 358 ALA A O 1
ATOM 2592 N N . ILE A 1 359 ? 18.736 7.091 -3.899 1.00 95.62 359 ILE A N 1
ATOM 2593 C CA . ILE A 1 359 ? 18.080 6.692 -2.638 1.00 95.62 359 ILE A CA 1
ATOM 2594 C C . ILE A 1 359 ? 18.424 7.662 -1.499 1.00 95.62 359 ILE A C 1
ATOM 2596 O O . ILE A 1 359 ? 17.539 8.079 -0.744 1.00 95.62 359 ILE A O 1
ATOM 2600 N N . ALA A 1 360 ? 19.690 8.069 -1.381 1.00 92.62 360 ALA A N 1
ATOM 2601 C CA . ALA A 1 360 ? 20.109 9.077 -0.411 1.00 92.62 360 ALA A CA 1
ATOM 2602 C C . ALA A 1 360 ? 19.391 10.415 -0.650 1.00 92.62 360 ALA A C 1
ATOM 2604 O O . ALA A 1 360 ? 18.961 11.073 0.300 1.00 92.62 360 ALA A O 1
ATOM 2605 N N . THR A 1 361 ? 19.187 10.780 -1.917 1.00 94.44 361 THR A N 1
ATOM 2606 C CA . THR A 1 361 ? 18.465 11.994 -2.310 1.00 94.44 361 THR A CA 1
ATOM 2607 C C . THR A 1 361 ? 16.976 11.881 -1.990 1.00 94.44 361 THR A C 1
ATOM 2609 O O . THR A 1 361 ? 16.412 12.818 -1.426 1.00 94.44 361 THR A O 1
ATOM 2612 N N . MET A 1 362 ? 16.336 10.732 -2.240 1.00 94.56 362 MET A N 1
ATOM 2613 C CA . MET A 1 362 ? 14.955 10.459 -1.814 1.00 94.56 362 MET A CA 1
ATOM 2614 C C . MET A 1 362 ? 14.805 10.635 -0.300 1.00 94.56 362 MET A C 1
ATOM 2616 O O . MET A 1 362 ? 13.888 11.304 0.176 1.00 94.56 362 MET A O 1
ATOM 2620 N N . ARG A 1 363 ? 15.744 10.087 0.478 1.00 91.06 363 ARG A N 1
ATOM 2621 C CA . ARG A 1 363 ? 15.747 10.250 1.933 1.00 91.06 363 ARG A CA 1
ATOM 2622 C C . ARG A 1 363 ? 15.867 11.717 2.333 1.00 91.06 363 ARG A C 1
ATOM 2624 O O . ARG A 1 363 ? 15.057 12.189 3.125 1.00 91.06 363 ARG A O 1
ATOM 2631 N N . GLN A 1 364 ? 16.852 12.431 1.794 1.00 90.50 364 GLN A N 1
ATOM 2632 C CA . GLN A 1 364 ? 17.106 13.824 2.156 1.00 90.50 364 GLN A CA 1
ATOM 2633 C C . GLN A 1 364 ? 15.926 14.730 1.780 1.00 90.50 364 GLN A C 1
ATOM 2635 O O . GLN A 1 364 ? 15.395 15.439 2.630 1.00 90.50 364 GLN A O 1
ATOM 2640 N N . THR A 1 365 ? 15.435 14.631 0.545 1.00 89.69 365 THR A N 1
ATOM 2641 C CA . THR A 1 365 ? 14.263 15.391 0.077 1.00 89.69 365 THR A CA 1
ATOM 2642 C C . THR A 1 365 ? 13.007 15.076 0.887 1.00 89.69 365 THR A C 1
ATOM 2644 O O . THR A 1 365 ? 12.235 15.980 1.208 1.00 89.69 365 THR A O 1
ATOM 2647 N N . GLY A 1 366 ? 12.810 13.814 1.279 1.00 86.50 366 GLY A N 1
ATOM 2648 C CA . GLY A 1 366 ? 11.709 13.416 2.147 1.00 86.50 366 GLY A CA 1
ATOM 2649 C C . GLY A 1 366 ? 11.833 13.998 3.557 1.00 86.50 366 GLY A C 1
ATOM 2650 O O . GLY A 1 366 ? 10.823 14.392 4.137 1.00 86.50 366 GLY A O 1
ATOM 2651 N N . LEU A 1 367 ? 13.047 14.130 4.104 1.00 84.00 367 LEU A N 1
ATOM 2652 C CA . LEU A 1 367 ? 13.286 14.828 5.374 1.00 84.00 367 LEU A CA 1
ATOM 2653 C C . LEU A 1 367 ? 12.975 16.326 5.261 1.00 84.00 367 LEU A C 1
ATOM 2655 O O . LEU A 1 367 ? 12.266 16.844 6.128 1.00 84.00 367 LEU A O 1
ATOM 2659 N N . ASP A 1 368 ? 13.409 16.965 4.173 1.00 85.44 368 ASP A N 1
ATOM 2660 C CA . ASP A 1 368 ? 13.240 18.401 3.901 1.00 85.44 368 ASP A CA 1
ATOM 2661 C C . ASP A 1 368 ? 11.795 18.797 3.557 1.00 85.44 368 ASP A C 1
ATOM 2663 O O . ASP A 1 368 ? 11.392 19.957 3.706 1.00 85.44 368 ASP A O 1
ATOM 2667 N N . MET A 1 369 ? 10.983 17.836 3.111 1.00 83.25 369 MET A N 1
ATOM 2668 C CA . MET A 1 369 ? 9.572 18.051 2.812 1.00 83.25 369 MET A CA 1
ATOM 2669 C C . MET A 1 369 ? 8.841 18.567 4.065 1.00 83.25 369 MET A C 1
ATOM 2671 O O . MET A 1 369 ? 9.057 18.101 5.181 1.00 83.25 369 MET A O 1
ATOM 2675 N N . LYS A 1 370 ? 7.954 19.560 3.935 1.00 73.06 370 LYS A N 1
ATOM 2676 C CA . LYS A 1 370 ? 7.177 20.022 5.104 1.00 73.06 370 LYS A CA 1
ATOM 2677 C C . LYS A 1 370 ? 6.178 18.941 5.500 1.00 73.06 370 LYS A C 1
ATOM 2679 O O . LYS A 1 370 ? 5.527 18.389 4.622 1.00 73.06 370 LYS A O 1
ATOM 2684 N N . THR A 1 371 ? 5.962 18.724 6.798 1.00 68.44 371 THR A N 1
ATOM 2685 C CA . THR A 1 371 ? 5.034 17.700 7.326 1.00 68.44 371 THR A CA 1
ATOM 2686 C C . THR A 1 371 ? 3.659 17.725 6.651 1.00 68.44 371 THR A C 1
ATOM 2688 O O . THR A 1 371 ? 3.118 16.680 6.319 1.00 68.44 371 THR A O 1
ATOM 2691 N N . LYS A 1 372 ? 3.129 18.919 6.346 1.00 64.75 372 LYS A N 1
ATOM 2692 C CA . LYS A 1 372 ? 1.836 19.086 5.659 1.00 64.75 372 LYS A CA 1
ATOM 2693 C C . LYS A 1 372 ? 1.773 18.568 4.211 1.00 64.75 372 LYS A C 1
ATOM 2695 O O . LYS A 1 372 ? 0.691 18.553 3.651 1.00 64.75 372 LYS A O 1
ATOM 2700 N N . TYR A 1 373 ? 2.910 18.222 3.607 1.00 63.38 373 TYR A N 1
ATOM 2701 C CA . TYR A 1 373 ? 3.025 17.634 2.266 1.00 63.38 373 TYR A CA 1
ATOM 2702 C C . TYR A 1 373 ? 3.549 16.184 2.300 1.00 63.38 373 TYR A C 1
ATOM 2704 O O . TYR A 1 373 ? 3.699 15.566 1.245 1.00 63.38 373 TYR A O 1
ATOM 2712 N N . LYS A 1 374 ? 3.867 15.665 3.497 1.00 57.25 374 LYS A N 1
ATOM 2713 C CA . LYS A 1 374 ? 4.270 14.268 3.709 1.00 57.25 374 LYS A CA 1
ATOM 2714 C C . LYS A 1 374 ? 3.062 13.370 3.961 1.00 57.25 374 LYS A C 1
ATOM 2716 O O . LYS A 1 374 ? 3.046 12.238 3.511 1.00 57.25 374 LYS A O 1
ATOM 2721 N N . GLU A 1 375 ? 2.066 13.868 4.688 1.00 62.41 375 GLU A N 1
ATOM 2722 C CA . GLU A 1 375 ? 0.886 13.090 5.063 1.00 62.41 375 GLU A CA 1
ATOM 2723 C C . GLU A 1 375 ? -0.340 13.433 4.223 1.00 62.41 375 GLU A C 1
ATOM 2725 O O . GLU A 1 375 ? -0.607 14.601 3.920 1.00 62.41 375 GLU A O 1
ATOM 2730 N N . THR A 1 376 ? -1.126 12.390 3.954 1.00 58.69 376 THR A N 1
ATOM 2731 C CA . THR A 1 376 ? -2.484 12.456 3.428 1.00 58.69 376 THR A CA 1
ATOM 2732 C C . THR A 1 376 ? -3.286 13.533 4.168 1.00 58.69 376 THR A C 1
ATOM 2734 O O . THR A 1 376 ? -3.486 13.443 5.376 1.00 58.69 376 THR A O 1
ATOM 2737 N N . SER A 1 377 ? -3.751 14.543 3.418 1.00 55.56 377 SER A N 1
ATOM 2738 C CA . SER A 1 377 ? -4.816 15.500 3.774 1.00 55.56 377 SER A CA 1
ATOM 2739 C C . SER A 1 377 ? -4.491 16.826 4.492 1.00 55.56 377 SER A C 1
ATOM 2741 O O . SER A 1 377 ? -5.406 17.423 5.070 1.00 55.56 377 SER A O 1
ATOM 2743 N N . ARG A 1 378 ? -3.254 17.350 4.502 1.00 54.50 378 ARG A N 1
ATOM 2744 C CA . ARG A 1 378 ? -2.967 18.621 5.226 1.00 54.50 378 ARG A CA 1
ATOM 2745 C C . ARG A 1 378 ? -2.398 19.766 4.383 1.00 54.50 378 ARG A C 1
ATOM 2747 O O . ARG A 1 378 ? -2.131 20.835 4.949 1.00 54.50 378 ARG A O 1
ATOM 2754 N N . GLY A 1 379 ? -2.220 19.593 3.074 1.00 53.09 379 GLY A N 1
ATOM 2755 C CA . GLY A 1 379 ? -1.545 20.567 2.216 1.00 53.09 379 GLY A CA 1
ATOM 2756 C C . GLY A 1 379 ? -2.145 20.717 0.816 1.00 53.09 379 GLY A C 1
ATOM 2757 O O . GLY A 1 379 ? -3.198 20.182 0.510 1.00 53.09 379 GLY A O 1
ATOM 2758 N N . GLY A 1 380 ? -1.489 21.565 0.016 1.00 60.34 380 GLY A N 1
ATOM 2759 C CA . GLY A 1 380 ? -1.586 21.659 -1.452 1.00 60.34 380 GLY A CA 1
ATOM 2760 C C . GLY A 1 380 ? -2.923 21.278 -2.098 1.00 60.34 380 GLY A C 1
ATOM 2761 O O . GLY A 1 380 ? -3.894 22.014 -1.936 1.00 60.34 380 GLY A O 1
ATOM 2762 N N . LEU A 1 381 ? -2.943 20.215 -2.907 1.00 55.28 381 LEU A N 1
ATOM 2763 C CA . LEU A 1 381 ? -4.138 19.790 -3.651 1.00 55.28 381 LEU A CA 1
ATOM 2764 C C . LEU A 1 381 ? -5.244 19.324 -2.701 1.00 55.28 381 LEU A C 1
ATOM 2766 O O . LEU A 1 381 ? -6.411 19.602 -2.965 1.00 55.28 381 LEU A O 1
ATOM 2770 N N . ALA A 1 382 ? -4.879 18.693 -1.581 1.00 57.12 382 ALA A N 1
ATOM 2771 C CA . ALA A 1 382 ? -5.834 18.149 -0.624 1.00 57.12 382 ALA A CA 1
ATOM 2772 C C . ALA A 1 382 ? -6.777 19.198 -0.022 1.00 57.12 382 ALA A C 1
ATOM 2774 O O . ALA A 1 382 ? -7.913 18.876 0.304 1.00 57.12 382 ALA A O 1
ATOM 2775 N N . VAL A 1 383 ? -6.309 20.442 0.135 1.00 55.69 383 VAL A N 1
ATOM 2776 C CA . VAL A 1 383 ? -7.087 21.531 0.758 1.00 55.69 383 VAL A CA 1
ATOM 2777 C C . VAL A 1 383 ? -7.539 22.619 -0.218 1.00 55.69 383 VAL A C 1
ATOM 2779 O O . VAL A 1 383 ? -8.363 23.449 0.155 1.00 55.69 383 VAL A O 1
ATOM 2782 N N . ASN A 1 384 ? -6.984 22.660 -1.436 1.00 48.38 384 ASN A N 1
ATOM 2783 C CA . ASN A 1 384 ? -7.292 23.702 -2.427 1.00 48.38 384 ASN A CA 1
ATOM 2784 C C . ASN A 1 384 ? -8.230 23.232 -3.550 1.00 48.38 384 ASN A C 1
ATOM 2786 O O . ASN A 1 384 ? -8.716 24.070 -4.309 1.00 48.38 384 ASN A O 1
ATOM 2790 N N . VAL A 1 385 ? -8.489 21.927 -3.671 1.00 49.94 385 VAL A N 1
ATOM 2791 C CA . VAL A 1 385 ? -9.517 21.381 -4.566 1.00 49.94 385 VAL A CA 1
ATOM 2792 C C . VAL A 1 385 ? -10.784 21.160 -3.742 1.00 49.94 385 VAL A C 1
ATOM 2794 O O . VAL A 1 385 ? -10.775 20.390 -2.786 1.00 49.94 385 VAL A O 1
ATOM 2797 N N . ILE A 1 386 ? -11.854 21.883 -4.076 1.00 38.12 386 ILE A N 1
ATOM 2798 C CA . ILE A 1 386 ? -13.168 21.733 -3.439 1.00 38.12 386 ILE A CA 1
ATOM 2799 C C . ILE A 1 386 ? -13.792 20.442 -3.979 1.00 38.12 386 ILE A C 1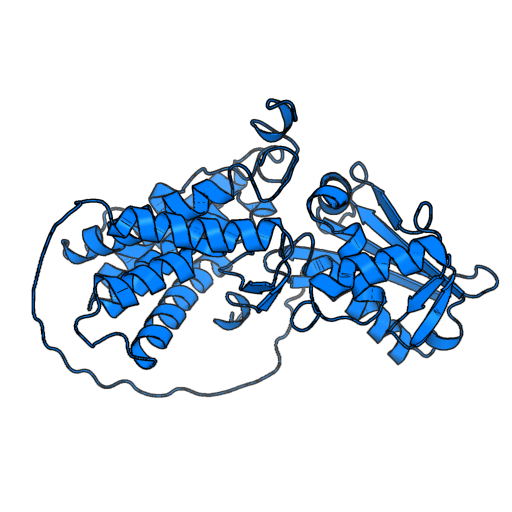
ATOM 2801 O O . ILE A 1 386 ? -13.919 20.304 -5.194 1.00 38.12 386 ILE A O 1
ATOM 2805 N N . GLU A 1 387 ? -14.149 19.506 -3.095 1.00 39.09 387 GLU A N 1
ATOM 2806 C CA . GLU A 1 387 ? -14.950 18.334 -3.467 1.00 39.09 387 GLU A CA 1
ATOM 2807 C C . GLU A 1 387 ? -16.319 18.807 -3.981 1.00 39.09 387 GLU A C 1
ATOM 2809 O O . GLU A 1 387 ? -16.996 19.592 -3.311 1.00 39.09 387 GLU A O 1
ATOM 2814 N N . CYS A 1 388 ? -16.675 18.389 -5.197 1.00 31.45 388 CYS A N 1
ATOM 2815 C CA . CYS A 1 388 ? -17.951 18.696 -5.842 1.00 31.45 388 CYS A CA 1
ATOM 2816 C C . CYS A 1 388 ? -19.025 17.696 -5.419 1.00 31.45 388 CYS A C 1
ATOM 2818 O O . CYS A 1 388 ? -18.760 16.483 -5.584 1.00 31.45 388 CYS A O 1
#

pLDDT: mean 84.41, std 17.93, range [25.33, 98.75]

Foldseek 3Di:
DDDDLCLQWDKFWFDWLQQALQLLVVLLVVLVVCVVVVCPQQFAEKAKEWEALSLVLNVQGVSLLRNLCSQLQDHRRDDALVCSVVQVVCCQVVQWGNGNVNDTHGHHSVGRYHRHNVGADPQERGKMKMWTAGNVRHTDDIWMWHRPGQNDIDTPVCRVPDDDDDDDDDDDDDDDDDDDDDDDDDDDVCVLLVQLLVQLLVQNVCRLVTHMFIRLRISLQGRQQVSLLCSCCPPVDPPQNDPVLVVQLSVQLSVQLVCLCVLARLALLQQHCLSPNLSSLLSNLLSNLVSVPHDPLLSQQLSLQSSQVSALHFHEAALLHSVVPSSVSNSVSNVSSPVSSVVSVVDPSDDPAGSSNSSVSSRVSSVVDDSLRSGRQRDDNHPPDDDD

Radius of gyration: 22.1 Å; chains: 1; bounding box: 56×46×71 Å